Protein AF-W6XS16-F1 (afdb_monomer)

pLDDT: mean 70.94, std 17.18, range [32.31, 95.0]

Solvent-accessible surface area (backbone atoms only — not comparable to full-atom values): 24074 Å² total; per-residue (Å²): 135,86,81,54,70,65,63,54,48,57,48,44,64,73,61,57,65,77,83,74,58,74,61,81,76,49,59,70,69,62,37,47,58,56,56,25,70,40,55,57,66,56,44,48,52,43,52,73,74,30,71,64,55,43,52,51,40,68,75,39,45,67,62,46,54,54,31,48,37,64,75,41,60,72,64,46,32,40,47,52,51,44,45,34,53,63,68,70,52,51,78,91,72,56,64,71,64,61,64,46,54,39,37,78,74,39,49,62,89,50,45,40,77,61,56,65,71,67,74,54,97,81,62,57,51,65,57,53,50,46,46,40,31,50,52,50,53,32,42,52,56,41,34,54,53,52,48,42,41,15,48,40,41,39,49,36,62,78,36,78,84,61,81,72,75,87,75,82,73,51,74,52,30,46,51,39,40,39,41,22,51,44,54,51,50,40,50,52,57,50,51,71,69,52,55,86,85,49,100,59,52,74,65,56,53,42,51,36,54,54,70,21,44,56,75,62,55,47,53,38,24,24,25,50,50,50,49,59,50,52,46,76,43,83,63,92,42,74,66,48,46,55,42,28,72,74,71,42,38,40,71,63,49,44,71,74,22,65,45,56,45,50,52,54,51,55,56,69,65,45,85,63,92,63,53,77,58,70,47,70,79,59,73,83,67,68,56,73,67,59,56,52,50,52,54,54,58,66,69,72,62,73,97,72,88,81,89,83,70,86,72,54,64,72,54,56,58,60,34,57,33,40,57,34,53,70,71,49,57,88,85,45,55,69,60,55,51,50,43,32,56,35,34,38,54,39,44,51,60,66,63,33,43,77,72,60,46,79,54,53,65,39,55,53,49,52,51,50,53,38,52,51,49,52,57,47,47,57,71,76,39,53,77,74,60,48,54,50,53,56,53,50,51,54,48,47,51,50,53,52,52,76,64,45,94,62,98,62,56,73,69,58,49,55,47,47,78,70,74,105

Radius of gyration: 25.27 Å; Cα contacts (8 Å, |Δi|>4): 331; chains: 1; bounding box: 91×52×67 Å

Nearest PDB structures (foldseek):
  5uen-assembly1_B  TM=1.487E-01  e=8.489E+00  Homo sapiens

Foldseek 3Di:
DDDDPVVVVVVVVVVVDPPPPPLVPDPLVSSLLVLLLDALLVNLVCLVPDPVSLVSCQVPVVSNLCSVLVNADPPLSQLLLLLLLLVPQDLVRDDLVQVVVCLQPAASSCNSVSSVPRPPPPPRSSSSSNSSSVLVVLLLLLLQLLLQLLQLLLVCLLPVPDDRDRDDDDSLLSSLSSLLLSLLSSLLSSVVSPDCPPPDHPQRSLLSSVVSYDPLSLLSNLLSLVSLVLLVDDDPADSSCLSCVPRRVSVVSCVRHPSSVVSVVSCVPPPDNDDSRPNLPSVVDDDVVVVVVVVVVVVPDDPDDDDPDDDDSVVSNQAPLVVLLVPDDSVPVLLSNSSSSSVSSSDHQVVCVVSVNNHNVVSVVSSVSSVVVRVVCCVPDPPVRVVVVSVVVVVVLVVVVVPDPDPDDSVVSVVVVVPD

Organism: Cochliobolus carbonum (strain 26-R-13) (NCBI:txid930089)

Sequence (420 aa):
MARSAKQKAARNLRRGSRPVFQFTKLPAELQLLVLCRCDLVSIGRLLSVSSYVRSLYIQYPEIVIQGSLSENPQPLAGLLHVATVLHNISDDDFDSDKPFELLEHANSNQWPVIYSRFLRSGDDVLDYMRSLVDIYVEVDVAADIVAQGMNAAMQIYIDPQVAVTPVVLSVAEHTRLVCALLIVKIHYQLRSKFEPDGPMSARDFATAFMQTLAPWQMAQSSSVEGFLDSCQKYPGGLFNEIIDKRYTCCECLLQRSSYLRNYSRDVAVDRYKGHAFAGDTSFPRYSPAAEVERRRIGRRESWAGRVGDAQHPATQLRNHGWMMYDTISPGDMMRRHLVWRVGMLFWDQSRLADWGMVDSSDVVTLGTQTAWRLGYMRRRYPYSLQRGHIEDTTSQQIVEWTRSHEQIDFEEFLARQLGQ

Structure (mmCIF, N/CA/C/O backbone):
data_AF-W6XS16-F1
#
_entry.id   AF-W6XS16-F1
#
loop_
_atom_site.group_PDB
_atom_site.id
_atom_site.type_symbol
_atom_site.label_atom_id
_atom_site.label_alt_id
_atom_site.label_comp_id
_atom_site.label_asym_id
_atom_site.label_entity_id
_atom_site.label_seq_id
_atom_site.pdbx_PDB_ins_code
_atom_site.Cartn_x
_atom_site.Cartn_y
_atom_site.Cartn_z
_atom_site.occupancy
_atom_site.B_iso_or_equiv
_atom_site.auth_seq_id
_atom_site.auth_comp_id
_atom_site.auth_asym_id
_atom_site.auth_atom_id
_atom_site.pdbx_PDB_model_num
ATOM 1 N N . MET A 1 1 ? -62.945 -11.766 18.177 1.00 47.16 1 MET A N 1
ATOM 2 C CA . MET A 1 1 ? -62.449 -11.637 16.786 1.00 47.16 1 MET A CA 1
ATOM 3 C C . MET A 1 1 ? -61.195 -12.485 16.615 1.00 47.16 1 MET A C 1
ATOM 5 O O . MET A 1 1 ? -60.195 -12.222 17.276 1.00 47.16 1 MET A O 1
ATOM 9 N N . ALA A 1 2 ? -61.263 -13.540 15.800 1.00 47.94 2 ALA A N 1
ATOM 10 C CA . ALA A 1 2 ? -60.137 -14.437 15.547 1.00 47.94 2 ALA A CA 1
ATOM 11 C C . ALA A 1 2 ? -59.086 -13.737 14.665 1.00 47.94 2 ALA A C 1
ATOM 13 O O . ALA A 1 2 ? -59.408 -13.218 13.599 1.00 47.94 2 ALA A O 1
ATOM 14 N N . ARG A 1 3 ? -57.831 -13.677 15.127 1.00 49.19 3 ARG A N 1
ATOM 15 C CA . ARG A 1 3 ? -56.722 -13.050 14.386 1.00 49.19 3 ARG A CA 1
ATOM 16 C C . ARG A 1 3 ? -56.397 -13.849 13.123 1.00 49.19 3 ARG A C 1
ATOM 18 O O . ARG A 1 3 ? -56.321 -15.075 13.180 1.00 49.19 3 ARG A O 1
ATOM 25 N N . SER A 1 4 ? -56.163 -13.152 12.009 1.00 68.25 4 SER A N 1
ATOM 26 C CA . SER A 1 4 ? -55.922 -13.791 10.710 1.00 68.25 4 SER A CA 1
ATOM 27 C C . SER A 1 4 ? -54.590 -14.549 10.683 1.00 68.25 4 SER A C 1
ATOM 29 O O . SER A 1 4 ? -53.606 -14.157 11.321 1.00 68.25 4 SER A O 1
ATOM 31 N N . ALA A 1 5 ? -54.543 -15.636 9.909 1.00 67.50 5 ALA A N 1
ATOM 32 C CA . ALA A 1 5 ? -53.354 -16.468 9.737 1.00 67.50 5 ALA A CA 1
ATOM 33 C C . ALA A 1 5 ? -52.120 -15.660 9.285 1.00 67.50 5 ALA A C 1
ATOM 35 O O . ALA A 1 5 ? -51.008 -15.961 9.713 1.00 67.50 5 ALA A O 1
ATOM 36 N N . LYS A 1 6 ? -52.312 -14.563 8.533 1.00 60.03 6 LYS A N 1
ATOM 37 C CA . LYS A 1 6 ? -51.238 -13.634 8.136 1.00 60.03 6 LYS A CA 1
ATOM 38 C C . LYS A 1 6 ? -50.620 -12.888 9.323 1.00 60.03 6 LYS A C 1
ATOM 40 O O . LYS A 1 6 ? -49.404 -12.744 9.379 1.00 60.03 6 LYS A O 1
ATOM 45 N N . GLN A 1 7 ? -51.416 -12.469 10.311 1.00 62.16 7 GLN A N 1
ATOM 46 C CA . GLN A 1 7 ? -50.888 -11.831 11.528 1.00 62.16 7 GLN A CA 1
ATOM 47 C C . GLN A 1 7 ? -50.144 -12.831 12.423 1.00 62.16 7 GLN A C 1
ATOM 49 O O . GLN A 1 7 ? -49.162 -12.474 13.075 1.00 62.16 7 GLN A O 1
ATOM 54 N N . LYS A 1 8 ? -50.580 -14.098 12.435 1.00 61.09 8 LYS A N 1
ATOM 55 C CA . LYS A 1 8 ? -49.884 -15.189 13.134 1.00 61.09 8 LYS A CA 1
ATOM 56 C C . LYS A 1 8 ? -48.562 -15.546 12.437 1.00 61.09 8 LYS A C 1
ATOM 58 O O . LYS A 1 8 ? -47.552 -15.677 13.119 1.00 61.09 8 LYS A O 1
ATOM 63 N N . ALA A 1 9 ? -48.542 -15.596 11.104 1.00 57.44 9 ALA A N 1
ATOM 64 C CA . ALA A 1 9 ? -47.343 -15.847 10.300 1.00 57.44 9 ALA A CA 1
ATOM 65 C C . ALA A 1 9 ? -46.312 -14.710 10.407 1.00 57.44 9 ALA A C 1
ATOM 67 O O . ALA A 1 9 ? -45.148 -14.979 10.673 1.00 57.44 9 ALA A O 1
ATOM 68 N N . ALA A 1 10 ? -46.730 -13.441 10.324 1.00 57.53 10 ALA A N 1
ATOM 69 C CA . ALA A 1 10 ? -45.834 -12.291 10.501 1.00 57.53 10 ALA A CA 1
ATOM 70 C C . ALA A 1 10 ? -45.233 -12.224 11.918 1.00 57.53 10 ALA A C 1
ATOM 72 O O . ALA A 1 10 ? -44.080 -11.837 12.111 1.00 57.53 10 ALA A O 1
ATOM 73 N N . ARG A 1 11 ? -45.998 -12.647 12.933 1.00 53.12 11 ARG A N 1
ATOM 74 C CA . ARG A 1 11 ? -45.514 -12.732 14.314 1.00 53.12 11 ARG A CA 1
ATOM 75 C C . ARG A 1 11 ? -44.606 -13.942 14.544 1.00 53.12 11 ARG A C 1
ATOM 77 O O . ARG A 1 11 ? -43.682 -13.832 15.342 1.00 53.12 11 ARG A O 1
ATOM 84 N N . ASN A 1 12 ? -44.832 -15.051 13.843 1.00 50.84 12 ASN A N 1
ATOM 85 C CA . ASN A 1 12 ? -43.951 -16.218 13.861 1.00 50.84 12 ASN A CA 1
ATOM 86 C C . ASN A 1 12 ? -42.663 -15.980 13.059 1.00 50.84 12 ASN A C 1
ATOM 88 O O . ASN A 1 12 ? -41.626 -16.449 13.491 1.00 50.84 12 ASN A O 1
ATOM 92 N N . LEU A 1 13 ? -42.674 -15.161 12.004 1.00 49.41 13 LEU A N 1
ATOM 93 C CA . LEU A 1 13 ? -41.461 -14.656 11.342 1.00 49.41 13 LEU A CA 1
ATOM 94 C C . LEU A 1 13 ? -40.658 -13.707 12.247 1.00 49.41 13 LEU A C 1
ATOM 96 O O . LEU A 1 13 ? -39.437 -13.731 12.234 1.00 49.41 13 LEU A O 1
ATOM 100 N N . ARG A 1 14 ? -41.329 -12.921 13.104 1.00 49.94 14 ARG A N 1
ATOM 101 C CA . ARG A 1 14 ? -40.664 -12.112 14.149 1.00 49.94 14 ARG A CA 1
ATOM 102 C C . ARG A 1 14 ? -40.215 -12.916 15.381 1.00 49.94 14 ARG A C 1
ATOM 104 O O . ARG A 1 14 ? -39.428 -12.401 16.170 1.00 49.94 14 ARG A O 1
ATOM 111 N N . ARG A 1 15 ? -40.743 -14.129 15.591 1.00 43.66 15 ARG A N 1
ATOM 112 C CA . ARG A 1 15 ? -40.437 -15.014 16.741 1.00 43.66 15 ARG A CA 1
ATOM 113 C C . ARG A 1 15 ? -39.609 -16.246 16.378 1.00 43.66 15 ARG A C 1
ATOM 115 O O . ARG A 1 15 ? -39.111 -16.905 17.286 1.00 43.66 15 ARG A O 1
ATOM 122 N N . GLY A 1 16 ? -39.454 -16.548 15.095 1.00 39.00 16 GLY A N 1
ATOM 123 C CA . GLY A 1 16 ? -38.561 -17.569 14.577 1.00 39.00 16 GLY A CA 1
ATOM 124 C C . GLY A 1 16 ? -37.138 -17.081 14.757 1.00 39.00 16 GLY A C 1
ATOM 125 O O . GLY A 1 16 ? -36.648 -16.313 13.941 1.00 39.00 16 GLY A O 1
ATOM 126 N N . SER A 1 17 ? -36.554 -17.462 15.893 1.00 48.22 17 SER A N 1
ATOM 127 C CA . SER A 1 17 ? -35.121 -17.444 16.178 1.00 48.22 17 SER A CA 1
ATOM 128 C C . SER A 1 17 ? -34.385 -16.226 15.620 1.00 48.22 17 SER A C 1
ATOM 130 O O . SER A 1 17 ? -33.769 -16.294 14.557 1.00 48.22 17 SER A O 1
ATOM 132 N N . ARG A 1 18 ? -34.325 -15.139 16.406 1.00 47.62 18 ARG A N 1
ATOM 133 C CA . ARG A 1 18 ? -33.084 -14.352 16.383 1.00 47.62 18 ARG A CA 1
ATOM 134 C C . ARG A 1 18 ? -31.960 -15.378 16.557 1.00 47.62 18 ARG A C 1
ATOM 136 O O . ARG A 1 18 ? -32.056 -16.135 17.526 1.00 47.62 18 ARG A O 1
ATOM 143 N N . PRO A 1 19 ? -30.989 -15.488 15.640 1.00 49.25 19 PRO A N 1
ATOM 144 C CA . PRO A 1 19 ? -29.879 -16.403 15.828 1.00 49.25 19 PRO A CA 1
ATOM 145 C C . PRO A 1 19 ? -29.194 -16.005 17.136 1.00 49.25 19 PRO A C 1
ATOM 147 O O . PRO A 1 19 ? -28.523 -14.980 17.222 1.00 49.25 19 PRO A O 1
ATOM 150 N N . VAL A 1 20 ? -29.458 -16.765 18.199 1.00 54.38 20 VAL A N 1
ATOM 151 C CA . VAL A 1 20 ? -28.723 -16.643 19.451 1.00 54.38 20 VAL A CA 1
ATOM 152 C C . VAL A 1 20 ? -27.462 -17.435 19.197 1.00 54.38 20 VAL A C 1
ATOM 154 O O . VAL A 1 20 ? -27.454 -18.662 19.306 1.00 54.38 20 VAL A O 1
ATOM 157 N N . PHE A 1 21 ? -26.428 -16.735 18.743 1.00 61.41 21 PHE A N 1
ATOM 158 C CA . PHE A 1 21 ? -25.120 -17.334 18.577 1.00 61.41 21 PHE A CA 1
ATOM 159 C C . PHE A 1 21 ? -24.711 -17.966 19.907 1.00 61.41 21 PHE A C 1
ATOM 161 O O . PHE A 1 21 ? -24.771 -17.317 20.945 1.00 61.41 21 PHE A O 1
ATOM 168 N N . GLN A 1 22 ? -24.325 -19.244 19.903 1.00 69.69 22 GLN A N 1
ATOM 169 C CA . GLN A 1 22 ? -24.053 -19.960 21.154 1.00 69.69 22 GLN A CA 1
ATOM 170 C C . GLN A 1 22 ? -22.951 -19.294 21.990 1.00 69.69 22 GLN A C 1
ATOM 172 O O . GLN A 1 22 ? -22.992 -19.383 23.216 1.00 69.69 22 GLN A O 1
ATOM 177 N N . PHE A 1 23 ? -22.033 -18.562 21.346 1.00 78.94 23 PHE A N 1
ATOM 178 C CA . PHE A 1 23 ? -20.989 -17.813 22.039 1.00 78.94 23 PHE A CA 1
ATOM 179 C C . PHE A 1 23 ? -21.545 -16.688 22.928 1.00 78.94 23 PHE A C 1
ATOM 181 O O . PHE A 1 23 ? -20.917 -16.379 23.931 1.00 78.94 23 PHE A O 1
ATOM 188 N N . THR A 1 24 ? -22.747 -16.141 22.679 1.00 76.12 24 THR A N 1
ATOM 189 C CA . THR A 1 24 ? -23.337 -15.088 23.538 1.00 76.12 24 THR A CA 1
ATOM 190 C C . THR A 1 24 ? -23.733 -15.590 24.931 1.00 76.12 24 THR A C 1
ATOM 192 O O . THR A 1 24 ? -24.213 -14.813 25.752 1.00 76.12 24 THR A O 1
ATOM 195 N N . LYS A 1 25 ? -23.609 -16.899 25.190 1.00 81.69 25 LYS A N 1
ATOM 196 C CA . LYS A 1 25 ? -23.795 -17.516 26.512 1.00 81.69 25 LYS A CA 1
ATOM 197 C C . LYS A 1 25 ? -22.498 -17.591 27.325 1.00 81.69 25 LYS A C 1
ATOM 199 O O . LYS A 1 25 ? -22.549 -17.986 28.486 1.00 81.69 25 LYS A O 1
ATOM 204 N N . LEU A 1 26 ? -21.352 -17.274 26.721 1.00 85.31 26 LEU A N 1
ATOM 205 C CA . LEU A 1 26 ? -20.056 -17.276 27.396 1.00 85.31 26 LEU A CA 1
ATOM 206 C C . LEU A 1 26 ? -19.891 -16.010 28.264 1.00 85.31 26 LEU A C 1
ATOM 208 O O . LEU A 1 26 ? -20.575 -15.018 28.021 1.00 85.31 26 LEU A O 1
ATOM 212 N N . PRO A 1 27 ? -18.985 -15.997 29.254 1.00 88.81 27 PRO A N 1
ATOM 213 C CA . PRO A 1 27 ? -18.528 -14.764 29.899 1.00 88.81 27 PRO A CA 1
ATOM 214 C C . PRO A 1 27 ? -17.995 -13.752 28.876 1.00 88.81 27 PRO A C 1
ATOM 216 O O . PRO A 1 27 ? -17.462 -14.155 27.839 1.00 88.81 27 PRO A O 1
ATOM 219 N N . ALA A 1 28 ? -18.132 -12.454 29.161 1.00 85.38 28 ALA A N 1
ATOM 220 C CA . ALA A 1 28 ? -17.783 -11.374 28.234 1.00 85.38 28 ALA A CA 1
ATOM 221 C C . ALA A 1 28 ? -16.340 -11.492 27.714 1.00 85.38 28 ALA A C 1
ATOM 223 O O . ALA A 1 28 ? -16.092 -11.298 26.529 1.00 85.38 28 ALA A O 1
ATOM 224 N N . GLU A 1 29 ? -15.413 -11.921 28.563 1.00 84.31 29 GLU A N 1
ATOM 225 C CA . GLU A 1 29 ? -13.999 -12.113 28.248 1.00 84.31 29 GLU A CA 1
ATOM 226 C C . GLU A 1 29 ? -13.797 -13.194 27.176 1.00 84.31 29 GLU A C 1
ATOM 228 O O . GLU A 1 29 ? -13.053 -12.997 26.216 1.00 84.31 29 GLU A O 1
ATOM 233 N N . LEU A 1 30 ? -14.506 -14.324 27.287 1.00 86.69 30 LEU A N 1
ATOM 234 C CA . LEU A 1 30 ? -14.446 -15.398 26.290 1.00 86.69 30 LEU A CA 1
ATOM 235 C C . LEU A 1 30 ? -15.131 -14.998 24.981 1.00 86.69 30 LEU A C 1
ATOM 237 O O . LEU A 1 30 ? -14.715 -15.431 23.909 1.00 86.69 30 LEU A O 1
ATOM 241 N N . GLN A 1 31 ? -16.166 -14.162 25.050 1.00 89.50 31 GLN A N 1
ATOM 242 C CA . GLN A 1 31 ? -16.795 -13.620 23.850 1.00 89.50 31 GLN A CA 1
ATOM 243 C C . GLN A 1 31 ? -15.867 -12.662 23.111 1.00 89.50 31 GLN A C 1
ATOM 245 O O . GLN A 1 31 ? -15.749 -12.756 21.893 1.00 89.50 31 GLN A O 1
ATOM 250 N N . LEU A 1 32 ? -15.184 -11.779 23.841 1.00 86.38 32 LEU A N 1
ATOM 251 C CA . LEU A 1 32 ? -14.191 -10.869 23.279 1.00 86.38 32 LEU A CA 1
ATOM 252 C C . LEU A 1 32 ? -13.033 -11.638 22.648 1.00 86.38 32 LEU A C 1
ATOM 254 O O . LEU A 1 32 ? -12.638 -11.295 21.545 1.00 86.38 32 LEU A O 1
ATOM 258 N N . LEU A 1 33 ? -12.561 -12.727 23.263 1.00 85.94 33 LEU A N 1
ATOM 259 C CA . LEU A 1 33 ? -11.549 -13.586 22.642 1.00 85.94 33 LEU A CA 1
ATOM 260 C C . LEU A 1 33 ? -11.992 -14.131 21.283 1.00 85.94 33 LEU A C 1
ATOM 262 O O . LEU A 1 33 ? -11.179 -14.175 20.371 1.00 85.94 33 LEU A O 1
ATOM 266 N N . VAL A 1 34 ? -13.257 -14.528 21.128 1.00 87.19 34 VAL A N 1
ATOM 267 C CA . VAL A 1 34 ? -13.785 -14.980 19.830 1.00 87.19 34 VAL A CA 1
ATOM 268 C C . VAL A 1 34 ? -13.899 -13.810 18.852 1.00 87.19 34 VAL A C 1
ATOM 270 O O . VAL A 1 34 ? -13.480 -13.930 17.706 1.00 87.19 34 VAL A O 1
ATOM 273 N N . LEU A 1 35 ? -14.443 -12.677 19.301 1.00 87.38 35 LEU A N 1
ATOM 274 C CA . LEU A 1 35 ? -14.651 -11.494 18.462 1.00 87.38 35 LEU A CA 1
ATOM 275 C C . LEU A 1 35 ? -13.329 -10.885 17.974 1.00 87.38 35 LEU A C 1
ATOM 277 O O . LEU A 1 35 ? -13.262 -10.433 16.838 1.00 87.38 35 LEU A O 1
ATOM 281 N N . CYS A 1 36 ? -12.280 -10.911 18.794 1.00 85.88 36 CYS A N 1
ATOM 282 C CA . CYS A 1 36 ? -10.951 -10.420 18.435 1.00 85.88 36 CYS A CA 1
ATOM 283 C C . CYS A 1 36 ? -10.214 -11.327 17.436 1.00 85.88 36 CYS A C 1
ATOM 285 O O . CYS A 1 36 ? -9.193 -10.908 16.915 1.00 85.88 36 CYS A O 1
ATOM 287 N N . ARG A 1 37 ? -10.714 -12.542 17.151 1.00 87.94 37 ARG A N 1
ATOM 288 C CA . ARG A 1 37 ? -10.202 -13.414 16.072 1.00 87.94 37 ARG A CA 1
ATOM 289 C C . ARG A 1 37 ? -10.889 -13.185 14.729 1.00 87.94 37 ARG A C 1
ATOM 291 O O . ARG A 1 37 ? -10.552 -13.840 13.748 1.00 87.94 37 ARG A O 1
ATOM 298 N N . CYS A 1 38 ? -11.907 -12.331 14.683 1.00 87.94 38 CYS A N 1
ATOM 299 C CA . CYS A 1 38 ? -12.530 -11.961 13.425 1.00 87.94 38 CYS A CA 1
ATOM 300 C C . CYS A 1 38 ? -11.616 -11.000 12.659 1.00 87.94 38 CYS A C 1
ATOM 302 O O . CYS A 1 38 ? -10.998 -10.119 13.252 1.00 87.94 38 CYS A O 1
ATOM 304 N N . ASP A 1 39 ? -11.586 -11.128 11.333 1.00 89.06 39 ASP A N 1
ATOM 305 C CA . ASP A 1 39 ? -10.975 -10.113 10.481 1.00 89.06 39 ASP A CA 1
ATOM 306 C C . ASP A 1 39 ? -11.708 -8.765 10.631 1.00 89.06 39 ASP A C 1
ATOM 308 O O . ASP A 1 39 ? -12.885 -8.707 11.011 1.00 89.06 39 ASP A O 1
ATOM 312 N N . LEU A 1 40 ? -11.017 -7.665 10.318 1.00 89.31 40 LEU A N 1
ATOM 313 C CA . LEU A 1 40 ? -11.544 -6.308 10.498 1.00 89.31 40 LEU A CA 1
ATOM 314 C C . LEU A 1 40 ? -12.860 -6.082 9.732 1.00 89.31 40 LEU A C 1
ATOM 316 O O . LEU A 1 40 ? -13.772 -5.436 10.250 1.00 89.31 40 LEU A O 1
ATOM 320 N N . VAL A 1 41 ? -13.023 -6.675 8.546 1.00 90.38 41 VAL A N 1
ATOM 321 C CA . VAL A 1 41 ? -14.259 -6.548 7.756 1.00 90.38 41 VAL A CA 1
ATOM 322 C C . VAL A 1 41 ? -15.423 -7.249 8.460 1.00 90.38 41 VAL A C 1
ATOM 324 O O . VAL A 1 41 ? -16.522 -6.693 8.569 1.00 90.38 41 VAL A O 1
ATOM 327 N N . SER A 1 42 ? -15.193 -8.449 8.994 1.00 91.25 42 SER A N 1
ATOM 328 C CA . SER A 1 42 ? -16.166 -9.170 9.817 1.00 91.25 42 SER A CA 1
ATOM 329 C C . SER A 1 42 ? -16.523 -8.402 11.091 1.00 91.25 42 SER A C 1
ATOM 331 O O . SER A 1 42 ? -17.707 -8.320 11.432 1.00 91.25 42 SER A O 1
ATOM 333 N N . ILE A 1 43 ? -15.550 -7.771 11.755 1.00 89.31 43 ILE A N 1
ATOM 334 C CA . ILE A 1 43 ? -15.799 -6.898 12.913 1.00 89.31 43 ILE A CA 1
ATOM 335 C C . ILE A 1 43 ? -16.708 -5.727 12.521 1.00 89.31 43 ILE A C 1
ATOM 337 O O . ILE A 1 43 ? -17.729 -5.504 13.176 1.00 89.31 43 ILE A O 1
ATOM 341 N N . GLY A 1 44 ? -16.426 -5.032 11.415 1.00 88.06 44 GLY A N 1
ATOM 342 C CA . GLY A 1 44 ? -17.273 -3.941 10.917 1.00 88.06 44 GLY A CA 1
ATOM 343 C C . GLY A 1 44 ? -18.719 -4.382 10.651 1.00 88.06 44 GLY A C 1
ATOM 344 O O . GLY A 1 44 ? -19.682 -3.727 11.070 1.00 88.06 44 GLY A O 1
ATOM 345 N N . ARG A 1 45 ? -18.903 -5.561 10.042 1.00 89.81 45 ARG A N 1
ATOM 346 C CA . ARG A 1 45 ? -20.234 -6.165 9.839 1.00 89.81 45 ARG A CA 1
ATOM 347 C C . ARG A 1 45 ? -20.929 -6.463 11.168 1.00 89.81 45 ARG A C 1
ATOM 349 O O . ARG A 1 45 ? -22.106 -6.138 11.327 1.00 89.81 45 ARG A O 1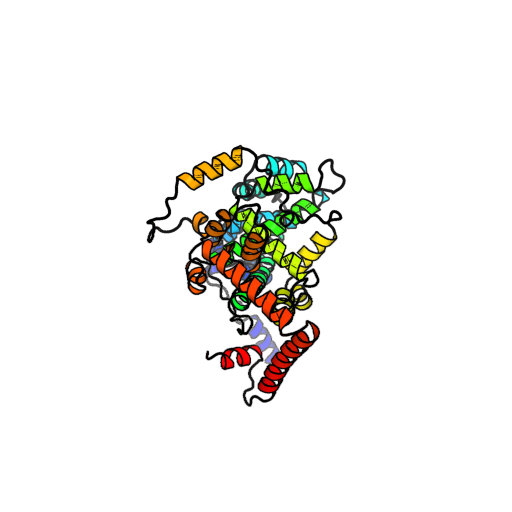
ATOM 356 N N . LEU A 1 46 ? -20.222 -7.024 12.144 1.00 89.00 46 LEU A N 1
ATOM 357 C CA . LEU A 1 46 ? -20.784 -7.312 13.466 1.00 89.00 46 LEU A CA 1
ATOM 358 C C . LEU A 1 46 ? -21.200 -6.034 14.203 1.00 89.00 46 LEU A C 1
ATOM 360 O O . LEU A 1 46 ? -22.282 -6.004 14.797 1.00 89.00 46 LEU A O 1
ATOM 364 N N . LEU A 1 47 ? -20.403 -4.968 14.112 1.00 88.38 47 LEU A N 1
ATOM 365 C CA . LEU A 1 47 ? -20.717 -3.671 14.711 1.00 88.38 47 LEU A CA 1
ATOM 366 C C . LEU A 1 47 ? -21.935 -3.009 14.067 1.00 88.38 47 LEU A C 1
ATOM 368 O O . LEU A 1 47 ? -22.746 -2.414 14.777 1.00 88.38 47 LEU A O 1
ATOM 372 N N . SER A 1 48 ? -22.135 -3.149 12.756 1.00 85.69 48 SER A N 1
ATOM 373 C CA . SER A 1 48 ? -23.341 -2.617 12.104 1.00 85.69 48 SER A CA 1
ATOM 374 C C . SER A 1 48 ? -24.611 -3.369 12.532 1.00 85.69 48 SER A C 1
ATOM 376 O O . SER A 1 48 ? -25.625 -2.746 12.862 1.00 85.69 48 SER A O 1
ATOM 378 N N . VAL A 1 49 ? -24.554 -4.700 12.644 1.00 85.56 49 VAL A N 1
ATOM 379 C CA . VAL A 1 49 ? -25.747 -5.543 12.834 1.00 85.56 49 VAL A CA 1
ATOM 380 C C . VAL A 1 49 ? -26.109 -5.782 14.307 1.00 85.56 49 VAL A C 1
ATOM 382 O O . VAL A 1 49 ? -27.293 -5.886 14.637 1.00 85.56 49 VAL A O 1
ATOM 385 N N . SER A 1 50 ? -25.134 -5.855 15.219 1.00 86.56 50 SER A N 1
ATOM 386 C CA . SER A 1 50 ? -25.362 -6.300 16.601 1.00 86.56 50 SER A CA 1
ATOM 387 C C . SER A 1 50 ? -25.175 -5.188 17.633 1.00 86.56 50 SER A C 1
ATOM 389 O O . SER A 1 50 ? -24.059 -4.785 17.955 1.00 86.56 50 SER A O 1
ATOM 391 N N . SER A 1 51 ? -26.277 -4.744 18.250 1.00 85.00 51 SER A N 1
ATOM 392 C CA . SER A 1 51 ? -26.228 -3.807 19.386 1.00 85.00 51 SER A CA 1
ATOM 393 C C . SER A 1 51 ? -25.524 -4.393 20.611 1.00 85.00 51 SER A C 1
ATOM 395 O O . SER A 1 51 ? -24.966 -3.653 21.413 1.00 85.00 51 SER A O 1
ATOM 397 N N . TYR A 1 52 ? -25.549 -5.718 20.753 1.00 87.25 52 TYR A N 1
ATOM 398 C CA . TYR A 1 52 ? -24.880 -6.412 21.844 1.00 87.25 52 TYR A CA 1
ATOM 399 C C . TYR A 1 52 ? -23.354 -6.373 21.688 1.00 87.25 52 TYR A C 1
ATOM 401 O O . TYR A 1 52 ? -22.655 -6.009 22.630 1.00 87.25 52 TYR A O 1
ATOM 409 N N . VAL A 1 53 ? -22.839 -6.640 20.483 1.00 87.50 53 VAL A N 1
ATOM 410 C CA . VAL A 1 53 ? -21.397 -6.519 20.198 1.00 87.50 53 VAL A CA 1
ATOM 411 C C . VAL A 1 53 ? -20.929 -5.080 20.417 1.00 87.50 53 VAL A C 1
ATOM 413 O O . VAL A 1 53 ? -19.917 -4.870 21.075 1.00 87.50 53 VAL A O 1
ATOM 416 N N . ARG A 1 54 ? -21.717 -4.083 19.982 1.00 88.38 54 ARG A N 1
ATOM 417 C CA . ARG A 1 54 ? -21.433 -2.668 20.281 1.00 88.38 54 ARG A CA 1
ATOM 418 C C . ARG A 1 54 ? -21.316 -2.401 21.782 1.00 88.38 54 ARG A C 1
ATOM 420 O O . ARG A 1 54 ? -20.369 -1.753 22.205 1.00 88.38 54 ARG A O 1
ATOM 427 N N . SER A 1 55 ? -22.245 -2.922 22.588 1.00 87.31 55 SER A N 1
ATOM 428 C CA . SER A 1 55 ? -22.188 -2.737 24.044 1.00 87.31 55 SER A CA 1
ATOM 429 C C . SER A 1 55 ? -20.950 -3.373 24.677 1.00 87.31 55 SER A C 1
ATOM 431 O O . SER A 1 55 ? -20.359 -2.768 25.564 1.00 87.31 55 SER A O 1
ATOM 433 N N . LEU A 1 56 ? -20.519 -4.542 24.189 1.00 86.88 56 LEU A N 1
ATOM 434 C CA . LEU A 1 56 ? -19.281 -5.177 24.645 1.00 86.88 56 LEU A CA 1
ATOM 435 C C . LEU A 1 56 ? -18.055 -4.335 24.284 1.00 86.88 56 LEU A C 1
ATOM 437 O O . LEU A 1 56 ? -17.168 -4.168 25.112 1.00 86.88 56 LEU A O 1
ATOM 441 N N . TYR A 1 57 ? -18.017 -3.768 23.078 1.00 86.94 57 TYR A N 1
ATOM 442 C CA . TYR A 1 57 ? -16.890 -2.948 22.634 1.00 86.94 57 TYR A CA 1
ATOM 443 C C . TYR A 1 57 ? -16.765 -1.656 23.444 1.00 86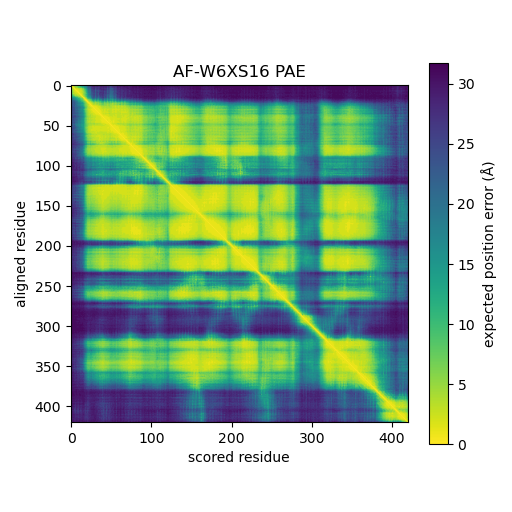.94 57 TYR A C 1
ATOM 445 O O . TYR A 1 57 ? -15.663 -1.296 23.840 1.00 86.94 57 TYR A O 1
ATOM 453 N N . ILE A 1 58 ? -17.896 -1.022 23.773 1.00 85.31 58 ILE A N 1
ATOM 454 C CA . ILE A 1 58 ? -17.946 0.144 24.670 1.00 85.31 58 ILE A CA 1
ATOM 455 C C . ILE A 1 58 ? -17.450 -0.205 26.079 1.00 85.31 58 ILE A C 1
ATOM 457 O O . ILE A 1 58 ? -16.782 0.605 26.713 1.00 85.31 58 ILE A O 1
ATOM 461 N N . GLN A 1 59 ? -17.769 -1.400 26.582 1.00 85.69 59 GLN A N 1
ATOM 462 C CA . GLN A 1 59 ? -17.369 -1.825 27.926 1.00 85.69 59 GLN A CA 1
ATOM 463 C C . GLN A 1 59 ? -15.883 -2.198 28.030 1.00 85.69 59 GLN A C 1
ATOM 465 O O . GLN A 1 59 ? -15.310 -2.061 29.108 1.00 85.69 59 GLN A O 1
ATOM 470 N N . TYR A 1 60 ? -15.262 -2.655 26.937 1.00 85.56 60 TYR A N 1
ATOM 471 C CA . TYR A 1 60 ? -13.890 -3.178 26.933 1.00 85.56 60 TYR A CA 1
ATOM 472 C C . TYR A 1 60 ? -13.048 -2.636 25.761 1.00 85.56 60 TYR A C 1
ATOM 474 O O . TYR A 1 60 ? -12.548 -3.419 24.945 1.00 85.56 60 TYR A O 1
ATOM 482 N N . PRO A 1 61 ? -12.862 -1.309 25.656 1.00 80.69 61 PRO A N 1
ATOM 483 C CA . PRO A 1 61 ? -12.270 -0.683 24.476 1.00 80.69 61 PRO A CA 1
ATOM 484 C C . PRO A 1 61 ? -10.818 -1.110 24.224 1.00 80.69 61 PRO A C 1
ATOM 486 O O . PRO A 1 61 ? -10.470 -1.469 23.103 1.00 80.69 61 PRO A O 1
ATOM 489 N N . GLU A 1 62 ? -9.978 -1.151 25.260 1.00 79.94 62 GLU A N 1
ATOM 490 C CA . GLU A 1 62 ? -8.558 -1.510 25.125 1.00 79.94 62 GLU A CA 1
ATOM 491 C C . GLU A 1 62 ? -8.367 -2.945 24.612 1.00 79.94 62 GLU A C 1
ATOM 493 O O . GLU A 1 62 ? -7.603 -3.180 23.675 1.00 79.94 62 GLU A O 1
ATOM 498 N N . ILE A 1 63 ? -9.115 -3.899 25.182 1.00 82.25 63 ILE A N 1
ATOM 499 C CA . ILE A 1 63 ? -9.056 -5.323 24.815 1.00 82.25 63 ILE A CA 1
ATOM 500 C C . ILE A 1 63 ? -9.466 -5.513 23.357 1.00 82.25 63 ILE A C 1
ATOM 502 O O . ILE A 1 63 ? -8.847 -6.285 22.625 1.00 82.25 63 ILE A O 1
ATOM 506 N N . VAL A 1 64 ? -10.510 -4.804 22.932 1.00 84.12 64 VAL A N 1
ATOM 507 C CA . VAL A 1 64 ? -11.019 -4.871 21.566 1.00 84.12 64 VAL A CA 1
ATOM 508 C C . VAL A 1 64 ? -10.022 -4.298 20.576 1.00 84.12 64 VAL A C 1
ATOM 510 O O . VAL A 1 64 ? -9.748 -4.943 19.567 1.00 84.12 64 VAL A O 1
ATOM 513 N N . ILE A 1 65 ? -9.475 -3.113 20.843 1.00 83.62 65 ILE A N 1
ATOM 514 C CA . ILE A 1 65 ? -8.542 -2.457 19.922 1.00 83.62 65 ILE A CA 1
ATOM 515 C C . ILE A 1 65 ? -7.275 -3.300 19.792 1.00 83.62 65 ILE A C 1
ATOM 517 O O . ILE A 1 65 ? -6.874 -3.642 18.680 1.00 83.62 65 ILE A O 1
ATOM 521 N N . GLN A 1 66 ? -6.683 -3.705 20.918 1.00 83.00 66 GLN A N 1
ATOM 522 C CA . GLN A 1 66 ? -5.484 -4.536 20.912 1.00 83.00 66 GLN A CA 1
ATOM 523 C C . GLN A 1 66 ? -5.747 -5.899 20.263 1.00 83.00 66 GLN A C 1
ATOM 525 O O . GLN A 1 66 ? -4.946 -6.357 19.450 1.00 83.00 66 GLN A O 1
ATOM 530 N N . GLY A 1 67 ? -6.873 -6.534 20.590 1.00 83.56 67 GLY A N 1
ATOM 531 C CA . GLY A 1 67 ? -7.253 -7.829 20.039 1.00 83.56 67 GLY A CA 1
ATOM 532 C C . GLY A 1 67 ? -7.476 -7.780 18.529 1.00 83.56 67 GLY A C 1
ATOM 533 O O . GLY A 1 67 ? -6.884 -8.577 17.810 1.00 83.56 67 GLY A O 1
ATOM 534 N N . SER A 1 68 ? -8.228 -6.795 18.038 1.00 84.38 68 SER A N 1
ATOM 535 C CA . SER A 1 68 ? -8.506 -6.622 16.603 1.00 84.38 68 SER A CA 1
ATOM 536 C C . SER A 1 68 ? -7.236 -6.336 15.797 1.00 84.38 68 SER A C 1
ATOM 538 O O . SER A 1 68 ? -7.084 -6.790 14.665 1.00 84.38 68 SER A O 1
ATOM 540 N N . LEU A 1 69 ? -6.294 -5.590 16.380 1.00 84.44 69 LEU A N 1
ATOM 541 C CA . LEU A 1 69 ? -5.005 -5.309 15.749 1.00 84.44 69 LEU A CA 1
ATOM 542 C C . LEU A 1 69 ? -4.049 -6.508 15.803 1.00 84.44 69 LEU A C 1
ATOM 544 O O . LEU A 1 69 ? -3.200 -6.630 14.925 1.00 84.44 69 LEU A O 1
ATOM 548 N N . SER A 1 70 ? -4.182 -7.398 16.791 1.00 82.31 70 SER A N 1
ATOM 549 C CA . SER A 1 70 ? -3.269 -8.535 16.982 1.00 82.31 70 SER A CA 1
ATOM 550 C C . SER A 1 70 ? -3.333 -9.598 15.882 1.00 82.31 70 SER A C 1
ATOM 552 O O . SER A 1 70 ? -2.359 -10.323 15.691 1.00 82.31 70 SER A O 1
ATOM 554 N N . GLU A 1 71 ? -4.434 -9.657 15.129 1.00 81.06 71 GLU A N 1
ATOM 555 C CA . GLU A 1 71 ? -4.566 -10.542 13.964 1.00 81.06 71 GLU A CA 1
ATOM 556 C C . GLU A 1 71 ? -3.754 -10.054 12.754 1.00 81.06 71 GLU A C 1
ATOM 558 O O . GLU A 1 71 ? -3.494 -10.821 11.829 1.00 81.06 71 GLU A O 1
ATOM 563 N N . ASN A 1 72 ? -3.315 -8.791 12.753 1.00 81.00 72 ASN A N 1
ATOM 564 C CA . ASN A 1 72 ? -2.504 -8.232 11.678 1.00 81.00 72 ASN A CA 1
ATOM 565 C C . ASN A 1 72 ? -1.002 -8.403 11.981 1.00 81.00 72 ASN A C 1
ATOM 567 O O . ASN A 1 72 ? -0.564 -8.135 13.107 1.00 81.00 72 ASN A O 1
ATOM 571 N N . PRO A 1 73 ? -0.170 -8.794 10.994 1.00 81.06 73 PRO A N 1
ATOM 572 C CA . PRO A 1 73 ? 1.271 -8.907 11.197 1.00 81.06 73 PRO A CA 1
ATOM 573 C C . PRO A 1 73 ? 1.890 -7.551 11.569 1.00 81.06 73 PRO A C 1
ATOM 575 O O . PRO A 1 73 ? 1.446 -6.495 11.130 1.00 81.06 73 PRO A O 1
ATOM 578 N N . GLN A 1 74 ? 2.960 -7.548 12.362 1.00 77.69 74 GLN A N 1
ATOM 579 C CA . GLN A 1 74 ? 3.744 -6.324 12.565 1.00 77.69 74 GLN A CA 1
ATOM 580 C C . GLN A 1 74 ? 4.628 -6.059 11.337 1.00 77.69 74 GLN A C 1
ATOM 582 O O . GLN A 1 74 ? 5.209 -7.015 10.815 1.00 77.69 74 GLN A O 1
ATOM 587 N N . PRO A 1 75 ? 4.772 -4.797 10.876 1.00 81.56 75 PRO A N 1
ATOM 588 C CA . PRO A 1 75 ? 4.356 -3.525 11.474 1.00 81.56 75 PRO A CA 1
ATOM 589 C C . PRO A 1 75 ? 2.980 -3.018 11.005 1.00 81.56 75 PRO A C 1
ATOM 591 O O . PRO A 1 75 ? 2.592 -1.913 11.382 1.00 81.56 75 PRO A O 1
ATOM 594 N N . LEU A 1 76 ? 2.240 -3.788 10.196 1.00 87.38 76 LEU A N 1
ATOM 595 C CA . LEU A 1 76 ? 0.954 -3.377 9.619 1.00 87.38 76 LEU A CA 1
ATOM 596 C C . LEU A 1 76 ? -0.026 -2.896 10.695 1.00 87.38 76 LEU A C 1
ATOM 598 O O . LEU A 1 76 ? -0.575 -1.803 10.585 1.00 87.38 76 LEU A O 1
ATOM 602 N N . ALA A 1 77 ? -0.203 -3.686 11.756 1.00 84.88 77 ALA A N 1
ATOM 603 C CA . ALA A 1 77 ? -1.092 -3.347 12.865 1.00 84.88 77 ALA A CA 1
ATOM 604 C C . ALA A 1 77 ? -0.753 -1.984 13.498 1.00 84.88 77 ALA A C 1
ATOM 606 O O . ALA A 1 77 ? -1.640 -1.185 13.800 1.00 84.88 77 ALA A O 1
ATOM 607 N N . GLY A 1 78 ? 0.541 -1.703 13.671 1.00 82.81 78 GLY A N 1
ATOM 608 C CA . GLY A 1 78 ? 1.017 -0.438 14.216 1.00 82.81 78 GLY A CA 1
ATOM 609 C C . GLY A 1 78 ? 0.729 0.746 13.294 1.00 82.81 78 GLY A C 1
ATOM 610 O O . GLY A 1 78 ? 0.219 1.767 13.747 1.00 82.81 78 GLY A O 1
ATOM 611 N N . LEU A 1 79 ? 1.003 0.599 11.998 1.00 88.38 79 LEU A N 1
ATOM 612 C CA . LEU A 1 79 ? 0.736 1.644 11.007 1.00 88.38 79 LEU A CA 1
ATOM 613 C C . LEU A 1 79 ? -0.768 1.916 10.851 1.00 88.38 79 LEU A C 1
ATOM 615 O O . LEU A 1 79 ? -1.171 3.075 10.794 1.00 88.38 79 LEU A O 1
ATOM 619 N N . LEU A 1 80 ? -1.606 0.873 10.857 1.00 89.62 80 LEU A N 1
ATOM 620 C CA . LEU A 1 80 ? -3.067 1.009 10.849 1.00 89.62 80 LEU A CA 1
ATOM 621 C C . LEU A 1 80 ? -3.565 1.789 12.065 1.00 89.62 80 LEU A C 1
ATOM 623 O O . LEU A 1 80 ? -4.395 2.687 11.921 1.00 89.62 80 LEU A O 1
ATOM 627 N N . HIS A 1 81 ? -3.037 1.480 13.253 1.00 86.38 81 HIS A N 1
ATOM 628 C CA . HIS A 1 81 ? -3.379 2.207 14.471 1.00 86.38 81 HIS A CA 1
ATOM 629 C C . HIS A 1 81 ? -3.049 3.698 14.340 1.00 86.38 81 HIS A C 1
ATOM 631 O O . HIS A 1 81 ? -3.921 4.535 14.557 1.00 86.38 81 HIS A O 1
ATOM 637 N N . VAL A 1 82 ? -1.827 4.033 13.913 1.00 85.00 82 VAL A N 1
ATOM 638 C CA . VAL A 1 82 ? -1.383 5.427 13.739 1.00 85.00 82 VAL A CA 1
ATOM 639 C C . VAL A 1 82 ? -2.248 6.165 12.715 1.00 85.00 82 VAL A C 1
ATOM 641 O O . VAL A 1 82 ? -2.747 7.247 13.014 1.00 85.00 82 VAL A O 1
ATOM 644 N N . ALA A 1 83 ? -2.488 5.571 11.543 1.00 89.38 83 ALA A N 1
ATOM 645 C CA . ALA A 1 83 ? -3.322 6.175 10.501 1.00 89.38 83 ALA A CA 1
ATOM 646 C C . ALA A 1 83 ? -4.765 6.427 10.976 1.00 89.38 83 ALA A C 1
ATOM 648 O O . ALA A 1 83 ? -5.366 7.444 10.625 1.00 89.38 83 ALA A O 1
ATOM 649 N N . THR A 1 8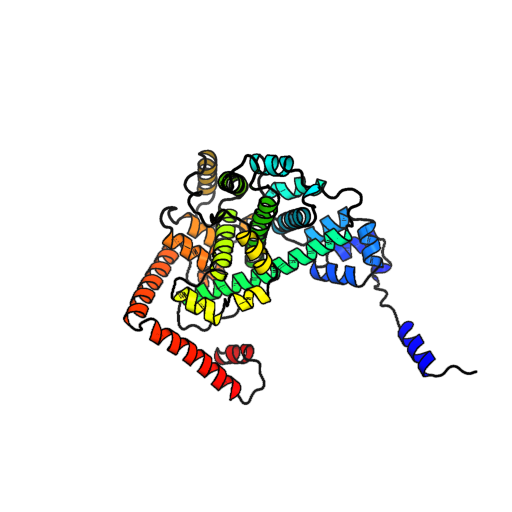4 ? -5.309 5.520 11.795 1.00 89.00 84 THR A N 1
ATOM 650 C CA . THR A 1 84 ? -6.657 5.643 12.373 1.00 89.00 84 THR A CA 1
ATOM 651 C C . THR A 1 84 ? -6.722 6.746 13.419 1.00 89.00 84 THR A C 1
ATOM 653 O O . THR A 1 84 ? -7.636 7.566 13.393 1.00 89.00 84 THR A O 1
ATOM 656 N N . VAL A 1 85 ? -5.737 6.804 14.317 1.00 83.12 85 VAL A N 1
ATOM 657 C CA . VAL A 1 85 ? -5.650 7.863 15.330 1.00 83.12 85 VAL A CA 1
ATOM 658 C C . VAL A 1 85 ? -5.542 9.230 14.654 1.00 83.12 85 VAL A C 1
ATOM 660 O O . VAL A 1 85 ? -6.317 10.126 14.970 1.00 83.12 85 VAL A O 1
ATOM 663 N N . LEU A 1 86 ? -4.660 9.378 13.661 1.00 82.44 86 LEU A N 1
ATOM 664 C CA . LEU A 1 86 ? -4.511 10.630 12.914 1.00 82.44 86 LEU A CA 1
ATOM 665 C C . LEU A 1 86 ? -5.769 11.023 12.135 1.00 82.44 86 LEU A C 1
ATOM 667 O O . LEU A 1 86 ? -6.047 12.211 12.005 1.00 82.44 86 LEU A O 1
ATOM 671 N N . HIS A 1 87 ? -6.527 10.047 11.628 1.00 85.94 87 HIS A N 1
ATOM 672 C CA . HIS A 1 87 ? -7.789 10.304 10.937 1.00 85.94 87 HIS A CA 1
ATOM 673 C C . HIS A 1 87 ? -8.873 10.854 11.871 1.00 85.94 87 HIS A C 1
ATOM 675 O O . HIS A 1 87 ? -9.648 11.711 11.460 1.00 85.94 87 HIS A O 1
ATOM 681 N N . ASN A 1 88 ? -8.919 10.369 13.113 1.00 82.12 88 ASN A N 1
ATOM 682 C CA . ASN A 1 88 ? -9.974 10.719 14.063 1.00 82.12 88 ASN A CA 1
ATOM 683 C C . ASN A 1 88 ? -9.679 11.985 14.877 1.00 82.12 88 ASN A C 1
ATOM 685 O O . ASN A 1 88 ? -10.596 12.553 15.464 1.00 82.12 88 ASN A O 1
ATOM 689 N N . ILE A 1 89 ? -8.421 12.428 14.938 1.00 77.62 89 ILE A N 1
ATOM 690 C CA . ILE A 1 89 ? -8.055 13.670 15.625 1.00 77.62 89 ILE A CA 1
ATOM 691 C C . ILE A 1 89 ? -8.562 14.868 14.809 1.00 77.62 89 ILE A C 1
ATOM 693 O O . ILE A 1 89 ? -8.213 15.014 13.635 1.00 77.62 89 ILE A O 1
ATOM 697 N N . SER A 1 90 ? -9.352 15.739 15.443 1.00 74.06 90 SER A N 1
ATOM 698 C CA . SER A 1 90 ? -9.749 17.029 14.868 1.00 74.06 90 SER A CA 1
ATOM 699 C C . SER A 1 90 ? -8.524 17.938 14.691 1.00 74.06 90 SER A C 1
ATOM 701 O O . SER A 1 90 ? -7.514 17.763 15.373 1.00 74.06 90 SER A O 1
ATOM 703 N N . ASP A 1 91 ? -8.574 18.895 13.765 1.00 70.12 91 ASP A N 1
ATOM 704 C CA . ASP A 1 91 ? -7.446 19.817 13.568 1.00 70.12 91 ASP A CA 1
ATOM 705 C C . ASP A 1 91 ? -7.248 20.736 14.788 1.00 70.12 91 ASP A C 1
ATOM 707 O O . ASP A 1 91 ? -6.111 20.994 15.172 1.00 70.12 91 ASP A O 1
ATOM 711 N N . ASP A 1 92 ? -8.334 21.111 15.474 1.00 67.50 92 ASP A N 1
ATOM 712 C CA . ASP A 1 92 ? -8.304 21.927 16.698 1.00 67.50 92 ASP A CA 1
ATOM 713 C C . ASP A 1 92 ? -7.713 21.183 17.916 1.00 67.50 92 ASP A C 1
ATOM 715 O O . ASP A 1 92 ? -7.175 21.805 18.832 1.00 67.50 92 ASP A O 1
ATOM 719 N N . ASP A 1 93 ? -7.816 19.849 17.950 1.00 67.94 93 ASP A N 1
ATOM 720 C CA . ASP A 1 93 ? -7.272 19.002 19.022 1.00 67.94 93 ASP A CA 1
ATOM 721 C C . ASP A 1 93 ? -5.847 18.499 18.733 1.00 67.94 93 ASP A C 1
ATOM 723 O O . ASP A 1 93 ? -5.259 17.796 19.568 1.00 67.94 93 ASP A O 1
ATOM 727 N N . PHE A 1 94 ? -5.289 18.809 17.558 1.00 69.94 94 PHE A N 1
ATOM 728 C CA . PHE A 1 94 ? -3.966 18.341 17.169 1.00 69.94 94 PHE A CA 1
ATOM 729 C C . PHE A 1 94 ? -2.864 19.177 17.829 1.00 69.94 94 PHE A C 1
ATOM 731 O O . PHE A 1 94 ? -2.623 20.331 17.493 1.00 69.94 94 PHE A O 1
ATOM 738 N N . ASP A 1 95 ? -2.154 18.554 18.764 1.00 68.88 95 ASP A N 1
ATOM 739 C CA . ASP A 1 95 ? -0.950 19.110 19.375 1.00 68.88 95 ASP A CA 1
ATOM 740 C C . ASP A 1 95 ? 0.234 18.921 18.417 1.00 68.88 95 ASP A C 1
ATOM 742 O O . ASP A 1 95 ? 0.720 17.800 18.270 1.00 68.88 95 ASP A O 1
ATOM 746 N N . SER A 1 96 ? 0.678 19.990 17.748 1.00 64.56 96 SER A N 1
ATOM 747 C CA . SER A 1 96 ? 1.764 19.940 16.758 1.00 64.56 96 SER A CA 1
ATOM 748 C C . SER A 1 96 ? 3.131 19.591 17.352 1.00 64.56 96 SER A C 1
ATOM 750 O O . SER A 1 96 ? 3.988 19.075 16.631 1.00 64.56 96 SER A O 1
ATOM 752 N N . ASP A 1 97 ? 3.344 19.828 18.648 1.00 64.69 97 ASP A N 1
ATOM 753 C CA . ASP A 1 97 ? 4.656 19.664 19.280 1.00 64.69 97 ASP A CA 1
ATOM 754 C C . ASP A 1 97 ? 4.987 18.177 19.486 1.00 64.69 97 ASP A C 1
ATOM 756 O O . ASP A 1 97 ? 6.109 17.737 19.231 1.00 64.69 97 ASP A O 1
ATOM 760 N N . LYS A 1 98 ? 3.994 17.348 19.842 1.00 64.88 98 LYS A N 1
ATOM 761 C CA . LYS A 1 98 ? 4.206 15.908 20.104 1.00 64.88 98 LYS A CA 1
ATOM 762 C C . LYS A 1 98 ? 4.603 15.093 18.861 1.00 64.88 98 LYS A C 1
ATOM 764 O O . LYS A 1 98 ? 5.549 14.308 18.949 1.00 64.88 98 LYS A O 1
ATOM 769 N N . PRO A 1 99 ? 3.927 15.211 17.701 1.00 63.56 99 PRO A N 1
ATOM 770 C CA . PRO A 1 99 ? 4.343 14.552 16.468 1.00 63.56 99 PRO A CA 1
ATOM 771 C C . PRO A 1 99 ? 5.671 15.091 15.948 1.00 63.56 99 PRO A C 1
ATOM 773 O O . PRO A 1 99 ? 6.392 14.354 15.285 1.00 63.56 99 PRO A O 1
ATOM 776 N N . PHE A 1 100 ? 6.034 16.331 16.277 1.00 62.97 100 PHE A N 1
ATOM 777 C CA . PHE A 1 100 ? 7.333 16.880 15.915 1.00 62.97 100 PHE A CA 1
ATOM 778 C C . PHE A 1 100 ? 8.472 16.276 16.749 1.00 62.97 100 PHE A C 1
ATOM 780 O O . PHE A 1 100 ? 9.417 15.727 16.182 1.00 62.97 100 PHE A O 1
ATOM 787 N N . GLU A 1 101 ? 8.332 16.246 18.078 1.00 62.34 101 GLU A N 1
ATOM 788 C CA . GLU A 1 101 ? 9.264 15.537 18.967 1.00 62.34 101 GLU A CA 1
ATOM 789 C C . GLU A 1 101 ? 9.428 14.063 18.551 1.00 62.34 101 GLU A C 1
ATOM 791 O O . GLU A 1 101 ? 10.533 13.515 18.570 1.00 62.34 101 GLU A O 1
ATOM 796 N N . LEU A 1 102 ? 8.336 13.428 18.109 1.00 63.94 102 LEU A N 1
ATOM 797 C CA . LEU A 1 102 ? 8.328 12.071 17.562 1.00 63.94 102 LEU A CA 1
ATOM 798 C C . LEU A 1 102 ? 9.180 11.916 16.301 1.00 63.94 102 LEU A C 1
ATOM 800 O O . LEU A 1 102 ? 9.921 10.940 16.193 1.00 63.94 102 LEU A O 1
ATOM 804 N N . LEU A 1 103 ? 9.072 12.844 15.350 1.00 65.81 103 LEU A N 1
ATOM 805 C CA . LEU A 1 103 ? 9.859 12.807 14.115 1.00 65.81 103 LEU A CA 1
ATOM 806 C C . LEU A 1 103 ? 11.355 13.000 14.394 1.00 65.81 103 LEU A C 1
ATOM 808 O O . LEU A 1 103 ? 12.186 12.436 13.687 1.00 65.81 103 LEU A O 1
ATOM 812 N N . GLU A 1 104 ? 11.699 13.745 15.445 1.00 64.38 104 GLU A N 1
ATOM 813 C CA . GLU A 1 104 ? 13.087 13.962 15.856 1.00 64.38 104 GLU A CA 1
ATOM 814 C C . GLU A 1 104 ? 13.693 12.777 16.639 1.00 64.38 104 GLU A C 1
ATOM 816 O O . GLU A 1 104 ? 14.904 12.556 16.566 1.00 64.38 104 GLU A O 1
ATOM 821 N N . HIS A 1 105 ? 12.884 12.001 17.378 1.00 57.50 105 HIS A N 1
ATOM 822 C CA . HIS A 1 105 ? 13.397 11.059 18.391 1.00 57.50 105 HIS A CA 1
ATOM 823 C C . HIS A 1 105 ? 12.963 9.594 18.219 1.00 57.50 105 HIS A C 1
ATOM 825 O O . HIS A 1 105 ? 13.541 8.720 18.872 1.00 57.50 105 HIS A O 1
ATOM 831 N N . ALA A 1 106 ? 11.966 9.293 17.379 1.00 59.31 106 ALA A N 1
ATOM 832 C CA . ALA A 1 106 ? 11.353 7.968 17.308 1.00 59.31 106 ALA A CA 1
ATOM 833 C C . ALA A 1 106 ? 11.426 7.337 15.911 1.00 59.31 106 ALA A C 1
ATOM 835 O O . ALA A 1 106 ? 11.120 7.947 14.889 1.00 59.31 106 ALA A O 1
ATOM 836 N N . ASN A 1 107 ? 11.772 6.049 15.875 1.00 59.81 107 ASN A N 1
ATOM 837 C CA . ASN A 1 107 ? 11.668 5.238 14.661 1.00 59.81 107 ASN A CA 1
ATOM 838 C C . ASN A 1 107 ? 10.190 4.866 14.418 1.00 59.81 107 ASN A C 1
ATOM 840 O O . ASN A 1 107 ? 9.435 4.722 15.380 1.00 59.81 107 ASN A O 1
ATOM 844 N N . SER A 1 108 ? 9.774 4.633 13.172 1.00 57.38 108 SER A N 1
ATOM 845 C CA . SER A 1 108 ? 8.369 4.329 12.820 1.00 57.38 108 SER A CA 1
ATOM 846 C C . SER A 1 108 ? 7.744 3.174 13.616 1.00 57.38 108 SER A C 1
ATOM 848 O O . SER A 1 108 ? 6.561 3.200 13.952 1.00 57.38 108 SER A O 1
ATOM 850 N N . ASN A 1 109 ? 8.552 2.194 14.026 1.00 61.34 109 ASN A N 1
ATOM 851 C CA . ASN A 1 109 ? 8.122 1.076 14.876 1.00 61.34 109 ASN A CA 1
ATOM 852 C C . ASN A 1 109 ? 7.696 1.489 16.301 1.00 61.34 109 ASN A C 1
ATOM 854 O O . ASN A 1 109 ? 7.069 0.699 17.003 1.00 61.34 109 ASN A O 1
ATOM 858 N N . GLN A 1 110 ? 8.057 2.691 16.755 1.00 61.53 110 GLN A N 1
ATOM 859 C CA . GLN A 1 110 ? 7.739 3.219 18.086 1.00 61.53 110 GLN A CA 1
ATOM 860 C C . GLN A 1 110 ? 6.499 4.117 18.083 1.00 61.53 110 GLN A C 1
ATOM 862 O O . GLN A 1 110 ? 5.946 4.391 19.148 1.00 61.53 110 GLN A O 1
ATOM 867 N N . TRP A 1 111 ? 6.020 4.530 16.906 1.00 65.75 111 TRP A N 1
ATOM 868 C CA . TRP A 1 111 ? 4.822 5.357 16.776 1.00 65.75 111 TRP A CA 1
ATOM 869 C C . TRP A 1 111 ? 3.587 4.750 17.456 1.00 65.75 111 TRP A C 1
ATOM 871 O O . TRP A 1 111 ? 2.920 5.480 18.190 1.00 65.75 111 TRP A O 1
ATOM 881 N N . PRO A 1 112 ? 3.292 3.438 17.340 1.00 60.91 112 PRO A N 1
ATOM 882 C CA . PRO A 1 112 ? 2.081 2.871 17.938 1.00 60.91 112 PRO A CA 1
ATOM 883 C C . PRO A 1 112 ? 2.020 3.024 19.464 1.00 60.91 112 PRO A C 1
ATOM 885 O O . PRO A 1 112 ? 0.947 3.233 20.014 1.00 60.91 112 PRO A O 1
ATOM 888 N N . VAL A 1 113 ? 3.169 2.972 20.150 1.00 59.66 113 VAL A N 1
ATOM 889 C CA . VAL A 1 113 ? 3.269 3.105 21.619 1.00 59.66 113 VAL A CA 1
ATOM 890 C C . VAL A 1 113 ? 2.987 4.533 22.086 1.00 59.66 113 VAL A C 1
ATOM 892 O O . VAL A 1 113 ? 2.608 4.765 23.231 1.00 59.66 113 VAL A O 1
ATOM 895 N N . ILE A 1 114 ? 3.200 5.509 21.210 1.00 54.00 114 ILE A N 1
ATOM 896 C CA . ILE A 1 114 ? 3.092 6.923 21.556 1.00 54.00 114 ILE A CA 1
ATOM 897 C C . ILE A 1 114 ? 1.707 7.434 21.154 1.00 54.00 114 ILE A C 1
ATOM 899 O O . ILE A 1 114 ? 1.072 8.143 21.934 1.00 54.00 114 ILE A O 1
ATOM 903 N N . TYR A 1 115 ? 1.177 6.957 20.021 1.00 58.28 115 TYR A N 1
ATOM 904 C CA . TYR A 1 115 ? -0.197 7.219 19.593 1.00 58.28 115 TYR A CA 1
ATOM 905 C C . TYR A 1 115 ? -1.269 6.464 20.409 1.00 58.28 115 TYR A C 1
ATOM 907 O O . TYR A 1 115 ? -2.425 6.884 20.426 1.00 58.28 115 TYR A O 1
ATOM 915 N N . SER A 1 116 ? -0.899 5.437 21.187 1.00 54.16 116 SER A N 1
ATOM 916 C CA . SER A 1 116 ? -1.833 4.730 22.081 1.00 54.16 116 SER A CA 1
ATOM 917 C C . SER A 1 116 ? -2.386 5.600 23.219 1.00 54.16 116 SER A C 1
ATOM 919 O O . SER A 1 116 ? -3.378 5.235 23.843 1.00 54.16 116 SER A O 1
ATOM 921 N N . ARG A 1 117 ? -1.758 6.748 23.514 1.00 50.91 117 ARG A N 1
ATOM 922 C CA . ARG A 1 117 ? -2.191 7.678 24.573 1.00 50.91 117 ARG A CA 1
ATOM 923 C C . ARG A 1 117 ? -3.324 8.626 24.161 1.00 50.91 117 ARG A C 1
ATOM 925 O O . ARG A 1 117 ? -3.785 9.385 25.008 1.00 50.91 117 ARG A O 1
ATOM 932 N N . PHE A 1 118 ? -3.748 8.622 22.895 1.00 50.72 118 PHE A N 1
ATOM 933 C CA . PHE A 1 118 ? -4.645 9.653 22.351 1.00 50.72 118 PHE A CA 1
ATOM 934 C C . PHE A 1 118 ? -6.124 9.271 22.298 1.00 50.72 118 PHE A C 1
ATOM 936 O O . PHE A 1 118 ? -6.933 10.121 21.951 1.00 50.72 118 PHE A O 1
ATOM 943 N N . LEU A 1 119 ? -6.501 8.050 22.687 1.00 48.03 119 LEU A N 1
ATOM 944 C CA . LEU A 1 119 ? -7.904 7.743 22.967 1.00 48.03 119 LEU A CA 1
ATOM 945 C C . LEU A 1 119 ? -8.258 8.420 24.295 1.00 48.03 119 LEU A C 1
ATOM 947 O O . LEU A 1 119 ? -7.933 7.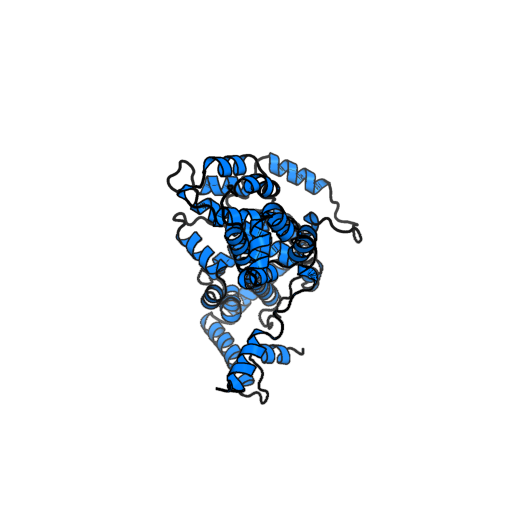902 25.368 1.00 48.03 119 LEU A O 1
ATOM 951 N N . ARG A 1 120 ? -8.850 9.618 24.239 1.00 46.75 120 ARG A N 1
ATOM 952 C CA . ARG A 1 120 ? -9.318 10.297 25.451 1.00 46.75 120 ARG A CA 1
ATOM 953 C C . ARG A 1 120 ? -10.441 9.450 26.048 1.00 46.75 120 ARG A C 1
ATOM 955 O O . ARG A 1 120 ? -11.229 8.828 25.335 1.00 46.75 120 ARG A O 1
ATOM 962 N N . SER A 1 121 ? -10.535 9.417 27.379 1.00 38.72 121 SER A N 1
ATOM 963 C CA . SER A 1 121 ? -11.661 8.770 28.054 1.00 38.72 121 SER A CA 1
ATOM 964 C C . SER A 1 121 ? -12.957 9.485 27.649 1.00 38.72 121 SER A C 1
ATOM 966 O O . SER A 1 121 ? -13.247 10.568 28.156 1.00 38.72 121 SER A O 1
ATOM 968 N N . GLY A 1 122 ? -13.703 8.909 26.709 1.00 45.38 122 GLY A N 1
ATOM 969 C CA . GLY A 1 122 ? -14.916 9.510 26.153 1.00 45.38 122 GLY A CA 1
ATOM 970 C C . GLY A 1 122 ? -15.025 9.459 24.628 1.00 45.38 122 GLY A C 1
ATOM 971 O O . GLY A 1 122 ? -16.134 9.642 24.133 1.00 45.38 122 GLY A O 1
ATOM 972 N N . ASP A 1 123 ? -13.942 9.167 23.900 1.00 55.56 123 ASP A N 1
ATOM 973 C CA . ASP A 1 123 ? -14.008 8.971 22.446 1.00 55.56 123 ASP A CA 1
ATOM 974 C C . ASP A 1 123 ? -14.761 7.667 22.132 1.00 55.56 123 ASP A C 1
ATOM 976 O O . ASP A 1 123 ? -14.490 6.619 22.732 1.00 55.56 123 ASP A O 1
ATOM 980 N N . ASP A 1 124 ? -15.746 7.725 21.228 1.00 76.12 124 ASP A N 1
ATOM 981 C CA . ASP A 1 124 ? -16.583 6.574 20.884 1.00 76.12 124 ASP A CA 1
ATOM 982 C C . ASP A 1 124 ? -15.702 5.495 20.234 1.00 76.12 124 ASP A C 1
ATOM 984 O O . ASP A 1 124 ? -15.336 5.572 19.062 1.00 76.12 124 ASP A O 1
ATOM 988 N N . VAL A 1 125 ? -15.338 4.462 21.000 1.00 82.56 125 VAL A N 1
ATOM 989 C CA . VAL A 1 125 ? -14.609 3.280 20.507 1.00 82.56 125 VAL A CA 1
ATOM 990 C C . VAL A 1 125 ? -15.259 2.693 19.254 1.00 82.56 125 VAL A C 1
ATOM 992 O O . VAL A 1 125 ? -14.575 2.096 18.424 1.00 82.56 125 VAL A O 1
ATOM 995 N N . LEU A 1 126 ? -16.571 2.869 19.077 1.00 86.88 126 LEU A N 1
ATOM 996 C CA . LEU A 1 126 ? -17.253 2.442 17.866 1.00 86.88 126 LEU A CA 1
ATOM 997 C C . LEU A 1 126 ? -16.849 3.286 16.660 1.00 86.88 126 LEU A C 1
ATOM 999 O O . LEU A 1 126 ? -16.694 2.716 15.584 1.00 86.88 126 LEU A O 1
ATOM 1003 N N . ASP A 1 127 ? -16.656 4.592 16.822 1.00 86.19 127 ASP A N 1
ATOM 1004 C CA . ASP A 1 127 ? -16.142 5.466 15.765 1.00 86.19 127 ASP A CA 1
ATOM 1005 C C . ASP A 1 127 ? -14.683 5.139 15.461 1.00 86.19 127 ASP A C 1
ATOM 1007 O O . ASP A 1 127 ? -14.337 4.966 14.295 1.00 86.19 127 ASP A O 1
ATOM 1011 N N . TYR A 1 128 ? -13.857 4.899 16.486 1.00 87.00 128 TYR A N 1
ATOM 1012 C CA . TYR A 1 128 ? -12.498 4.397 16.270 1.00 87.00 128 TYR A CA 1
ATOM 1013 C C . TYR A 1 128 ? -12.490 3.096 15.456 1.00 87.00 128 TYR A C 1
ATOM 1015 O O . TYR A 1 128 ? -11.773 2.990 14.463 1.00 87.00 128 TYR A O 1
ATOM 1023 N N . MET A 1 129 ? -13.308 2.113 15.841 1.00 88.88 129 MET A N 1
ATOM 1024 C CA . MET A 1 129 ? -13.367 0.828 15.143 1.00 88.88 129 MET A CA 1
ATOM 1025 C C . MET A 1 129 ? -13.949 0.952 13.732 1.00 88.88 129 MET A C 1
ATOM 1027 O O . MET A 1 129 ? -13.500 0.237 12.843 1.00 88.88 129 MET A O 1
ATOM 1031 N N . ARG A 1 130 ? -14.911 1.852 13.496 1.00 89.75 130 ARG A N 1
ATOM 1032 C CA . ARG A 1 130 ? -15.412 2.145 12.143 1.00 89.75 130 ARG A CA 1
ATOM 1033 C C . ARG A 1 130 ? -14.305 2.725 11.274 1.00 89.75 130 ARG A C 1
ATOM 1035 O O . ARG A 1 130 ? -14.021 2.146 10.233 1.00 89.75 130 ARG A O 1
ATOM 1042 N N . SER A 1 131 ? -13.621 3.766 11.745 1.00 90.25 131 SER A N 1
ATOM 1043 C CA . SER A 1 131 ? -12.497 4.373 11.027 1.00 90.25 131 SER A CA 1
ATOM 1044 C C . SER A 1 131 ? -11.374 3.371 10.761 1.00 90.25 131 SER A C 1
ATOM 1046 O O . SER A 1 131 ? -10.817 3.356 9.668 1.00 90.25 131 SER A O 1
ATOM 1048 N N . LEU A 1 132 ? -11.067 2.494 11.724 1.00 91.56 132 LEU A N 1
ATOM 1049 C CA . LEU A 1 132 ? -10.069 1.436 11.550 1.00 91.56 132 LEU A CA 1
ATOM 1050 C C . LEU A 1 132 ? -10.444 0.493 10.400 1.00 91.56 132 LEU A C 1
ATOM 1052 O O . LEU A 1 132 ? -9.601 0.174 9.562 1.00 91.56 132 LEU A O 1
ATOM 1056 N N . VAL A 1 133 ? -11.702 0.043 10.361 1.00 92.50 133 VAL A N 1
ATOM 1057 C CA . VAL A 1 133 ? -12.207 -0.835 9.297 1.00 92.50 133 VAL A CA 1
ATOM 1058 C C . VAL A 1 133 ? -12.226 -0.108 7.956 1.00 92.50 133 VAL A C 1
ATOM 1060 O O . VAL A 1 133 ? -11.779 -0.675 6.962 1.00 92.50 133 VAL A O 1
ATOM 1063 N N . ASP A 1 134 ? -12.689 1.139 7.927 1.00 92.38 134 ASP A N 1
ATOM 1064 C CA . ASP A 1 134 ? -12.775 1.938 6.706 1.00 92.38 134 ASP A CA 1
ATOM 1065 C C . ASP A 1 134 ? -11.386 2.193 6.106 1.00 92.38 134 ASP A C 1
ATOM 1067 O O . ASP A 1 134 ? -11.197 1.995 4.907 1.00 92.38 134 ASP A O 1
ATOM 1071 N N . ILE A 1 135 ? -10.392 2.545 6.932 1.00 93.25 135 ILE A N 1
ATOM 1072 C CA . ILE A 1 135 ? -8.998 2.721 6.496 1.00 93.25 135 ILE A CA 1
ATOM 1073 C C . ILE A 1 135 ? -8.405 1.394 6.021 1.00 93.25 135 ILE A C 1
ATOM 1075 O O . ILE A 1 135 ? -7.734 1.368 4.991 1.00 93.25 135 ILE A O 1
ATOM 1079 N N . TYR A 1 136 ? -8.645 0.292 6.737 1.00 93.38 136 TYR A N 1
ATOM 1080 C CA . TYR A 1 136 ? -8.154 -1.021 6.319 1.00 93.38 136 TYR A CA 1
ATOM 1081 C C . TYR A 1 136 ? -8.691 -1.402 4.936 1.00 93.38 136 TYR A C 1
ATOM 1083 O O . TYR A 1 136 ? -7.904 -1.705 4.046 1.00 93.38 136 TYR A O 1
ATOM 1091 N N . VAL A 1 137 ? -10.009 -1.310 4.726 1.00 92.88 137 VAL A N 1
ATOM 1092 C CA . VAL A 1 137 ? -10.652 -1.614 3.437 1.00 92.88 137 VAL A CA 1
ATOM 1093 C C . VAL A 1 137 ? -10.181 -0.661 2.337 1.00 92.88 137 VAL A C 1
ATOM 1095 O O . VAL A 1 137 ? -9.923 -1.087 1.213 1.00 92.88 137 VAL A O 1
ATOM 1098 N N . GLU A 1 138 ? -10.049 0.630 2.649 1.00 94.00 138 GLU A N 1
ATOM 1099 C CA . GLU A 1 138 ? -9.540 1.641 1.721 1.00 94.00 138 GLU A CA 1
ATOM 1100 C C . GLU A 1 138 ? -8.136 1.279 1.207 1.00 94.00 138 GLU A C 1
ATOM 1102 O O . GLU A 1 138 ? -7.884 1.350 0.000 1.00 94.00 138 GLU A O 1
ATOM 1107 N N . VAL A 1 139 ? -7.228 0.895 2.109 1.00 94.25 139 VAL A N 1
ATOM 1108 C CA . VAL A 1 139 ? -5.846 0.550 1.757 1.00 94.25 139 VAL A CA 1
ATOM 1109 C C . VAL A 1 139 ? -5.759 -0.822 1.088 1.00 94.25 139 VAL A C 1
ATOM 1111 O O . VAL A 1 139 ? -4.974 -0.976 0.157 1.00 94.25 139 VAL A O 1
ATOM 1114 N N . ASP A 1 140 ? -6.571 -1.790 1.504 1.00 92.94 140 ASP A N 1
ATOM 1115 C CA . ASP A 1 140 ? -6.632 -3.130 0.908 1.00 92.94 140 ASP A CA 1
ATOM 1116 C C . ASP A 1 140 ? -6.995 -3.063 -0.585 1.00 92.94 140 ASP A C 1
ATOM 1118 O O . ASP A 1 140 ? -6.250 -3.538 -1.442 1.00 92.94 140 ASP A O 1
ATOM 1122 N N . VAL A 1 141 ? -8.052 -2.315 -0.923 1.00 90.81 141 VAL A N 1
ATOM 1123 C CA . VAL A 1 141 ? -8.444 -2.072 -2.323 1.00 90.81 141 VAL A CA 1
ATOM 1124 C C . VAL A 1 141 ? -7.344 -1.342 -3.102 1.00 90.81 141 VAL A C 1
ATOM 1126 O O . VAL A 1 141 ? -7.128 -1.607 -4.287 1.00 90.81 141 VAL A O 1
ATOM 1129 N N . ALA A 1 142 ? -6.642 -0.399 -2.468 1.00 90.44 142 ALA A N 1
ATOM 1130 C CA . ALA A 1 142 ? -5.525 0.291 -3.107 1.00 90.44 142 ALA A CA 1
ATOM 1131 C C . ALA A 1 142 ? -4.337 -0.650 -3.367 1.00 90.44 142 ALA A C 1
ATOM 1133 O O . ALA A 1 142 ? -3.703 -0.534 -4.416 1.00 90.44 142 ALA A O 1
ATOM 1134 N N . ALA A 1 143 ? -4.057 -1.588 -2.460 1.00 93.44 143 ALA A N 1
ATOM 1135 C CA . ALA A 1 143 ? -2.981 -2.560 -2.610 1.00 93.44 143 ALA A CA 1
ATOM 1136 C C . ALA A 1 143 ? -3.205 -3.456 -3.833 1.00 93.44 143 ALA A C 1
ATOM 1138 O O . ALA A 1 143 ? -2.277 -3.619 -4.623 1.00 93.44 143 ALA A O 1
ATOM 1139 N N . ASP A 1 144 ? -4.432 -3.934 -4.053 1.00 89.94 144 ASP A N 1
ATOM 1140 C CA . ASP A 1 144 ? -4.788 -4.729 -5.235 1.00 89.94 144 ASP A CA 1
ATOM 1141 C C . ASP A 1 144 ? -4.602 -3.946 -6.541 1.00 89.94 144 ASP A C 1
ATOM 1143 O O . ASP A 1 144 ? -4.025 -4.449 -7.509 1.00 89.94 144 ASP A O 1
ATOM 1147 N N . ILE A 1 145 ? -5.040 -2.684 -6.570 1.00 86.19 145 ILE A N 1
ATOM 1148 C CA . ILE A 1 145 ? -4.883 -1.807 -7.739 1.00 86.19 145 ILE A CA 1
ATOM 1149 C C . ILE A 1 145 ? -3.402 -1.586 -8.062 1.00 86.19 145 ILE A C 1
ATOM 1151 O O . ILE A 1 145 ? -2.986 -1.729 -9.216 1.00 86.19 145 ILE A O 1
ATOM 1155 N N . VAL A 1 146 ? -2.605 -1.231 -7.050 1.00 87.94 146 VAL A N 1
ATOM 1156 C CA . VAL A 1 146 ? -1.167 -0.984 -7.207 1.00 87.94 146 VAL A CA 1
ATOM 1157 C C . VAL A 1 146 ? -0.460 -2.260 -7.650 1.00 87.94 146 VAL A C 1
ATOM 1159 O O . VAL A 1 146 ? 0.332 -2.228 -8.593 1.00 87.94 146 VAL A O 1
ATOM 1162 N N . ALA A 1 147 ? -0.781 -3.392 -7.021 1.00 91.44 147 ALA A N 1
ATOM 1163 C CA . ALA A 1 147 ? -0.222 -4.686 -7.372 1.00 91.44 147 ALA A CA 1
ATOM 1164 C C . ALA A 1 147 ? -0.504 -5.046 -8.829 1.00 91.44 147 ALA A C 1
ATOM 1166 O O . ALA A 1 147 ? 0.418 -5.400 -9.564 1.00 91.44 147 ALA A O 1
ATOM 1167 N N . GLN A 1 148 ? -1.761 -4.924 -9.262 1.00 87.44 148 GLN A N 1
ATOM 1168 C CA . GLN A 1 148 ? -2.151 -5.252 -10.626 1.00 87.44 148 GLN A CA 1
ATOM 1169 C C . GLN A 1 148 ? -1.450 -4.343 -11.638 1.00 87.44 148 GLN A C 1
ATOM 1171 O O . GLN A 1 148 ? -0.968 -4.830 -12.662 1.00 87.44 148 GLN A O 1
ATOM 1176 N N . GLY A 1 149 ? -1.336 -3.045 -11.344 1.00 83.62 149 GLY A N 1
ATOM 1177 C CA . GLY A 1 149 ? -0.627 -2.094 -12.199 1.00 83.62 149 GLY A CA 1
ATOM 1178 C C . GLY A 1 149 ? 0.871 -2.394 -12.317 1.00 83.62 149 GLY A C 1
ATOM 1179 O O . GLY A 1 149 ? 1.415 -2.416 -13.421 1.00 83.62 149 GLY A O 1
ATOM 1180 N N . MET A 1 150 ? 1.540 -2.690 -11.200 1.00 87.88 150 MET A N 1
ATOM 1181 C CA . MET A 1 150 ? 2.964 -3.046 -11.191 1.00 87.88 150 MET A CA 1
ATOM 1182 C C . MET A 1 150 ? 3.232 -4.408 -11.852 1.00 87.88 150 MET A C 1
ATOM 1184 O O . MET A 1 150 ? 4.216 -4.556 -12.575 1.00 87.88 150 MET A O 1
ATOM 1188 N N . ASN A 1 151 ? 2.343 -5.387 -11.666 1.00 89.94 151 ASN A N 1
ATOM 1189 C CA . ASN A 1 151 ? 2.403 -6.678 -12.352 1.00 89.94 151 ASN A CA 1
ATOM 1190 C C . ASN A 1 151 ? 2.214 -6.516 -13.869 1.00 89.94 151 ASN A C 1
ATOM 1192 O O . ASN A 1 151 ? 2.993 -7.068 -14.646 1.00 89.94 151 ASN A O 1
ATOM 1196 N N . ALA A 1 152 ? 1.241 -5.704 -14.296 1.00 83.00 152 ALA A N 1
ATOM 1197 C CA . ALA A 1 152 ? 1.051 -5.364 -15.703 1.00 83.00 152 ALA A CA 1
ATOM 1198 C C . ALA A 1 152 ? 2.314 -4.734 -16.293 1.00 83.00 152 ALA A C 1
ATOM 1200 O O . ALA A 1 152 ? 2.773 -5.151 -17.356 1.00 83.00 152 ALA A O 1
ATOM 1201 N N . ALA A 1 153 ? 2.916 -3.779 -15.576 1.00 81.94 153 ALA A N 1
ATOM 1202 C CA . ALA A 1 153 ? 4.176 -3.174 -15.979 1.00 81.94 153 ALA A CA 1
ATOM 1203 C C . ALA A 1 153 ? 5.277 -4.229 -16.134 1.00 81.94 153 ALA A C 1
ATOM 1205 O O . ALA A 1 153 ? 5.917 -4.286 -17.178 1.00 81.94 153 ALA A O 1
ATOM 1206 N N . MET A 1 154 ? 5.464 -5.108 -15.151 1.00 87.00 154 MET A N 1
ATOM 1207 C CA . MET A 1 154 ? 6.486 -6.151 -15.219 1.00 87.00 154 MET A CA 1
ATOM 1208 C C . MET A 1 154 ? 6.312 -7.062 -16.443 1.00 87.00 154 MET A C 1
ATOM 1210 O O . MET A 1 154 ? 7.247 -7.229 -17.228 1.00 87.00 154 MET A O 1
ATOM 1214 N N . GLN A 1 155 ? 5.106 -7.593 -16.657 1.00 86.31 155 GLN A N 1
ATOM 1215 C CA . GLN A 1 155 ? 4.825 -8.500 -17.772 1.00 86.31 155 GLN A CA 1
ATOM 1216 C C . GLN A 1 155 ? 5.007 -7.809 -19.129 1.00 86.31 155 GLN A C 1
ATOM 1218 O O . GLN A 1 155 ? 5.666 -8.354 -20.009 1.00 86.31 155 GLN A O 1
ATOM 1223 N N . ILE A 1 156 ? 4.518 -6.576 -19.280 1.00 77.44 156 ILE A N 1
ATOM 1224 C CA . ILE A 1 156 ? 4.627 -5.804 -20.528 1.00 77.44 156 ILE A CA 1
ATOM 1225 C C . ILE A 1 156 ? 6.081 -5.406 -20.833 1.00 77.44 156 ILE A C 1
ATOM 1227 O O . ILE A 1 156 ? 6.479 -5.317 -21.997 1.00 77.44 156 ILE A O 1
ATOM 1231 N N . TYR A 1 157 ? 6.900 -5.163 -19.808 1.00 77.44 157 TYR A N 1
ATOM 1232 C CA . TYR A 1 157 ? 8.328 -4.901 -19.998 1.00 77.44 157 TYR A CA 1
ATOM 1233 C C . TYR A 1 157 ? 9.070 -6.160 -20.487 1.00 77.44 157 TYR A C 1
ATOM 1235 O O . TYR A 1 157 ? 9.946 -6.059 -21.355 1.00 77.44 157 TYR A O 1
ATOM 1243 N N . ILE A 1 158 ? 8.688 -7.343 -19.989 1.00 80.62 158 ILE A N 1
ATOM 1244 C CA . ILE A 1 158 ? 9.224 -8.643 -20.431 1.00 80.62 158 ILE A CA 1
ATOM 1245 C C . ILE A 1 158 ? 8.736 -9.004 -21.837 1.00 80.62 158 ILE A C 1
ATOM 1247 O O . ILE A 1 158 ? 9.539 -9.445 -22.663 1.00 80.62 158 ILE A O 1
ATOM 1251 N N . ASP A 1 159 ? 7.462 -8.778 -22.139 1.00 76.25 159 ASP A N 1
ATOM 1252 C CA . ASP A 1 159 ? 6.862 -8.968 -23.457 1.00 76.25 159 ASP A CA 1
ATOM 1253 C C . ASP A 1 159 ? 5.727 -7.949 -23.693 1.00 76.25 159 ASP A C 1
ATOM 1255 O O . ASP A 1 159 ? 4.642 -8.080 -23.130 1.00 76.25 159 ASP A O 1
ATOM 1259 N N . PRO A 1 160 ? 5.926 -6.943 -24.567 1.00 70.12 160 PRO A N 1
ATOM 1260 C CA . PRO A 1 160 ? 4.922 -5.913 -24.833 1.00 70.12 160 PRO A CA 1
ATOM 1261 C C . PRO A 1 160 ? 3.608 -6.419 -25.437 1.00 70.12 160 PRO A C 1
ATOM 1263 O O . PRO A 1 160 ? 2.634 -5.666 -25.459 1.00 70.12 160 PRO A O 1
ATOM 1266 N N . GLN A 1 161 ? 3.592 -7.634 -25.993 1.00 70.62 161 GLN A N 1
ATOM 1267 C CA . GLN A 1 161 ? 2.410 -8.223 -26.626 1.00 70.62 161 GLN A CA 1
ATOM 1268 C C . GLN A 1 161 ? 1.647 -9.169 -25.695 1.00 70.62 161 GLN A C 1
ATOM 1270 O O . GLN A 1 161 ? 0.596 -9.679 -26.083 1.00 70.62 161 GLN A O 1
ATOM 1275 N N . VAL A 1 162 ? 2.141 -9.380 -24.473 1.00 72.81 162 VAL A N 1
ATOM 1276 C CA . VAL A 1 162 ? 1.528 -10.298 -23.517 1.00 72.81 162 VAL A CA 1
ATOM 1277 C C . VAL A 1 162 ? 0.159 -9.795 -23.055 1.00 72.81 162 VAL A C 1
ATOM 1279 O O . VAL A 1 162 ? -0.059 -8.600 -22.823 1.00 72.81 162 VAL A O 1
ATOM 1282 N N . ALA A 1 163 ? -0.775 -10.727 -22.892 1.00 73.88 163 ALA A N 1
ATOM 1283 C CA . ALA A 1 163 ? -1.982 -10.478 -22.123 1.00 73.88 163 ALA A CA 1
ATOM 1284 C C . ALA A 1 163 ? -1.640 -10.597 -20.635 1.00 73.88 163 ALA A C 1
ATOM 1286 O O . ALA A 1 163 ? -1.127 -11.625 -20.195 1.00 73.88 163 ALA A O 1
ATOM 1287 N N . VAL A 1 164 ? -1.896 -9.538 -19.867 1.00 78.19 164 VAL A N 1
ATOM 1288 C CA . VAL A 1 164 ? -1.499 -9.492 -18.458 1.00 78.19 164 VAL A CA 1
ATOM 1289 C C . VAL A 1 164 ? -2.377 -10.435 -17.648 1.00 78.19 164 VAL A C 1
ATOM 1291 O O . VAL A 1 164 ? -3.597 -10.281 -17.615 1.00 78.19 164 VAL A O 1
ATOM 1294 N N . THR A 1 165 ? -1.754 -11.372 -16.939 1.00 81.62 165 THR A N 1
ATOM 1295 C CA . THR A 1 165 ? -2.473 -12.244 -16.004 1.00 81.62 165 THR A CA 1
ATOM 1296 C C . THR A 1 165 ? -2.833 -11.495 -14.713 1.00 81.62 165 THR A C 1
ATOM 1298 O O . THR A 1 165 ? -2.008 -10.718 -14.214 1.00 81.62 165 THR A O 1
ATOM 1301 N N . PRO A 1 166 ? -4.038 -11.700 -14.144 1.00 83.69 166 PRO A N 1
ATOM 1302 C CA . PRO A 1 166 ? -4.392 -11.149 -12.838 1.00 83.69 166 PRO A CA 1
ATOM 1303 C C . PRO A 1 166 ? -3.412 -11.597 -11.751 1.00 83.69 166 PRO A C 1
ATOM 1305 O O . PRO A 1 166 ? -3.032 -12.769 -11.686 1.00 83.69 166 PRO A O 1
ATOM 1308 N N . VAL A 1 167 ? -2.993 -10.665 -10.896 1.00 88.38 167 VAL A N 1
ATOM 1309 C CA . VAL A 1 167 ? -2.069 -10.967 -9.802 1.00 88.38 167 VAL A CA 1
ATOM 1310 C C . VAL A 1 167 ? -2.828 -11.494 -8.588 1.00 88.38 167 VAL A C 1
ATOM 1312 O O . VAL A 1 167 ? -3.820 -10.917 -8.156 1.00 88.38 167 VAL A O 1
ATOM 1315 N N . VAL A 1 168 ? -2.328 -12.583 -8.007 1.00 90.62 168 VAL A N 1
ATOM 1316 C CA . VAL A 1 168 ? -2.728 -13.050 -6.675 1.00 90.62 168 VAL A CA 1
ATOM 1317 C C . VAL A 1 168 ? -1.541 -12.843 -5.752 1.00 90.62 168 VAL A C 1
ATOM 1319 O O . VAL A 1 168 ? -0.474 -13.415 -5.989 1.00 90.62 168 VAL A O 1
ATOM 1322 N N . LEU A 1 169 ? -1.716 -11.996 -4.741 1.00 91.56 169 LEU A N 1
ATOM 1323 C CA . LEU A 1 169 ? -0.667 -11.634 -3.795 1.00 91.56 169 LEU A CA 1
ATOM 1324 C C . LEU A 1 169 ? -0.459 -12.730 -2.751 1.00 91.56 169 LEU A C 1
ATOM 1326 O O . LEU A 1 169 ? -1.417 -13.284 -2.210 1.00 91.56 169 LEU A O 1
ATOM 1330 N N . SER A 1 170 ? 0.801 -13.000 -2.412 1.00 91.12 170 SER A N 1
ATOM 1331 C CA . SER A 1 170 ? 1.101 -13.696 -1.162 1.00 91.12 170 SER A CA 1
ATOM 1332 C C . SER A 1 170 ? 0.817 -12.784 0.039 1.00 91.12 170 SER A C 1
ATOM 1334 O O . SER A 1 170 ? 0.779 -11.557 -0.083 1.00 91.12 170 SER A O 1
ATOM 1336 N N . VAL A 1 171 ? 0.689 -13.369 1.235 1.00 88.12 171 VAL A N 1
ATOM 1337 C CA . VAL A 1 171 ? 0.527 -12.600 2.484 1.00 88.12 171 VAL A CA 1
ATOM 1338 C C . VAL A 1 171 ? 1.675 -11.601 2.679 1.00 88.12 171 VAL A C 1
ATOM 1340 O O . VAL A 1 171 ? 1.451 -10.481 3.135 1.00 88.12 171 VAL A O 1
ATOM 1343 N N . ALA A 1 172 ? 2.905 -11.973 2.311 1.00 89.44 172 ALA A N 1
ATOM 1344 C CA . ALA A 1 172 ? 4.065 -11.101 2.458 1.00 89.44 172 ALA A CA 1
ATOM 1345 C C . ALA A 1 172 ? 4.059 -9.960 1.428 1.00 89.44 172 ALA A C 1
ATOM 1347 O O . ALA A 1 172 ? 4.322 -8.816 1.796 1.00 89.44 172 ALA A O 1
ATOM 1348 N N . GLU A 1 173 ? 3.726 -10.248 0.165 1.00 93.00 173 GLU A N 1
ATOM 1349 C CA . GLU A 1 173 ? 3.605 -9.233 -0.895 1.00 93.00 173 GLU A CA 1
ATOM 1350 C C . GLU A 1 173 ? 2.522 -8.204 -0.548 1.00 93.00 173 GLU A C 1
ATOM 1352 O O . GLU A 1 173 ? 2.771 -6.996 -0.588 1.00 93.00 173 GLU A O 1
ATOM 1357 N N . HIS A 1 174 ? 1.357 -8.692 -0.114 1.00 93.00 174 HIS A N 1
ATOM 1358 C CA . HIS A 1 174 ? 0.247 -7.869 0.361 1.00 93.00 174 HIS A CA 1
ATOM 1359 C C . HIS A 1 174 ? 0.657 -6.998 1.550 1.00 93.00 174 HIS A C 1
ATOM 1361 O O . HIS A 1 174 ? 0.522 -5.776 1.496 1.00 93.00 174 HIS A O 1
ATOM 1367 N N . THR A 1 175 ? 1.275 -7.589 2.577 1.00 91.38 175 THR A N 1
ATOM 1368 C CA . THR A 1 175 ? 1.704 -6.839 3.766 1.00 91.38 175 THR A CA 1
ATOM 1369 C C . THR A 1 175 ? 2.693 -5.725 3.407 1.00 91.38 175 THR A C 1
ATOM 1371 O O . THR A 1 175 ? 2.565 -4.614 3.926 1.00 91.38 175 THR A O 1
ATOM 1374 N N . ARG A 1 176 ? 3.658 -5.968 2.502 1.00 92.19 176 ARG A N 1
ATOM 1375 C CA . ARG A 1 176 ? 4.614 -4.934 2.053 1.00 92.19 176 ARG A CA 1
ATOM 1376 C C . ARG A 1 176 ? 3.904 -3.765 1.367 1.00 92.19 176 ARG A C 1
ATOM 1378 O O . ARG A 1 176 ? 4.214 -2.614 1.669 1.00 92.19 176 ARG A O 1
ATOM 1385 N N . LEU A 1 177 ? 2.955 -4.053 0.473 1.00 94.12 177 LEU A N 1
ATOM 1386 C CA . LEU A 1 177 ? 2.188 -3.033 -0.250 1.00 94.12 177 LEU A CA 1
ATOM 1387 C C . LEU A 1 177 ? 1.321 -2.196 0.691 1.00 94.12 177 LEU A C 1
ATOM 1389 O O . LEU A 1 177 ? 1.392 -0.968 0.662 1.00 94.12 177 LEU A O 1
ATOM 1393 N N . VAL A 1 178 ? 0.552 -2.849 1.563 1.00 94.56 178 VAL A N 1
ATOM 1394 C CA . VAL A 1 178 ? -0.323 -2.168 2.526 1.00 94.56 178 VAL A CA 1
ATOM 1395 C C . VAL A 1 178 ? 0.498 -1.317 3.499 1.00 94.56 178 VAL A C 1
ATOM 1397 O O . VAL A 1 178 ? 0.131 -0.175 3.768 1.00 94.56 178 VAL A O 1
ATOM 1400 N N . CYS A 1 179 ? 1.653 -1.804 3.974 1.00 93.50 179 CYS A N 1
ATOM 1401 C CA . CYS A 1 179 ? 2.555 -0.997 4.802 1.00 93.50 179 CYS A CA 1
ATOM 1402 C C . CYS A 1 179 ? 3.050 0.253 4.062 1.00 93.50 179 CYS A C 1
ATOM 1404 O O . CYS A 1 179 ? 3.021 1.343 4.629 1.00 93.50 179 CYS A O 1
ATOM 1406 N N . ALA A 1 180 ? 3.486 0.115 2.808 1.00 93.75 180 ALA A N 1
ATOM 1407 C CA . ALA A 1 180 ? 3.968 1.242 2.012 1.00 93.75 180 ALA A CA 1
ATOM 1408 C C . ALA A 1 180 ? 2.864 2.284 1.759 1.00 93.75 180 ALA A C 1
ATOM 1410 O O . ALA A 1 180 ? 3.098 3.480 1.922 1.00 93.75 180 ALA A O 1
ATOM 1411 N N . LEU A 1 181 ? 1.646 1.837 1.441 1.00 95.00 181 LEU A N 1
ATOM 1412 C CA . LEU A 1 181 ? 0.477 2.710 1.311 1.00 95.00 181 LEU A CA 1
ATOM 1413 C C . LEU A 1 181 ? 0.157 3.428 2.628 1.00 95.00 181 LEU A C 1
ATOM 1415 O O . LEU A 1 181 ? -0.042 4.637 2.637 1.00 95.00 181 LEU A O 1
ATOM 1419 N N . LEU A 1 182 ? 0.171 2.731 3.765 1.00 94.25 182 LEU A N 1
ATOM 1420 C CA . LEU A 1 182 ? -0.068 3.372 5.061 1.00 94.25 182 LEU A CA 1
ATOM 1421 C C . LEU A 1 182 ? 0.995 4.415 5.406 1.00 94.25 182 LEU A C 1
ATOM 1423 O O . LEU A 1 182 ? 0.642 5.467 5.926 1.00 94.25 182 LEU A O 1
ATOM 1427 N N . ILE A 1 183 ? 2.270 4.168 5.096 1.00 92.50 183 ILE A N 1
ATOM 1428 C CA . ILE A 1 183 ? 3.337 5.157 5.310 1.00 92.50 183 ILE A CA 1
ATOM 1429 C C . ILE A 1 183 ? 3.073 6.419 4.483 1.00 92.50 183 ILE A C 1
ATOM 1431 O O . ILE A 1 183 ? 3.162 7.524 5.021 1.00 92.50 183 ILE A O 1
ATOM 1435 N N . VAL A 1 184 ? 2.696 6.265 3.208 1.00 91.38 184 VAL A N 1
ATOM 1436 C CA . VAL A 1 184 ? 2.308 7.395 2.350 1.00 91.38 184 VAL A CA 1
ATOM 1437 C C . VAL A 1 184 ? 1.094 8.118 2.943 1.00 91.38 184 VAL A C 1
ATOM 1439 O O . VAL A 1 184 ? 1.133 9.333 3.107 1.00 91.38 184 VAL A O 1
ATOM 1442 N N . LYS A 1 185 ? 0.043 7.401 3.353 1.00 92.12 185 LYS A N 1
ATOM 1443 C CA . LYS A 1 185 ? -1.148 8.006 3.972 1.00 92.12 185 LYS A CA 1
ATOM 1444 C C . LYS A 1 185 ? -0.808 8.800 5.238 1.00 92.12 185 LYS A C 1
ATOM 1446 O O . LYS A 1 185 ? -1.225 9.947 5.361 1.00 92.12 185 LYS A O 1
ATOM 1451 N N . ILE A 1 186 ? -0.027 8.217 6.148 1.00 89.25 186 ILE A N 1
ATOM 1452 C CA . ILE A 1 186 ? 0.397 8.859 7.401 1.00 89.25 186 ILE A CA 1
ATOM 1453 C C . ILE A 1 186 ? 1.202 10.126 7.108 1.00 89.25 186 ILE A C 1
ATOM 1455 O O . ILE A 1 186 ? 0.992 11.141 7.771 1.00 89.25 186 ILE A O 1
ATOM 1459 N N . HIS A 1 187 ? 2.088 10.093 6.106 1.00 87.62 187 HIS A N 1
ATOM 1460 C CA . HIS A 1 187 ? 2.846 11.271 5.691 1.00 87.62 187 HIS A CA 1
ATOM 1461 C C . HIS A 1 187 ? 1.916 12.442 5.357 1.00 87.62 187 HIS A C 1
ATOM 1463 O O . HIS A 1 187 ? 2.073 13.524 5.920 1.00 87.62 187 HIS A O 1
ATOM 1469 N N . TYR A 1 188 ? 0.927 12.221 4.487 1.00 85.50 188 TYR A N 1
ATOM 1470 C CA . TYR A 1 188 ? 0.005 13.276 4.062 1.00 85.50 188 TYR A CA 1
ATOM 1471 C C . TYR A 1 188 ? -0.957 13.713 5.173 1.00 85.50 188 TYR A C 1
ATOM 1473 O O . TYR A 1 188 ? -1.194 14.909 5.311 1.00 85.50 188 TYR A O 1
ATOM 1481 N N . GLN A 1 189 ? -1.431 12.790 6.019 1.00 85.31 189 GLN A N 1
ATOM 1482 C CA . GLN A 1 189 ? -2.252 13.123 7.193 1.00 85.31 189 GLN A CA 1
ATOM 1483 C C . GLN A 1 189 ? -1.505 14.001 8.203 1.00 85.31 189 GLN A C 1
ATOM 1485 O O . GLN A 1 189 ? -2.075 14.936 8.757 1.00 85.31 189 GLN A O 1
ATOM 1490 N N . LEU A 1 190 ? -0.229 13.707 8.466 1.00 81.75 190 LEU A N 1
ATOM 1491 C CA . LEU A 1 190 ? 0.595 14.563 9.316 1.00 81.75 190 LEU A CA 1
ATOM 1492 C C . LEU A 1 190 ? 0.849 15.895 8.622 1.00 81.75 190 LEU A C 1
ATOM 1494 O O . LEU A 1 190 ? 0.651 16.946 9.223 1.00 81.75 190 LEU A O 1
ATOM 1498 N N . ARG A 1 191 ? 1.238 15.865 7.344 1.00 79.44 191 ARG A N 1
ATOM 1499 C CA . ARG A 1 191 ? 1.554 17.072 6.581 1.00 79.44 191 ARG A CA 1
ATOM 1500 C C . ARG A 1 191 ? 0.387 18.051 6.539 1.00 79.44 191 ARG A C 1
ATOM 1502 O O . ARG A 1 191 ? 0.628 19.241 6.682 1.00 79.44 191 ARG A O 1
ATOM 1509 N N . SER A 1 192 ? -0.844 17.572 6.363 1.00 78.06 192 SER A N 1
ATOM 1510 C CA . SER A 1 192 ? -2.031 18.432 6.347 1.00 78.06 192 SER A CA 1
ATOM 1511 C C . SER A 1 192 ? -2.298 19.094 7.699 1.00 78.06 192 SER A C 1
ATOM 1513 O O . SER A 1 192 ? -2.845 20.190 7.731 1.00 78.06 192 SER A O 1
ATOM 1515 N N . LYS A 1 193 ? -1.911 18.437 8.799 1.00 76.56 193 LYS A N 1
ATOM 1516 C CA . LYS A 1 193 ? -2.078 18.938 10.171 1.00 76.56 193 LYS A CA 1
ATOM 1517 C C . LYS A 1 193 ? -0.960 19.888 10.608 1.00 76.56 193 LYS A C 1
ATOM 1519 O O . LYS A 1 193 ? -1.174 20.731 11.471 1.00 76.56 193 LYS A O 1
ATOM 1524 N N . PHE A 1 194 ? 0.222 19.787 10.004 1.00 71.75 194 PHE A N 1
ATOM 1525 C CA . PHE A 1 194 ? 1.284 20.781 10.147 1.00 71.75 194 PHE A CA 1
ATOM 1526 C C . PHE A 1 194 ? 1.017 21.950 9.190 1.00 71.75 194 PHE A C 1
ATOM 1528 O O . PHE A 1 194 ? 1.336 21.864 8.003 1.00 71.75 194 PHE A O 1
ATOM 1535 N N . GLU A 1 195 ? 0.425 23.040 9.694 1.00 62.53 195 GLU A N 1
ATOM 1536 C CA . GLU A 1 195 ? 0.122 24.232 8.890 1.00 62.53 195 GLU A CA 1
ATOM 1537 C C . GLU A 1 195 ? 1.326 24.670 8.024 1.00 62.53 195 GLU A C 1
ATOM 1539 O O . GLU A 1 195 ? 2.458 24.747 8.515 1.00 62.53 195 GLU A O 1
ATOM 1544 N N . PRO A 1 196 ? 1.117 25.014 6.738 1.00 54.38 196 PRO A N 1
ATOM 1545 C CA . PRO A 1 196 ? 2.189 25.483 5.859 1.00 54.38 196 PRO A CA 1
ATOM 1546 C C . PRO A 1 196 ? 2.784 26.844 6.266 1.00 54.38 196 PRO A C 1
ATOM 1548 O O . PRO A 1 196 ? 3.835 27.200 5.734 1.00 54.38 196 PRO A O 1
ATOM 1551 N N . ASP A 1 197 ? 2.138 27.571 7.186 1.00 51.47 197 ASP A N 1
ATOM 1552 C CA . ASP A 1 197 ? 2.580 28.869 7.719 1.00 51.47 197 ASP A CA 1
ATOM 1553 C C . ASP A 1 197 ? 3.362 28.748 9.047 1.00 51.47 197 ASP A C 1
ATOM 1555 O O . ASP A 1 197 ? 3.820 29.751 9.600 1.00 51.47 197 ASP A O 1
ATOM 1559 N N . GLY A 1 198 ? 3.564 27.523 9.550 1.00 55.44 198 GLY A N 1
ATOM 1560 C CA . GLY A 1 198 ? 4.481 27.255 10.657 1.00 55.44 198 GLY A CA 1
ATOM 1561 C C . GLY A 1 198 ? 5.950 27.534 10.287 1.00 55.44 198 GLY A C 1
ATOM 1562 O O . GLY A 1 198 ? 6.300 27.654 9.113 1.00 55.44 198 GLY A O 1
ATOM 1563 N N . PRO A 1 199 ? 6.870 27.597 11.269 1.00 51.56 199 PRO A N 1
ATOM 1564 C CA . PRO A 1 199 ? 8.276 27.959 11.040 1.00 51.56 199 PRO A CA 1
ATOM 1565 C C . PRO A 1 199 ? 9.070 26.952 10.185 1.00 51.56 199 PRO A C 1
ATOM 1567 O O . PRO A 1 199 ? 10.229 27.209 9.858 1.00 51.56 199 PRO A O 1
ATOM 1570 N N . MET A 1 200 ? 8.483 25.804 9.834 1.00 61.91 200 MET A N 1
ATOM 1571 C CA . MET A 1 200 ? 9.161 24.701 9.164 1.00 61.91 200 MET A CA 1
ATOM 1572 C C . MET A 1 200 ? 8.786 24.603 7.683 1.00 61.91 200 MET A C 1
ATOM 1574 O O . MET A 1 200 ? 7.614 24.505 7.316 1.00 61.91 200 MET A O 1
ATOM 1578 N N . SER A 1 201 ? 9.798 24.548 6.813 1.00 66.69 201 SER A N 1
ATOM 1579 C CA . SER A 1 201 ? 9.563 24.353 5.385 1.00 66.69 201 SER A CA 1
ATOM 1580 C C . SER A 1 201 ? 9.048 22.936 5.090 1.00 66.69 201 SER A C 1
ATOM 1582 O O . SER A 1 201 ? 9.394 21.973 5.777 1.00 66.69 201 SER A O 1
ATOM 1584 N N . ALA A 1 202 ? 8.272 22.775 4.012 1.00 67.25 202 ALA A N 1
ATOM 1585 C CA . ALA A 1 202 ? 7.789 21.465 3.549 1.00 67.25 202 ALA A CA 1
ATOM 1586 C C . ALA A 1 202 ? 8.915 20.426 3.398 1.00 67.25 202 ALA A C 1
ATOM 1588 O O . ALA A 1 202 ? 8.741 19.238 3.668 1.00 67.25 202 ALA A O 1
ATOM 1589 N N . ARG A 1 203 ? 10.098 20.900 2.998 1.00 67.62 203 ARG A N 1
ATOM 1590 C CA . ARG A 1 203 ? 11.288 20.078 2.804 1.00 67.62 203 ARG A CA 1
ATOM 1591 C C . ARG A 1 203 ? 11.861 19.558 4.120 1.00 67.62 203 ARG A C 1
ATOM 1593 O O . ARG A 1 203 ? 12.327 18.419 4.160 1.00 67.62 203 ARG A O 1
ATOM 1600 N N . ASP A 1 204 ? 11.845 20.372 5.167 1.00 72.06 204 ASP A N 1
ATOM 1601 C CA . ASP A 1 204 ? 12.380 19.995 6.476 1.00 72.06 204 ASP A CA 1
ATOM 1602 C C . ASP A 1 204 ? 11.478 18.947 7.134 1.00 72.06 204 ASP A C 1
ATOM 1604 O O . ASP A 1 204 ? 11.981 17.931 7.609 1.00 72.06 204 ASP A O 1
ATOM 1608 N N . PHE A 1 205 ? 10.153 19.111 7.023 1.00 77.50 205 PHE A N 1
ATOM 1609 C CA . PHE A 1 205 ? 9.187 18.102 7.463 1.00 77.50 205 PHE A CA 1
ATOM 1610 C C . PHE A 1 205 ? 9.389 16.763 6.745 1.00 77.50 205 PHE A C 1
ATOM 1612 O O . PHE A 1 205 ? 9.534 15.725 7.391 1.00 77.50 205 PHE A O 1
ATOM 1619 N N . ALA A 1 206 ? 9.445 16.775 5.407 1.00 77.38 206 ALA A N 1
ATOM 1620 C CA . ALA A 1 206 ? 9.662 15.555 4.634 1.00 77.38 206 ALA A CA 1
ATOM 1621 C C . ALA A 1 206 ? 10.990 14.882 5.012 1.00 77.38 206 ALA A C 1
ATOM 1623 O O . ALA A 1 206 ? 11.055 13.664 5.149 1.00 77.38 206 ALA A O 1
ATOM 1624 N N . THR A 1 207 ? 12.041 15.669 5.252 1.00 76.06 207 THR A N 1
ATOM 1625 C CA . THR A 1 207 ? 13.341 15.145 5.687 1.00 76.06 207 THR A CA 1
ATOM 1626 C C . THR A 1 207 ? 13.255 14.491 7.068 1.00 76.06 207 THR A C 1
ATOM 1628 O O . THR A 1 207 ? 13.743 13.373 7.224 1.00 76.06 207 THR A O 1
ATOM 1631 N N . ALA A 1 208 ? 12.616 15.141 8.044 1.00 76.19 208 ALA A N 1
ATOM 1632 C CA . ALA A 1 208 ? 12.428 14.595 9.389 1.00 76.19 208 ALA A CA 1
ATOM 1633 C C . ALA A 1 208 ? 11.597 13.303 9.358 1.00 76.19 208 ALA A C 1
ATOM 1635 O O . ALA A 1 208 ? 11.999 12.287 9.916 1.00 76.19 208 ALA A O 1
ATOM 1636 N N . PHE A 1 209 ? 10.501 13.289 8.595 1.00 81.88 209 PHE A N 1
ATOM 1637 C CA . PHE A 1 209 ? 9.690 12.089 8.389 1.00 81.88 209 PHE A CA 1
ATOM 1638 C C . PHE A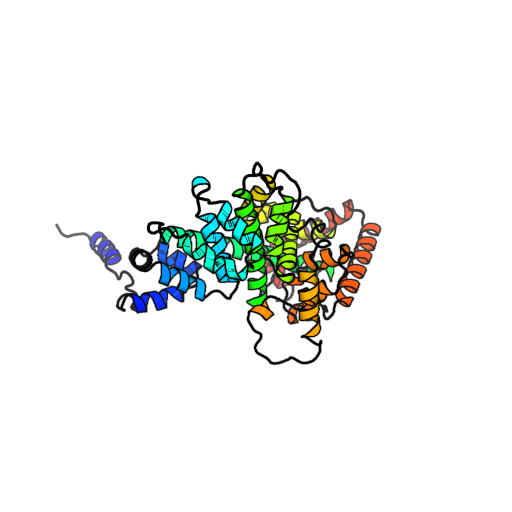 1 209 ? 10.501 10.933 7.809 1.00 81.88 209 PHE A C 1
ATOM 1640 O O . PHE A 1 209 ? 10.481 9.828 8.347 1.00 81.88 209 PHE A O 1
ATOM 1647 N N . MET A 1 210 ? 11.284 11.184 6.763 1.00 81.12 210 MET A N 1
ATOM 1648 C CA . MET A 1 210 ? 12.109 10.153 6.132 1.00 81.12 210 MET A CA 1
ATOM 1649 C C . MET A 1 210 ? 13.191 9.598 7.068 1.00 81.12 210 MET A C 1
ATOM 1651 O O . MET A 1 210 ? 13.541 8.425 6.967 1.00 81.12 210 MET A O 1
ATOM 1655 N N . GLN A 1 211 ? 13.698 10.391 8.016 1.00 79.25 211 GLN A N 1
ATOM 1656 C CA . GLN A 1 211 ? 14.676 9.920 9.006 1.00 79.25 211 GLN A CA 1
ATOM 1657 C C . GLN A 1 211 ? 14.102 8.880 9.980 1.00 79.25 211 GLN A C 1
ATOM 1659 O O . GLN A 1 211 ? 14.862 8.071 10.513 1.00 79.25 211 GLN A O 1
ATOM 1664 N N . THR A 1 212 ? 12.780 8.841 10.161 1.00 78.81 212 THR A N 1
ATOM 1665 C CA . THR A 1 212 ? 12.097 7.835 10.995 1.00 78.81 212 THR A CA 1
ATOM 1666 C C . THR A 1 212 ? 11.885 6.487 10.301 1.00 78.81 212 THR A C 1
ATOM 1668 O O . THR A 1 212 ? 11.368 5.551 10.914 1.00 78.81 212 THR A O 1
ATOM 1671 N N . LEU A 1 213 ? 12.228 6.373 9.015 1.00 81.50 213 LEU A N 1
ATOM 1672 C CA . LEU A 1 213 ? 11.974 5.186 8.208 1.00 81.50 213 LEU A CA 1
ATOM 1673 C C . LEU A 1 213 ? 13.262 4.408 7.939 1.00 81.50 213 LEU A C 1
ATOM 1675 O O . LEU A 1 213 ? 14.333 4.964 7.690 1.00 81.50 213 LEU A O 1
ATOM 1679 N N . ALA A 1 214 ? 13.150 3.082 7.903 1.00 82.31 214 ALA A N 1
ATOM 1680 C CA . ALA A 1 214 ? 14.222 2.242 7.398 1.00 82.31 214 ALA A CA 1
ATOM 1681 C C . ALA A 1 214 ? 14.415 2.458 5.879 1.00 82.31 214 ALA A C 1
ATOM 1683 O O . ALA A 1 214 ? 13.447 2.726 5.162 1.00 82.31 214 ALA A O 1
ATOM 1684 N N . PRO A 1 215 ? 15.634 2.266 5.337 1.00 82.44 215 PRO A N 1
ATOM 1685 C CA . PRO A 1 215 ? 15.911 2.462 3.909 1.00 82.44 215 PRO A CA 1
ATOM 1686 C C . PRO A 1 215 ? 14.966 1.720 2.954 1.00 82.44 215 PRO A C 1
ATOM 1688 O O . PRO A 1 215 ? 14.547 2.278 1.941 1.00 82.44 215 PRO A O 1
ATOM 1691 N N . TRP A 1 216 ? 14.587 0.490 3.303 1.00 83.06 216 TRP A N 1
ATOM 1692 C CA . TRP A 1 216 ? 13.669 -0.321 2.505 1.00 83.06 216 TRP A CA 1
ATOM 1693 C C . TRP A 1 216 ? 12.221 0.187 2.559 1.00 83.06 216 TRP A C 1
ATOM 1695 O O . TRP A 1 216 ? 11.546 0.163 1.533 1.00 83.06 216 TRP A O 1
ATOM 1705 N N . GLN A 1 217 ? 11.770 0.718 3.705 1.00 86.94 217 GLN A N 1
ATOM 1706 C CA . GLN A 1 217 ? 10.446 1.339 3.847 1.00 86.94 217 GLN A CA 1
ATOM 1707 C C . GLN A 1 217 ? 10.345 2.592 2.983 1.00 86.94 217 GLN A C 1
ATOM 1709 O O . GLN A 1 217 ? 9.334 2.797 2.315 1.00 86.94 217 GLN A O 1
ATOM 1714 N N . MET A 1 218 ? 11.407 3.404 2.957 1.00 84.94 218 MET A N 1
ATOM 1715 C CA . MET A 1 218 ? 11.472 4.589 2.103 1.00 84.94 218 MET A CA 1
ATOM 1716 C C . MET A 1 218 ? 11.356 4.214 0.632 1.00 84.94 218 MET A C 1
ATOM 1718 O O . MET A 1 218 ? 10.501 4.756 -0.050 1.00 84.94 218 MET A O 1
ATOM 1722 N N . ALA A 1 219 ? 12.143 3.250 0.149 1.00 84.94 219 ALA A N 1
ATOM 1723 C CA . ALA A 1 219 ? 12.083 2.860 -1.258 1.00 84.94 219 ALA A CA 1
ATOM 1724 C 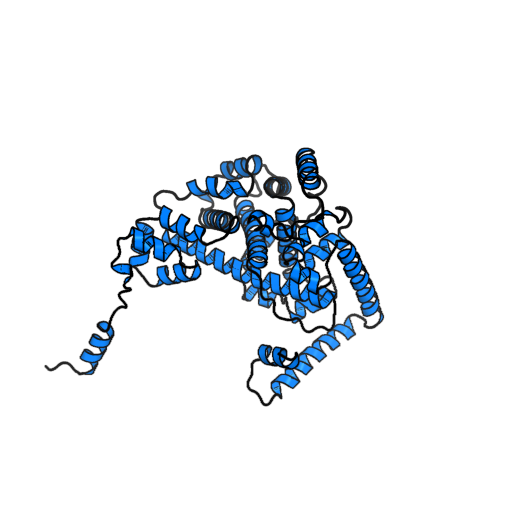C . ALA A 1 219 ? 10.739 2.229 -1.653 1.00 84.94 219 ALA A C 1
ATOM 1726 O O . ALA A 1 219 ? 10.228 2.523 -2.731 1.00 84.94 219 ALA A O 1
ATOM 1727 N N . GLN A 1 220 ? 10.146 1.395 -0.792 1.00 91.06 220 GLN A N 1
ATOM 1728 C CA . GLN A 1 220 ? 8.801 0.859 -1.020 1.00 91.06 220 GLN A CA 1
ATOM 1729 C C . GLN A 1 220 ? 7.763 1.992 -1.075 1.00 91.06 220 GLN A C 1
ATOM 1731 O O . GLN A 1 220 ? 6.979 2.067 -2.019 1.00 91.06 220 GLN A O 1
ATOM 1736 N N . SER A 1 221 ? 7.808 2.932 -0.130 1.00 90.56 221 SER A N 1
ATOM 1737 C CA . SER A 1 221 ? 6.890 4.081 -0.102 1.00 90.56 221 SER A CA 1
ATOM 1738 C C . SER A 1 221 ? 7.079 4.992 -1.322 1.00 90.56 221 SER A C 1
ATOM 1740 O O . SER A 1 221 ? 6.093 5.358 -1.954 1.00 90.56 221 SER A O 1
ATOM 1742 N N . SER A 1 222 ? 8.325 5.261 -1.741 1.00 84.81 222 SER A N 1
ATOM 1743 C CA . SER A 1 222 ? 8.649 5.967 -2.994 1.00 84.81 222 SER A CA 1
ATOM 1744 C C . SER A 1 222 ? 8.074 5.264 -4.220 1.00 84.81 222 SER A C 1
ATOM 1746 O O . SER A 1 222 ? 7.581 5.913 -5.139 1.00 84.81 222 SER A O 1
ATOM 1748 N N . SER A 1 223 ? 8.138 3.932 -4.252 1.00 86.31 223 SER A N 1
ATOM 1749 C CA . SER A 1 223 ? 7.624 3.131 -5.361 1.00 86.31 223 SER A CA 1
ATOM 1750 C C . SER A 1 223 ? 6.105 3.224 -5.480 1.00 86.31 223 SER A C 1
ATOM 1752 O O . SER A 1 223 ? 5.593 3.355 -6.591 1.00 86.31 223 SER A O 1
ATOM 1754 N N . VAL A 1 224 ? 5.390 3.177 -4.353 1.00 89.25 224 VAL A N 1
ATOM 1755 C CA . VAL A 1 224 ? 3.932 3.353 -4.309 1.00 89.25 224 VAL A CA 1
ATOM 1756 C C . VAL A 1 224 ? 3.547 4.790 -4.643 1.00 89.25 224 VAL A C 1
ATOM 1758 O O . VAL A 1 224 ? 2.698 4.992 -5.504 1.00 89.25 224 VAL A O 1
ATOM 1761 N N . GLU A 1 225 ? 4.186 5.791 -4.032 1.00 85.44 225 GLU A N 1
ATOM 1762 C CA . GLU A 1 225 ? 3.914 7.205 -4.325 1.00 85.44 225 GLU A CA 1
ATOM 1763 C C . GLU A 1 225 ? 4.141 7.512 -5.812 1.00 85.44 225 GLU A C 1
ATOM 1765 O O . GLU A 1 225 ? 3.287 8.109 -6.462 1.00 85.44 225 GLU A O 1
ATOM 1770 N N . GLY A 1 226 ? 5.241 7.017 -6.388 1.00 78.12 226 GLY A N 1
ATOM 1771 C CA . GLY A 1 226 ? 5.530 7.167 -7.812 1.00 78.12 226 GLY A CA 1
ATOM 1772 C C . GLY A 1 226 ? 4.480 6.515 -8.717 1.00 78.12 226 GLY A C 1
ATOM 1773 O O . GLY A 1 226 ? 4.159 7.061 -9.774 1.00 78.12 226 GLY A O 1
ATOM 1774 N N . PHE A 1 227 ? 3.910 5.378 -8.306 1.00 81.06 227 PHE A N 1
ATOM 1775 C CA . PHE A 1 227 ? 2.789 4.758 -9.013 1.00 81.06 227 PHE A CA 1
ATOM 1776 C C . PHE A 1 227 ? 1.521 5.618 -8.920 1.00 81.06 227 PHE A C 1
ATOM 1778 O O . PHE A 1 227 ? 0.906 5.918 -9.946 1.00 81.06 227 PHE A O 1
ATOM 1785 N N . LEU A 1 228 ? 1.152 6.067 -7.719 1.00 80.25 228 LEU A N 1
ATOM 1786 C CA . LEU A 1 228 ? -0.031 6.903 -7.499 1.00 80.25 228 LEU A CA 1
ATOM 1787 C C . LEU A 1 228 ? 0.051 8.231 -8.269 1.00 80.25 228 LEU A C 1
ATOM 1789 O O . LEU A 1 228 ? -0.937 8.664 -8.861 1.00 80.25 228 LEU A O 1
ATOM 1793 N N . ASP A 1 229 ? 1.232 8.846 -8.312 1.00 75.88 229 ASP A N 1
ATOM 1794 C CA . ASP A 1 229 ? 1.506 10.058 -9.088 1.00 75.88 229 ASP A CA 1
ATOM 1795 C C . ASP A 1 229 ? 1.405 9.806 -10.600 1.00 75.88 229 ASP A C 1
ATOM 1797 O O . ASP A 1 229 ? 0.821 10.608 -11.332 1.00 75.88 229 ASP A O 1
ATOM 1801 N N . SER A 1 230 ? 1.914 8.662 -11.077 1.00 71.31 230 SER A N 1
ATOM 1802 C CA . SER A 1 230 ? 1.792 8.284 -12.489 1.00 71.31 230 SER A CA 1
ATOM 1803 C C . SER A 1 230 ? 0.344 8.091 -12.926 1.00 71.31 230 SER A C 1
ATOM 1805 O O . SER A 1 230 ? 0.017 8.466 -14.045 1.00 71.31 230 SER A O 1
ATOM 1807 N N . CYS A 1 231 ? -0.531 7.621 -12.032 1.00 69.56 231 CYS A N 1
ATOM 1808 C CA . CYS A 1 231 ? -1.959 7.543 -12.319 1.00 69.56 231 CYS A CA 1
ATOM 1809 C C . CYS A 1 231 ? -2.551 8.944 -12.544 1.00 69.56 231 CYS A C 1
ATOM 1811 O O . CYS A 1 231 ? -3.402 9.116 -13.403 1.00 69.56 231 CYS A O 1
ATOM 1813 N N . GLN A 1 232 ? -2.110 9.968 -11.809 1.00 66.38 232 GLN A N 1
ATOM 1814 C CA . GLN A 1 232 ? -2.691 11.318 -11.882 1.00 66.38 232 GLN A CA 1
ATOM 1815 C C . GLN A 1 232 ? -2.163 12.172 -13.042 1.00 66.38 232 GLN A C 1
ATOM 1817 O O . GLN A 1 232 ? -2.812 13.138 -13.448 1.00 66.38 232 GLN A O 1
ATOM 1822 N N . LYS A 1 233 ? -0.977 11.858 -13.570 1.00 64.19 233 LYS A N 1
ATOM 1823 C CA . LYS A 1 233 ? -0.347 12.614 -14.659 1.00 64.19 233 LYS A CA 1
ATOM 1824 C C . LYS A 1 233 ? -0.606 11.946 -16.003 1.00 64.19 233 LYS A C 1
ATOM 1826 O O . LYS A 1 233 ? -0.576 10.731 -16.117 1.00 64.19 233 LYS A O 1
ATOM 1831 N N . TYR A 1 234 ? -0.774 12.750 -17.057 1.00 49.38 234 TYR A N 1
ATOM 1832 C CA . TYR A 1 234 ? -0.806 12.219 -18.421 1.00 49.38 234 TYR A CA 1
ATOM 1833 C C . TYR A 1 234 ? 0.481 11.418 -18.702 1.00 49.38 234 TYR A C 1
ATOM 1835 O O . TYR A 1 234 ? 1.576 11.948 -18.468 1.00 49.38 234 TYR A O 1
ATOM 1843 N N . PRO A 1 235 ? 0.388 10.174 -19.206 1.00 50.81 235 PRO A N 1
ATOM 1844 C CA . PRO A 1 235 ? 1.554 9.330 -19.417 1.00 50.81 235 PRO A CA 1
ATOM 1845 C C . PRO A 1 235 ? 2.562 9.984 -20.361 1.00 50.81 235 PRO A C 1
ATOM 1847 O O . PRO A 1 235 ? 2.302 10.203 -21.538 1.00 50.81 235 PRO A O 1
ATOM 1850 N N . GLY A 1 236 ? 3.762 10.262 -19.848 1.00 40.66 236 GLY A N 1
ATOM 1851 C CA . GLY A 1 236 ? 4.878 10.796 -20.637 1.00 40.66 236 GLY A CA 1
ATOM 1852 C C . GLY A 1 236 ? 5.681 9.734 -21.405 1.00 40.66 236 GLY A C 1
ATOM 1853 O O . GLY A 1 236 ? 6.781 10.026 -21.875 1.00 40.66 236 GLY A O 1
ATOM 1854 N N . GLY A 1 237 ? 5.202 8.487 -21.502 1.00 50.34 237 GLY A N 1
ATOM 1855 C CA . GLY A 1 237 ? 5.956 7.376 -22.093 1.00 50.34 237 GLY A CA 1
ATOM 1856 C C . GLY A 1 237 ? 5.084 6.269 -22.688 1.00 50.34 237 GLY A C 1
ATOM 1857 O O . GLY A 1 237 ? 4.006 5.988 -22.187 1.00 50.34 237 GLY A O 1
ATOM 1858 N N . LEU A 1 238 ? 5.594 5.613 -23.738 1.00 45.97 238 LEU A N 1
ATOM 1859 C CA . LEU A 1 238 ? 4.878 4.614 -24.548 1.00 45.97 238 LEU A CA 1
ATOM 1860 C C . LEU A 1 238 ? 4.325 3.431 -23.733 1.00 45.97 238 LEU A C 1
ATOM 1862 O O . LEU A 1 238 ? 3.186 3.030 -23.932 1.00 45.97 238 LEU A O 1
ATOM 1866 N N . PHE A 1 239 ? 5.115 2.882 -22.805 1.00 52.56 239 PHE A N 1
ATOM 1867 C CA . PHE A 1 239 ? 4.646 1.799 -21.936 1.00 52.56 239 PHE A CA 1
ATOM 1868 C C . PHE A 1 239 ? 3.610 2.280 -20.929 1.00 52.56 239 PHE A C 1
ATOM 1870 O O . PHE A 1 239 ? 2.640 1.573 -20.701 1.00 52.56 239 PHE A O 1
ATOM 1877 N N . ASN A 1 240 ? 3.763 3.496 -20.402 1.00 54.94 240 ASN A N 1
ATOM 1878 C CA . ASN A 1 240 ? 2.759 4.076 -19.520 1.00 54.94 240 ASN A CA 1
ATOM 1879 C C . ASN A 1 240 ? 1.447 4.287 -20.284 1.00 54.94 240 ASN A C 1
ATOM 1881 O O . ASN A 1 240 ? 0.414 3.929 -19.765 1.00 54.94 240 ASN A O 1
ATOM 1885 N N . GLU A 1 241 ? 1.463 4.714 -21.552 1.00 56.09 241 GLU A N 1
ATOM 1886 C CA . GLU A 1 241 ? 0.232 4.780 -22.360 1.00 56.09 241 GLU A CA 1
ATOM 1887 C C . GLU A 1 241 ? -0.427 3.406 -22.583 1.00 56.09 241 GLU A C 1
ATOM 1889 O O . GLU A 1 241 ? -1.652 3.314 -22.564 1.00 56.09 241 GLU A O 1
ATOM 1894 N N . ILE A 1 242 ? 0.354 2.338 -22.797 1.00 56.34 242 ILE A N 1
ATOM 1895 C CA . ILE A 1 242 ? -0.177 0.972 -22.973 1.00 56.34 242 ILE A CA 1
ATOM 1896 C C . ILE A 1 242 ? -0.765 0.443 -21.659 1.00 56.34 242 ILE A C 1
ATOM 1898 O O . ILE A 1 242 ? -1.864 -0.113 -21.659 1.00 56.34 242 ILE A O 1
ATOM 1902 N N . ILE A 1 243 ? -0.043 0.629 -20.553 1.00 61.09 243 ILE A N 1
ATOM 1903 C CA . ILE A 1 243 ? -0.451 0.191 -19.216 1.00 61.09 243 ILE A CA 1
ATOM 1904 C C . ILE A 1 243 ? -1.664 1.018 -18.754 1.00 61.09 243 ILE A C 1
ATOM 1906 O O . ILE A 1 243 ? -2.677 0.434 -18.379 1.00 61.09 243 ILE A O 1
ATOM 1910 N N . ASP A 1 244 ? -1.643 2.343 -18.921 1.00 59.22 244 ASP A N 1
ATOM 1911 C CA . ASP A 1 244 ? -2.719 3.266 -18.527 1.00 59.22 244 ASP A CA 1
ATOM 1912 C C . ASP A 1 244 ? -3.994 3.078 -19.342 1.00 59.22 244 ASP A C 1
ATOM 1914 O O . ASP A 1 244 ? -5.089 3.139 -18.787 1.00 59.22 244 ASP A O 1
ATOM 1918 N N . LYS A 1 245 ? -3.897 2.802 -20.648 1.00 58.47 245 LYS A N 1
ATOM 1919 C CA . LYS A 1 245 ? -5.096 2.569 -21.467 1.00 58.47 245 LYS A CA 1
ATOM 1920 C C . LYS A 1 245 ? -5.759 1.217 -21.209 1.00 58.47 245 LYS A C 1
ATOM 1922 O O . LYS A 1 245 ? -6.969 1.118 -21.392 1.00 58.47 245 LYS A O 1
ATOM 1927 N N . ARG A 1 246 ? -4.995 0.176 -20.854 1.00 56.69 246 ARG A N 1
ATOM 1928 C CA . ARG A 1 246 ? -5.523 -1.196 -20.716 1.00 56.69 246 ARG A CA 1
ATOM 1929 C C . ARG A 1 246 ? -5.753 -1.642 -19.274 1.00 56.69 246 ARG A C 1
ATOM 1931 O O . ARG A 1 246 ? -6.661 -2.432 -19.049 1.00 56.69 246 ARG A O 1
ATOM 1938 N N . TYR A 1 247 ? -4.965 -1.154 -18.318 1.00 59.19 247 TYR A N 1
ATOM 1939 C CA . TYR A 1 247 ? -4.896 -1.731 -16.969 1.00 59.19 247 TYR A CA 1
ATOM 1940 C C . TYR A 1 247 ? -4.926 -0.688 -15.839 1.00 59.19 247 TYR A C 1
ATOM 1942 O O . TYR A 1 247 ? -5.474 -0.974 -14.778 1.00 59.19 247 TYR A O 1
ATOM 1950 N N . THR A 1 248 ? -4.403 0.525 -16.050 1.00 58.03 248 THR A N 1
ATOM 1951 C CA . THR A 1 248 ? -4.330 1.592 -15.030 1.00 58.03 248 THR A CA 1
ATOM 1952 C C . THR A 1 248 ? -5.059 2.870 -15.448 1.00 58.03 248 THR A C 1
ATOM 1954 O O . THR A 1 248 ? -4.564 3.978 -15.256 1.00 58.03 248 THR A O 1
ATOM 1957 N N . CYS A 1 249 ? -6.265 2.743 -16.016 1.00 62.22 249 CYS A N 1
ATOM 1958 C CA . CYS A 1 249 ? -7.067 3.908 -16.402 1.00 62.22 249 CYS A CA 1
ATOM 1959 C C . CYS A 1 249 ? -7.381 4.774 -15.173 1.00 62.22 249 CYS A C 1
ATOM 1961 O O . CYS A 1 249 ? -8.169 4.378 -14.311 1.00 62.22 249 CYS A O 1
ATOM 1963 N N . CYS A 1 250 ? -6.778 5.962 -15.111 1.00 63.41 250 CYS A N 1
ATOM 1964 C CA . CYS A 1 250 ? -6.856 6.870 -13.968 1.00 63.41 250 CYS A CA 1
ATOM 1965 C C . CYS A 1 250 ? -8.292 7.151 -13.510 1.00 63.41 250 CYS A C 1
ATOM 1967 O O . CYS A 1 250 ? -8.595 7.030 -12.325 1.00 63.41 250 CYS A O 1
ATOM 1969 N N . GLU A 1 251 ? -9.197 7.461 -14.441 1.00 62.03 251 GLU A N 1
ATOM 1970 C CA . GLU A 1 251 ? -10.595 7.758 -14.113 1.00 62.03 251 GLU A CA 1
ATOM 1971 C C . GLU A 1 251 ? -11.297 6.551 -13.477 1.00 62.03 251 GLU A C 1
ATOM 1973 O O . GLU A 1 251 ? -11.983 6.693 -12.463 1.00 62.03 251 GLU A O 1
ATOM 1978 N N . CYS A 1 252 ? -11.068 5.347 -14.009 1.00 64.69 252 CYS A N 1
ATOM 1979 C CA . CYS A 1 252 ? -11.616 4.113 -13.450 1.00 64.69 252 CYS A CA 1
ATOM 1980 C C . CYS A 1 252 ? -11.024 3.811 -12.066 1.00 64.69 252 CYS A C 1
ATOM 1982 O O . CYS A 1 252 ? -11.751 3.432 -11.148 1.00 64.69 252 CYS A O 1
ATOM 1984 N N . LEU A 1 253 ? -9.715 4.002 -11.886 1.00 71.38 253 LEU A N 1
ATOM 1985 C CA . LEU A 1 253 ? -9.042 3.755 -10.610 1.00 71.38 253 LEU A CA 1
ATOM 1986 C C . LEU A 1 253 ? -9.487 4.747 -9.523 1.00 71.38 253 LEU A C 1
ATOM 1988 O O . LEU A 1 253 ? -9.762 4.336 -8.394 1.00 71.38 253 LEU A O 1
ATOM 1992 N N . LEU A 1 254 ? -9.655 6.027 -9.870 1.00 71.06 254 LEU A N 1
ATOM 1993 C CA . LEU A 1 254 ? -10.213 7.047 -8.979 1.00 71.06 254 LEU A CA 1
ATOM 1994 C C . LEU A 1 254 ? -11.678 6.769 -8.627 1.00 71.06 254 LEU A C 1
ATOM 1996 O O . LEU A 1 254 ? -12.110 7.098 -7.528 1.00 71.06 254 LEU A O 1
ATOM 2000 N N . GLN A 1 255 ? -12.467 6.150 -9.507 1.00 75.75 255 GLN A N 1
ATOM 2001 C CA . GLN A 1 255 ? -13.828 5.720 -9.162 1.00 75.75 255 GLN A CA 1
ATOM 2002 C C . GLN A 1 255 ? -13.832 4.519 -8.206 1.00 75.75 255 GLN A C 1
ATOM 2004 O O . GLN A 1 255 ? -14.647 4.478 -7.280 1.00 75.75 255 GLN A O 1
ATOM 2009 N N . ARG A 1 256 ? -12.902 3.575 -8.382 1.00 76.81 256 ARG A N 1
ATOM 2010 C CA . ARG A 1 256 ? -12.847 2.329 -7.600 1.00 76.81 256 ARG A CA 1
ATOM 2011 C C . ARG A 1 256 ? -12.223 2.485 -6.213 1.00 76.81 256 ARG A C 1
ATOM 2013 O O . ARG A 1 256 ? -12.596 1.731 -5.323 1.00 76.81 256 ARG A O 1
ATOM 2020 N N . SER A 1 257 ? -11.328 3.453 -6.004 1.00 83.19 257 SER A N 1
ATOM 2021 C CA . SER A 1 257 ? -10.596 3.595 -4.738 1.00 83.19 257 SER A CA 1
ATOM 2022 C C . SER A 1 257 ? -10.789 4.961 -4.078 1.00 83.19 257 SER A C 1
ATOM 2024 O O . SER A 1 257 ? -10.438 6.001 -4.638 1.00 83.19 257 SER A O 1
ATOM 2026 N N . SER A 1 258 ? -11.309 4.962 -2.846 1.00 86.56 258 SER A N 1
ATOM 2027 C CA . SER A 1 258 ? -11.314 6.150 -1.981 1.00 86.56 258 SER A CA 1
ATOM 2028 C C . SER A 1 258 ? -9.901 6.611 -1.637 1.00 86.56 258 SER A C 1
ATOM 2030 O O . SER A 1 258 ? -9.677 7.820 -1.620 1.00 86.56 258 SER A O 1
ATOM 2032 N N . TYR A 1 259 ? -8.955 5.677 -1.483 1.00 89.38 259 TYR A N 1
ATOM 2033 C CA . TYR A 1 259 ? -7.550 5.975 -1.208 1.00 89.38 259 TYR A CA 1
ATOM 2034 C C . TYR A 1 259 ? -6.973 6.899 -2.271 1.00 89.38 259 TYR A C 1
ATOM 2036 O O . TYR A 1 259 ? -6.455 7.965 -1.955 1.00 89.38 259 TYR A O 1
ATOM 2044 N N . LEU A 1 260 ? -7.101 6.516 -3.547 1.00 82.56 260 LEU A N 1
ATOM 2045 C CA . LEU A 1 260 ? -6.540 7.291 -4.651 1.00 82.56 260 LEU A CA 1
ATOM 2046 C C . LEU A 1 260 ? -7.193 8.677 -4.753 1.00 82.56 260 LEU A C 1
ATOM 2048 O O . LEU A 1 260 ? -6.501 9.656 -5.030 1.00 82.56 260 LEU A O 1
ATOM 2052 N N . ARG A 1 261 ? -8.504 8.782 -4.490 1.00 85.62 261 ARG A N 1
ATOM 2053 C CA . ARG A 1 261 ? -9.205 10.078 -4.456 1.00 85.62 261 ARG A CA 1
ATOM 2054 C C . ARG A 1 261 ? -8.704 10.977 -3.334 1.00 85.62 261 ARG A C 1
ATOM 2056 O O . ARG A 1 261 ? -8.498 12.165 -3.565 1.00 85.62 261 ARG A O 1
ATOM 2063 N N . ASN A 1 262 ? -8.542 10.421 -2.137 1.00 85.88 262 ASN A N 1
ATOM 2064 C CA . ASN A 1 262 ? -8.063 11.158 -0.974 1.00 85.88 262 ASN A CA 1
ATOM 2065 C C . ASN A 1 262 ? -6.615 11.602 -1.192 1.00 85.88 262 ASN A C 1
ATOM 2067 O O . ASN A 1 262 ? -6.346 12.793 -1.137 1.00 85.88 262 ASN A O 1
ATOM 2071 N N . TYR A 1 263 ? -5.741 10.690 -1.621 1.00 84.88 263 TYR A N 1
ATOM 2072 C CA . TYR A 1 263 ? -4.363 11.008 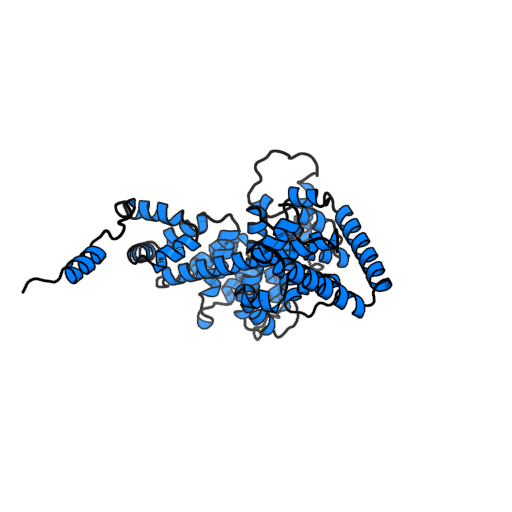-1.991 1.00 84.88 263 TYR A CA 1
ATOM 2073 C C . TYR A 1 263 ? -4.284 12.116 -3.056 1.00 84.88 263 TYR A C 1
ATOM 2075 O O . TYR A 1 263 ? -3.525 13.066 -2.905 1.00 84.88 263 TYR A O 1
ATOM 2083 N N . SER A 1 264 ? -5.101 12.055 -4.115 1.00 80.44 264 SER A N 1
ATOM 2084 C CA . SER A 1 264 ? -5.135 13.109 -5.140 1.00 80.44 264 SER A CA 1
ATOM 2085 C C . SER A 1 264 ? -5.564 14.468 -4.580 1.00 80.44 264 SER A C 1
ATOM 2087 O O . SER A 1 264 ? -5.001 15.494 -4.962 1.00 80.44 264 SER A O 1
ATOM 2089 N N . ARG A 1 265 ? -6.523 14.490 -3.646 1.00 81.00 265 ARG A N 1
ATOM 2090 C CA . ARG A 1 265 ? -6.929 15.715 -2.947 1.00 81.00 265 ARG A CA 1
ATOM 2091 C C . ARG A 1 265 ? -5.792 16.256 -2.082 1.00 81.00 265 ARG A C 1
ATOM 2093 O O . ARG A 1 265 ? -5.504 17.446 -2.164 1.00 81.00 265 ARG A O 1
ATOM 2100 N N . ASP A 1 266 ? -5.142 15.393 -1.312 1.00 77.81 266 ASP A N 1
ATOM 2101 C CA . ASP A 1 266 ? -4.079 15.770 -0.379 1.00 77.81 266 ASP A CA 1
ATOM 2102 C C . ASP A 1 266 ? -2.868 16.347 -1.131 1.00 77.81 266 ASP A C 1
ATOM 2104 O O . ASP A 1 266 ? -2.359 17.411 -0.779 1.00 77.81 266 ASP A O 1
ATOM 2108 N N . VAL A 1 267 ? -2.478 15.721 -2.248 1.00 74.75 267 VAL A N 1
ATOM 2109 C CA . VAL A 1 267 ? -1.407 16.214 -3.130 1.00 74.75 267 VAL A CA 1
ATOM 2110 C C . VAL A 1 267 ? -1.786 17.526 -3.824 1.00 74.75 267 VAL A C 1
ATOM 2112 O O . VAL A 1 267 ? -0.934 18.393 -3.997 1.00 74.75 267 VAL A O 1
ATOM 2115 N N . ALA A 1 268 ? -3.047 17.706 -4.229 1.00 68.50 268 ALA A N 1
ATOM 2116 C CA . ALA A 1 268 ? -3.493 18.942 -4.878 1.00 68.50 268 ALA A CA 1
ATOM 2117 C C . ALA A 1 268 ? -3.493 20.154 -3.929 1.00 68.50 268 ALA A C 1
ATOM 2119 O O . ALA A 1 268 ? -3.333 21.290 -4.385 1.00 68.50 268 ALA A O 1
ATOM 2120 N N . VAL A 1 269 ? -3.686 19.921 -2.627 1.00 62.44 269 VAL A N 1
ATOM 2121 C CA . VAL A 1 269 ? -3.649 20.958 -1.585 1.00 62.44 269 VAL A CA 1
ATOM 2122 C C . VAL A 1 269 ? -2.211 21.349 -1.228 1.00 62.44 269 VAL A C 1
ATOM 2124 O O . VAL A 1 269 ? -1.979 22.496 -0.830 1.00 62.44 269 VAL A O 1
ATOM 2127 N N . ASP A 1 270 ? -1.233 20.462 -1.434 1.00 62.53 270 ASP A N 1
ATOM 2128 C CA . ASP A 1 270 ? 0.180 20.781 -1.230 1.00 62.53 270 ASP A CA 1
ATOM 2129 C C . ASP A 1 270 ? 0.674 21.796 -2.282 1.00 62.53 270 ASP A C 1
ATOM 2131 O O . ASP A 1 270 ? 1.008 21.480 -3.428 1.00 62.53 270 ASP A O 1
ATOM 2135 N N . ARG A 1 271 ? 0.683 23.080 -1.892 1.00 47.53 271 ARG A N 1
ATOM 2136 C CA . ARG A 1 271 ? 1.039 24.218 -2.763 1.00 47.53 271 ARG A CA 1
ATOM 2137 C C . ARG A 1 271 ? 2.479 24.150 -3.277 1.00 47.53 271 ARG A C 1
ATOM 2139 O O . ARG A 1 271 ? 2.797 24.800 -4.277 1.00 47.53 271 ARG A O 1
ATOM 2146 N N . TYR A 1 272 ? 3.344 23.375 -2.627 1.00 50.91 272 TYR A N 1
ATOM 2147 C CA . TYR A 1 272 ? 4.706 23.132 -3.073 1.00 50.91 272 TYR A CA 1
ATOM 2148 C C . TYR A 1 272 ? 4.740 21.791 -3.801 1.00 50.91 272 TYR A C 1
ATOM 2150 O O . TYR A 1 272 ? 4.695 20.738 -3.188 1.00 50.91 272 TYR A O 1
ATOM 2158 N N . LYS A 1 273 ? 4.848 21.837 -5.135 1.00 47.25 273 LYS A N 1
ATOM 2159 C CA . LYS A 1 273 ? 4.945 20.680 -6.049 1.00 47.25 273 LYS A CA 1
ATOM 2160 C C . LYS A 1 273 ? 6.241 19.859 -5.870 1.00 47.25 273 LYS A C 1
ATOM 2162 O O . LYS A 1 273 ? 6.936 19.577 -6.847 1.00 47.25 273 LYS A O 1
ATOM 2167 N N . GLY A 1 274 ? 6.624 19.541 -4.641 1.00 50.31 274 GLY A N 1
ATOM 2168 C CA . GLY A 1 274 ? 7.752 18.692 -4.300 1.00 50.31 274 GLY A CA 1
ATOM 2169 C C . GLY A 1 274 ? 7.225 17.399 -3.708 1.00 50.31 274 GLY A C 1
ATOM 2170 O O . GLY A 1 274 ? 6.832 17.376 -2.552 1.00 50.31 274 GLY A O 1
ATOM 2171 N N . HIS A 1 275 ? 7.219 16.334 -4.505 1.00 57.62 275 HIS A N 1
ATOM 2172 C CA . HIS A 1 275 ? 6.895 14.985 -4.037 1.00 57.62 275 HIS A CA 1
ATOM 2173 C C . HIS A 1 275 ? 7.765 14.622 -2.838 1.00 57.62 275 HIS A C 1
ATOM 2175 O O . HIS A 1 275 ? 8.993 14.758 -2.919 1.00 57.62 275 HIS A O 1
ATOM 2181 N N . ALA A 1 276 ? 7.144 14.152 -1.758 1.00 56.88 276 ALA A N 1
ATOM 2182 C CA . ALA A 1 276 ? 7.845 13.853 -0.518 1.00 56.88 276 ALA A CA 1
ATOM 2183 C C . ALA A 1 276 ? 8.864 12.722 -0.701 1.00 56.88 276 ALA A C 1
ATOM 2185 O O . ALA A 1 276 ? 9.969 12.793 -0.154 1.00 56.88 276 ALA A O 1
ATOM 2186 N N . PHE A 1 277 ? 8.529 11.726 -1.530 1.00 55.62 277 PHE A N 1
ATOM 2187 C CA . PHE A 1 277 ? 9.369 10.562 -1.793 1.00 55.62 277 PHE A CA 1
ATOM 2188 C C . PHE A 1 277 ? 9.887 10.488 -3.240 1.00 55.62 277 PHE A C 1
ATOM 2190 O O . PHE A 1 277 ? 10.888 9.807 -3.471 1.00 55.62 277 PHE A O 1
ATOM 2197 N N . ALA A 1 278 ? 9.263 11.174 -4.213 1.00 44.97 278 ALA A N 1
ATOM 2198 C CA . ALA A 1 278 ? 9.720 11.178 -5.616 1.00 44.97 278 ALA A CA 1
ATOM 2199 C C . ALA A 1 278 ? 10.785 12.250 -5.945 1.00 44.97 278 ALA A C 1
ATOM 2201 O O . ALA A 1 278 ? 11.431 12.192 -6.995 1.00 44.97 278 ALA A O 1
ATOM 2202 N N . GLY A 1 279 ? 11.009 13.223 -5.056 1.00 46.75 279 GLY A N 1
ATOM 2203 C CA . GLY A 1 279 ? 12.141 14.140 -5.141 1.00 46.75 279 GLY A CA 1
ATOM 2204 C C . GLY A 1 279 ? 13.402 13.512 -4.552 1.00 46.75 279 GLY A C 1
ATOM 2205 O O . GLY A 1 279 ? 13.741 13.803 -3.410 1.00 46.75 279 GLY A O 1
ATOM 2206 N N . ASP A 1 280 ? 14.146 12.722 -5.332 1.00 42.00 280 ASP A N 1
ATOM 2207 C CA . ASP A 1 280 ? 15.372 12.016 -4.894 1.00 42.00 280 ASP A CA 1
ATOM 2208 C C . ASP A 1 280 ? 16.571 12.944 -4.559 1.00 42.00 280 ASP A C 1
ATOM 2210 O O . ASP A 1 280 ? 17.739 12.566 -4.592 1.00 42.00 280 ASP A O 1
ATOM 2214 N N . THR A 1 281 ? 16.303 14.207 -4.221 1.00 37.28 281 THR A N 1
ATOM 2215 C CA . THR A 1 281 ? 17.293 15.148 -3.680 1.00 37.28 281 THR A CA 1
ATOM 2216 C C . THR A 1 281 ? 17.558 14.941 -2.184 1.00 37.28 281 THR A C 1
ATOM 2218 O O . THR A 1 281 ? 18.470 15.571 -1.642 1.00 37.28 281 THR A O 1
ATOM 2221 N N . SER A 1 282 ? 16.793 14.073 -1.512 1.00 36.44 282 SER A N 1
ATOM 2222 C CA . SER A 1 282 ? 16.970 13.685 -0.104 1.00 36.44 282 SER A CA 1
ATOM 2223 C C . SER A 1 282 ? 17.874 12.455 0.077 1.00 36.44 282 SER A C 1
ATOM 2225 O O . SER A 1 282 ? 18.581 12.375 1.080 1.00 36.44 282 SER A O 1
ATOM 2227 N N . PHE A 1 283 ? 17.975 11.555 -0.910 1.00 36.66 283 PHE A N 1
ATOM 2228 C CA . PHE A 1 283 ? 18.894 10.408 -0.854 1.00 36.66 283 PHE A CA 1
ATOM 2229 C C . PHE A 1 283 ? 20.402 10.737 -0.773 1.00 36.66 283 PHE A C 1
ATOM 2231 O O . PHE A 1 283 ? 21.129 9.926 -0.194 1.00 36.66 283 PHE A O 1
ATOM 2238 N N . PRO A 1 284 ? 20.934 11.872 -1.281 1.00 32.31 284 PRO A N 1
ATOM 2239 C CA . PRO A 1 284 ? 22.363 12.171 -1.164 1.00 32.31 284 PRO A CA 1
ATOM 2240 C C . PRO A 1 284 ? 22.761 12.777 0.188 1.00 32.31 284 PRO A C 1
ATOM 2242 O O . PRO A 1 284 ? 23.952 12.929 0.447 1.00 32.31 284 PRO A O 1
ATOM 2245 N N . ARG A 1 285 ? 21.807 13.161 1.049 1.00 34.00 285 ARG A N 1
ATOM 2246 C CA . ARG A 1 285 ? 22.093 13.820 2.337 1.00 34.00 285 ARG A CA 1
ATOM 2247 C C . ARG A 1 285 ? 21.748 12.922 3.524 1.00 34.00 285 ARG A C 1
ATOM 2249 O O . ARG A 1 285 ? 21.089 13.352 4.463 1.00 34.00 285 ARG A O 1
ATOM 2256 N N . TYR A 1 286 ? 22.208 11.674 3.503 1.00 40.28 286 TYR A N 1
ATOM 2257 C CA . TYR A 1 286 ? 22.207 10.868 4.721 1.00 40.28 286 TYR A CA 1
ATOM 2258 C C . TYR A 1 286 ? 23.372 11.277 5.622 1.00 40.28 286 TYR A C 1
ATOM 2260 O O . TYR A 1 286 ? 24.525 11.327 5.199 1.00 40.28 286 TYR A O 1
ATOM 2268 N N . SER A 1 287 ? 23.038 11.565 6.880 1.00 36.88 287 SER A N 1
ATOM 2269 C CA . SER A 1 287 ? 23.980 11.747 7.983 1.00 36.88 287 SER A CA 1
ATOM 2270 C C . SER A 1 287 ? 24.982 10.576 8.061 1.00 36.88 287 SER A C 1
ATOM 2272 O O . SER A 1 287 ? 24.588 9.428 7.815 1.00 36.88 287 SER A O 1
ATOM 2274 N N . PRO A 1 288 ? 26.240 10.819 8.486 1.00 35.34 288 PRO A N 1
ATOM 2275 C CA . PRO A 1 288 ? 27.247 9.780 8.735 1.00 35.34 288 PRO A CA 1
ATOM 2276 C C . PRO A 1 288 ? 26.743 8.599 9.588 1.00 35.34 288 PRO A C 1
ATOM 2278 O O . PRO A 1 288 ? 27.254 7.487 9.467 1.00 35.34 288 PRO A O 1
ATOM 2281 N N . ALA A 1 289 ? 25.714 8.801 10.421 1.00 32.72 289 ALA A N 1
ATOM 2282 C CA . ALA A 1 289 ? 25.115 7.762 11.260 1.00 32.72 289 ALA A CA 1
ATOM 2283 C C . ALA A 1 289 ? 24.368 6.671 10.461 1.00 32.72 289 ALA A C 1
ATOM 2285 O O . ALA A 1 289 ? 24.488 5.487 10.775 1.00 32.72 289 ALA A O 1
ATOM 2286 N N . ALA A 1 290 ? 23.657 7.036 9.389 1.00 35.91 290 ALA A N 1
ATOM 2287 C CA . ALA A 1 290 ? 22.965 6.070 8.530 1.00 35.91 290 ALA A CA 1
ATOM 2288 C C . ALA A 1 290 ? 23.951 5.276 7.656 1.00 35.91 290 ALA A C 1
ATOM 2290 O O . ALA A 1 290 ? 23.715 4.112 7.333 1.00 35.91 290 ALA A O 1
ATOM 2291 N N . GLU A 1 291 ? 25.092 5.875 7.314 1.00 37.66 291 GLU A N 1
ATOM 2292 C CA . GLU A 1 291 ? 26.186 5.205 6.608 1.00 37.66 291 GLU A CA 1
ATOM 2293 C C . GLU A 1 291 ? 26.883 4.156 7.494 1.00 37.66 291 GLU A C 1
ATOM 2295 O O . GLU A 1 291 ? 27.253 3.076 7.028 1.00 37.66 291 GLU A O 1
ATOM 2300 N N . VAL A 1 292 ? 27.008 4.437 8.795 1.00 37.75 292 VAL A N 1
ATOM 2301 C CA . VAL A 1 292 ? 27.513 3.491 9.802 1.00 37.75 292 VAL A CA 1
ATOM 2302 C C . VAL A 1 292 ? 26.548 2.318 10.000 1.00 37.75 292 VAL A C 1
ATOM 2304 O O . VAL A 1 292 ? 27.002 1.173 10.073 1.00 37.75 292 VAL A O 1
ATOM 2307 N N . GLU A 1 293 ? 25.236 2.565 10.005 1.00 37.88 293 GLU A N 1
ATOM 2308 C CA . GLU A 1 293 ? 24.231 1.499 10.104 1.00 37.88 293 GLU A CA 1
ATOM 2309 C C . GLU A 1 293 ? 24.165 0.651 8.818 1.00 37.88 293 GLU A C 1
ATOM 2311 O O . GLU A 1 293 ? 24.170 -0.579 8.895 1.00 37.88 293 GLU A O 1
ATOM 2316 N N . ARG A 1 294 ? 24.268 1.266 7.625 1.00 41.25 294 ARG A N 1
ATOM 2317 C CA . ARG A 1 294 ? 24.448 0.540 6.346 1.00 41.25 294 ARG A CA 1
ATOM 2318 C C . ARG A 1 294 ? 25.693 -0.353 6.362 1.00 41.25 294 ARG A C 1
ATOM 2320 O O . ARG A 1 294 ? 25.626 -1.504 5.934 1.00 41.25 294 ARG A O 1
ATOM 2327 N N . ARG A 1 295 ? 26.823 0.130 6.899 1.00 39.84 295 ARG A N 1
ATOM 2328 C CA . ARG A 1 295 ? 28.059 -0.669 7.044 1.00 39.84 295 ARG A CA 1
ATOM 2329 C C . ARG A 1 295 ? 27.926 -1.793 8.076 1.00 39.84 295 ARG A C 1
ATOM 2331 O O . ARG A 1 295 ? 28.560 -2.834 7.901 1.00 39.84 295 ARG A O 1
ATOM 2338 N N . ARG A 1 296 ? 27.131 -1.616 9.137 1.00 38.12 296 ARG A N 1
ATOM 2339 C CA . ARG A 1 296 ? 26.845 -2.671 10.127 1.00 38.12 296 ARG A CA 1
ATOM 2340 C C . ARG A 1 296 ? 25.958 -3.771 9.554 1.00 38.12 296 ARG A C 1
ATOM 2342 O O . ARG A 1 296 ? 26.280 -4.943 9.735 1.00 38.12 296 ARG A O 1
ATOM 2349 N N . ILE A 1 297 ? 24.896 -3.404 8.839 1.00 42.53 297 ILE A N 1
ATOM 2350 C CA . ILE A 1 297 ? 23.951 -4.351 8.233 1.00 42.53 297 ILE A CA 1
ATOM 2351 C C . ILE A 1 297 ? 24.623 -5.112 7.080 1.00 42.53 297 ILE A C 1
ATOM 2353 O O . ILE A 1 297 ? 24.576 -6.339 7.048 1.00 42.53 297 ILE A O 1
ATOM 2357 N N . GLY A 1 298 ? 25.358 -4.418 6.202 1.00 37.69 298 GLY A N 1
ATOM 2358 C CA . GLY A 1 298 ? 26.066 -5.037 5.074 1.00 37.69 298 GLY A CA 1
ATOM 2359 C C . GLY A 1 298 ? 27.205 -5.991 5.466 1.00 37.69 298 GLY A C 1
ATOM 2360 O O . GLY A 1 298 ? 27.568 -6.861 4.682 1.00 37.69 298 GLY A O 1
ATOM 2361 N N . ARG A 1 299 ? 27.760 -5.882 6.684 1.00 39.62 299 ARG A N 1
ATOM 2362 C CA . ARG A 1 299 ? 28.788 -6.813 7.192 1.00 39.62 299 ARG A CA 1
ATOM 2363 C C . ARG A 1 299 ? 28.226 -8.088 7.822 1.00 39.62 299 ARG A C 1
ATOM 2365 O O . ARG A 1 299 ? 29.006 -9.002 8.076 1.00 39.62 299 ARG A O 1
ATOM 2372 N N . ARG A 1 300 ? 26.924 -8.159 8.119 1.00 39.00 300 ARG A N 1
ATOM 2373 C CA . ARG A 1 300 ? 26.351 -9.261 8.913 1.00 39.00 300 ARG A CA 1
ATOM 2374 C C . ARG A 1 300 ? 25.745 -10.394 8.080 1.00 39.00 300 ARG A C 1
ATOM 2376 O O . ARG A 1 300 ? 25.502 -11.463 8.629 1.00 39.00 300 ARG A O 1
ATOM 2383 N N . GLU A 1 301 ? 25.532 -10.196 6.782 1.00 41.16 301 GLU A N 1
ATOM 2384 C CA . GLU A 1 301 ? 24.795 -11.139 5.931 1.00 41.16 301 GLU A CA 1
ATOM 2385 C C . GLU A 1 301 ? 25.603 -11.452 4.664 1.00 41.16 301 GLU A C 1
ATOM 2387 O O . GLU A 1 301 ? 25.469 -10.810 3.625 1.00 41.16 301 GLU A O 1
ATOM 2392 N N . SER A 1 302 ? 26.502 -12.437 4.768 1.00 37.06 302 SER A N 1
ATOM 2393 C CA . SER A 1 302 ? 27.161 -13.023 3.602 1.00 37.06 302 SER A CA 1
ATOM 2394 C C . SER A 1 302 ? 26.141 -13.792 2.759 1.00 37.06 302 SER A C 1
ATOM 2396 O O . SER A 1 302 ? 25.389 -14.610 3.287 1.00 37.06 302 SER A O 1
ATOM 2398 N N . TRP A 1 303 ? 26.188 -13.556 1.452 1.00 44.94 303 TRP A N 1
ATOM 2399 C CA . TRP A 1 303 ? 25.287 -13.981 0.373 1.00 44.94 303 TRP A CA 1
ATOM 2400 C C . TRP A 1 303 ? 25.163 -15.497 0.112 1.00 44.94 303 TRP A C 1
ATOM 2402 O O . TRP A 1 303 ? 24.738 -15.913 -0.960 1.00 44.94 303 TRP A O 1
ATOM 2412 N N . ALA A 1 304 ? 25.512 -16.351 1.069 1.00 34.69 304 ALA A N 1
ATOM 2413 C CA . ALA A 1 304 ? 25.459 -17.794 0.897 1.00 34.69 304 ALA A CA 1
ATOM 2414 C C . ALA A 1 304 ? 24.992 -18.475 2.188 1.00 34.69 304 ALA A C 1
ATOM 2416 O O . ALA A 1 304 ? 25.703 -18.464 3.190 1.00 34.69 304 ALA A O 1
ATOM 2417 N N . GLY A 1 305 ? 23.816 -19.110 2.149 1.00 33.38 305 GLY A N 1
ATOM 2418 C CA . GLY A 1 305 ? 23.550 -20.254 3.027 1.00 33.38 305 GLY A CA 1
ATOM 2419 C C . GLY A 1 305 ? 22.485 -20.122 4.116 1.00 33.38 305 GLY A C 1
ATOM 2420 O O . GLY A 1 305 ? 22.695 -20.657 5.198 1.00 33.38 305 GLY A O 1
ATOM 2421 N N . ARG A 1 306 ? 21.319 -19.514 3.862 1.00 36.59 306 ARG A N 1
ATOM 2422 C CA . ARG A 1 306 ? 20.132 -19.773 4.708 1.00 36.59 306 ARG A CA 1
ATOM 2423 C C . ARG A 1 306 ? 18.896 -20.102 3.886 1.00 36.59 306 ARG A C 1
ATOM 2425 O O . ARG A 1 306 ? 17.959 -19.320 3.784 1.00 36.59 306 ARG A O 1
ATOM 2432 N N . VAL A 1 307 ? 18.908 -21.300 3.316 1.00 34.91 307 VAL A N 1
ATOM 2433 C CA . VAL A 1 307 ? 17.683 -22.006 2.938 1.00 34.91 307 VAL A CA 1
ATOM 2434 C C . VAL A 1 307 ? 17.279 -22.821 4.166 1.00 34.91 307 VAL A C 1
ATOM 2436 O O . VAL A 1 307 ? 17.981 -23.768 4.508 1.00 34.91 307 VAL A O 1
ATOM 2439 N N . GLY A 1 308 ? 16.204 -22.431 4.860 1.00 33.59 308 GLY A N 1
ATOM 2440 C CA . GLY A 1 308 ? 15.560 -23.295 5.863 1.00 33.59 308 GLY A CA 1
ATOM 2441 C C . GLY A 1 308 ? 15.204 -22.696 7.228 1.00 33.59 308 GLY A C 1
ATOM 2442 O O . GLY A 1 308 ? 14.468 -23.346 7.962 1.00 33.59 308 GLY A O 1
ATOM 2443 N N . ASP A 1 309 ? 15.641 -21.484 7.579 1.00 32.59 309 ASP A N 1
ATOM 2444 C CA . ASP A 1 309 ? 15.241 -20.871 8.857 1.00 32.59 309 ASP A CA 1
ATOM 2445 C C . ASP A 1 309 ? 13.907 -20.124 8.705 1.00 32.59 309 ASP A C 1
ATOM 2447 O O . ASP A 1 309 ? 13.722 -19.354 7.758 1.00 32.59 309 ASP A O 1
ATOM 2451 N N . ALA A 1 310 ? 12.984 -20.325 9.653 1.00 33.59 310 ALA A N 1
ATOM 2452 C CA . ALA A 1 310 ? 11.754 -19.544 9.761 1.00 33.59 310 ALA A CA 1
ATOM 2453 C C . ALA A 1 310 ? 12.108 -18.048 9.800 1.00 33.59 310 ALA A C 1
ATOM 2455 O O . ALA A 1 310 ? 12.676 -17.551 10.775 1.00 33.59 310 ALA A O 1
ATOM 2456 N N . GLN A 1 311 ? 11.832 -17.342 8.702 1.00 42.94 311 GLN A N 1
ATOM 2457 C CA . GLN A 1 311 ? 12.163 -15.930 8.577 1.00 42.94 311 GLN A CA 1
ATOM 2458 C C . GLN A 1 311 ? 11.389 -15.135 9.629 1.00 42.94 311 GLN A C 1
ATOM 2460 O O . GLN A 1 311 ? 10.167 -15.239 9.732 1.00 42.94 311 GLN A O 1
ATOM 2465 N N . HIS A 1 312 ? 12.110 -14.331 10.408 1.00 41.72 312 HIS A N 1
ATOM 2466 C CA . HIS A 1 312 ? 11.513 -13.351 11.306 1.00 41.72 312 HIS A CA 1
ATOM 2467 C C . HIS A 1 312 ? 10.538 -12.447 10.508 1.00 41.72 312 HIS A C 1
ATOM 2469 O O . HIS A 1 312 ? 10.851 -12.085 9.373 1.00 41.72 312 HIS A O 1
ATOM 2475 N N . PRO A 1 313 ? 9.383 -12.021 11.052 1.00 45.69 313 PRO A N 1
ATOM 2476 C CA . PRO A 1 313 ? 8.415 -11.190 10.315 1.00 45.69 313 PRO A CA 1
ATOM 2477 C C . PRO A 1 313 ? 9.031 -9.915 9.708 1.00 45.69 313 PRO A C 1
ATOM 2479 O O . PRO A 1 313 ? 8.695 -9.500 8.604 1.00 45.69 313 PRO A O 1
ATOM 2482 N N . ALA A 1 314 ? 10.031 -9.340 10.383 1.00 45.53 314 ALA A N 1
ATOM 2483 C CA . ALA A 1 314 ? 10.799 -8.198 9.877 1.00 45.53 314 ALA A CA 1
ATOM 2484 C C . ALA A 1 314 ? 11.654 -8.511 8.627 1.00 45.53 314 ALA A C 1
ATOM 2486 O O . ALA A 1 314 ? 11.859 -7.628 7.796 1.00 45.53 314 ALA A O 1
ATOM 2487 N N . THR A 1 315 ? 12.139 -9.748 8.458 1.00 51.97 315 THR A N 1
ATOM 2488 C CA . THR A 1 315 ? 12.835 -10.186 7.235 1.00 51.97 315 THR A CA 1
ATOM 2489 C C . THR A 1 315 ? 11.871 -10.464 6.089 1.00 51.97 315 THR A C 1
ATOM 2491 O O . THR A 1 315 ? 12.287 -10.394 4.942 1.00 51.97 315 THR A O 1
ATOM 2494 N N . GLN A 1 316 ? 10.584 -10.706 6.360 1.00 59.91 316 GLN A N 1
ATOM 2495 C CA . GLN A 1 316 ? 9.589 -10.864 5.297 1.00 59.91 316 GLN A CA 1
ATOM 2496 C C . GLN A 1 316 ? 9.269 -9.538 4.602 1.00 59.91 316 GLN A C 1
ATOM 2498 O O . GLN A 1 316 ? 8.866 -9.554 3.448 1.00 59.91 316 GLN A O 1
ATOM 2503 N N . LEU A 1 317 ? 9.480 -8.388 5.244 1.00 71.31 317 LEU A N 1
ATOM 2504 C CA . LEU A 1 317 ? 9.185 -7.070 4.659 1.00 71.31 317 LEU A CA 1
ATOM 2505 C C . LEU A 1 317 ? 10.356 -6.495 3.859 1.00 71.31 317 LEU A C 1
ATOM 2507 O O . LEU A 1 317 ? 10.153 -5.769 2.886 1.00 71.31 317 LEU A O 1
ATOM 2511 N N . ARG A 1 318 ? 11.579 -6.881 4.236 1.00 75.12 318 ARG A N 1
ATOM 2512 C CA . ARG A 1 318 ? 12.811 -6.644 3.482 1.00 75.12 318 ARG A CA 1
ATOM 2513 C C . ARG A 1 318 ? 13.021 -7.799 2.498 1.00 75.12 318 ARG A C 1
ATOM 2515 O O . ARG A 1 318 ? 13.541 -8.842 2.872 1.00 75.12 318 ARG A O 1
ATOM 2522 N N . ASN A 1 319 ? 12.625 -7.617 1.242 1.00 82.88 319 ASN A N 1
ATOM 2523 C CA . ASN A 1 319 ? 12.643 -8.686 0.241 1.00 82.88 319 ASN A CA 1
ATOM 2524 C C . ASN A 1 319 ? 13.900 -8.682 -0.654 1.00 82.88 319 ASN A C 1
ATOM 2526 O O . ASN A 1 319 ? 14.766 -7.806 -0.574 1.00 82.88 319 ASN A O 1
ATOM 2530 N N . HIS A 1 320 ? 13.970 -9.667 -1.554 1.00 83.44 320 HIS A N 1
ATOM 2531 C CA . HIS A 1 320 ? 15.043 -9.799 -2.545 1.00 83.44 320 HIS A CA 1
ATOM 2532 C C . HIS A 1 320 ? 15.116 -8.607 -3.508 1.00 83.44 320 HIS A C 1
ATOM 2534 O O . HIS A 1 320 ? 16.207 -8.132 -3.818 1.00 83.44 320 HIS A O 1
ATOM 2540 N N . GLY A 1 321 ? 13.970 -8.041 -3.896 1.00 85.44 321 GLY A N 1
ATOM 2541 C CA . GLY A 1 321 ? 13.932 -6.842 -4.735 1.00 85.44 321 GLY A CA 1
ATOM 2542 C C . GLY A 1 321 ? 14.574 -5.617 -4.081 1.00 85.44 321 GLY A C 1
ATOM 2543 O O . GLY A 1 321 ? 15.288 -4.873 -4.752 1.00 85.44 321 GLY A O 1
ATOM 2544 N N . TRP A 1 322 ? 14.408 -5.429 -2.766 1.00 87.25 322 TRP A N 1
ATOM 2545 C CA . TRP A 1 322 ? 15.150 -4.405 -2.023 1.00 87.25 322 TRP A CA 1
ATOM 2546 C C . TRP A 1 322 ? 16.662 -4.643 -2.077 1.00 87.25 322 TRP A C 1
ATOM 2548 O O . TRP A 1 322 ? 17.421 -3.698 -2.282 1.00 87.25 322 TRP A O 1
ATOM 2558 N N . MET A 1 323 ? 17.114 -5.890 -1.920 1.00 83.62 323 MET A N 1
ATOM 2559 C CA . MET A 1 323 ? 18.546 -6.198 -1.985 1.00 83.62 323 MET A CA 1
ATOM 2560 C C . MET A 1 323 ? 19.129 -5.868 -3.361 1.00 83.62 323 MET A C 1
ATOM 2562 O O . MET A 1 323 ? 20.191 -5.257 -3.434 1.00 83.62 323 MET A O 1
ATOM 2566 N N . MET A 1 324 ? 18.416 -6.186 -4.445 1.00 83.44 324 MET A N 1
ATOM 2567 C CA . MET A 1 324 ? 18.820 -5.774 -5.792 1.00 83.44 324 MET A CA 1
ATOM 2568 C C . MET A 1 324 ? 18.882 -4.250 -5.915 1.00 83.44 324 MET A C 1
ATOM 2570 O O . MET A 1 324 ? 19.887 -3.712 -6.377 1.00 83.44 324 MET A O 1
ATOM 2574 N N . TYR A 1 325 ? 17.841 -3.553 -5.457 1.00 84.62 325 TYR A N 1
ATOM 2575 C CA . TYR A 1 325 ? 17.755 -2.095 -5.499 1.00 84.62 325 TYR A CA 1
ATOM 2576 C C . TYR A 1 325 ? 18.909 -1.401 -4.764 1.00 84.62 325 TYR A C 1
ATOM 2578 O O . TYR A 1 325 ? 19.466 -0.427 -5.271 1.00 84.62 325 TYR A O 1
ATOM 2586 N N . ASP A 1 326 ? 19.300 -1.913 -3.596 1.00 83.38 326 ASP A N 1
ATOM 2587 C CA . ASP A 1 326 ? 20.369 -1.333 -2.776 1.00 83.38 326 ASP A CA 1
ATOM 2588 C C . ASP A 1 326 ? 21.747 -1.415 -3.460 1.00 83.38 326 ASP A C 1
ATOM 2590 O O . ASP A 1 326 ? 22.593 -0.544 -3.266 1.00 83.38 326 ASP A O 1
ATOM 2594 N N . THR A 1 327 ? 21.958 -2.403 -4.339 1.00 82.31 327 THR A N 1
ATOM 2595 C CA . THR A 1 327 ? 23.193 -2.496 -5.144 1.00 82.31 327 THR A CA 1
ATOM 2596 C C . THR A 1 327 ? 23.240 -1.512 -6.316 1.00 82.31 327 THR A C 1
ATOM 2598 O O . THR A 1 327 ? 24.316 -1.254 -6.862 1.00 82.31 327 THR A O 1
ATOM 2601 N N . ILE A 1 328 ? 22.100 -0.935 -6.712 1.00 78.06 328 ILE A N 1
ATOM 2602 C CA . ILE A 1 328 ? 22.042 0.055 -7.787 1.00 78.06 328 ILE A CA 1
ATOM 2603 C C . ILE A 1 328 ? 22.540 1.394 -7.244 1.00 78.06 328 ILE A C 1
ATOM 2605 O O . ILE A 1 328 ? 21.995 1.931 -6.272 1.00 78.06 328 ILE A O 1
ATOM 2609 N N . SER A 1 329 ? 23.547 1.961 -7.916 1.00 76.62 329 SER A N 1
ATOM 2610 C CA . SER A 1 329 ? 24.112 3.270 -7.575 1.00 76.62 329 SER A CA 1
ATOM 2611 C C . SER A 1 329 ? 23.007 4.321 -7.386 1.00 76.62 329 SER A C 1
ATOM 2613 O O . SER A 1 329 ? 22.135 4.430 -8.250 1.00 76.62 329 SER A O 1
ATOM 2615 N N . PRO A 1 330 ? 23.047 5.139 -6.316 1.00 71.00 330 PRO A N 1
ATOM 2616 C CA . PRO A 1 330 ? 22.109 6.249 -6.130 1.00 71.00 330 PRO A CA 1
ATOM 2617 C C . PRO A 1 330 ? 22.083 7.245 -7.298 1.00 71.00 330 PRO A C 1
ATOM 2619 O O . PRO A 1 330 ? 21.080 7.910 -7.503 1.00 71.00 330 PRO A O 1
ATOM 2622 N N . GLY A 1 331 ? 23.162 7.342 -8.083 1.00 67.12 331 GLY A N 1
ATOM 2623 C CA . GLY A 1 331 ? 23.198 8.189 -9.281 1.00 67.12 331 GLY A CA 1
ATOM 2624 C C . GLY A 1 331 ? 22.509 7.583 -10.513 1.00 67.12 331 GLY A C 1
ATOM 2625 O O . GLY A 1 331 ? 22.275 8.295 -11.486 1.00 67.12 331 GLY A O 1
ATOM 2626 N N . ASP A 1 332 ? 22.182 6.287 -10.499 1.00 70.38 332 ASP A N 1
ATOM 2627 C CA . ASP A 1 332 ? 21.540 5.581 -11.615 1.00 70.38 332 ASP A CA 1
ATOM 2628 C C . ASP A 1 332 ? 20.011 5.581 -11.463 1.00 70.38 332 ASP A C 1
ATOM 2630 O O . ASP A 1 332 ? 19.352 4.559 -11.241 1.00 70.38 332 ASP A O 1
ATOM 2634 N N . MET A 1 333 ? 19.443 6.782 -11.579 1.00 71.12 333 MET A N 1
ATOM 2635 C CA . MET A 1 333 ? 18.006 7.017 -11.418 1.00 71.12 333 MET A CA 1
ATOM 2636 C C . MET A 1 333 ? 17.153 6.230 -12.403 1.00 71.12 333 MET A C 1
ATOM 2638 O O . MET A 1 333 ? 16.044 5.818 -12.075 1.00 71.12 333 MET A O 1
ATOM 2642 N N . MET A 1 334 ? 17.664 5.988 -13.610 1.00 70.00 334 MET A N 1
ATOM 2643 C CA . MET A 1 334 ? 16.929 5.256 -14.635 1.00 70.00 334 MET A CA 1
ATOM 2644 C C . MET A 1 334 ? 16.617 3.828 -14.173 1.00 70.00 334 MET A C 1
ATOM 2646 O O . MET A 1 334 ? 15.472 3.386 -14.278 1.00 70.00 334 MET A O 1
ATOM 2650 N N . ARG A 1 335 ? 17.612 3.114 -13.631 1.00 73.06 335 ARG A N 1
ATOM 2651 C CA . ARG A 1 335 ? 17.413 1.745 -13.135 1.00 73.06 335 ARG A CA 1
ATOM 2652 C C . ARG A 1 335 ? 16.620 1.716 -11.835 1.00 73.06 335 ARG A C 1
ATOM 2654 O O . ARG A 1 335 ? 15.755 0.862 -11.680 1.00 73.06 335 ARG A O 1
ATOM 2661 N N . ARG A 1 336 ? 16.844 2.676 -10.935 1.00 77.81 336 ARG A N 1
ATOM 2662 C CA . ARG A 1 336 ? 16.051 2.803 -9.701 1.00 77.81 336 ARG A CA 1
ATOM 2663 C C . ARG A 1 336 ? 14.563 3.009 -9.992 1.00 77.81 336 ARG A C 1
ATOM 2665 O O . ARG A 1 336 ? 13.731 2.288 -9.450 1.00 77.81 336 ARG A O 1
ATOM 2672 N N . HIS A 1 337 ? 14.231 3.900 -10.926 1.00 74.94 337 HIS A N 1
ATOM 2673 C CA . HIS A 1 337 ? 12.852 4.095 -11.369 1.00 74.94 337 HIS A CA 1
ATOM 2674 C C . HIS A 1 337 ? 12.257 2.859 -12.046 1.00 74.94 337 HIS A C 1
ATOM 2676 O O . HIS A 1 337 ? 11.061 2.623 -11.904 1.00 74.94 337 HIS A O 1
ATOM 2682 N N . LEU A 1 338 ? 13.055 2.069 -12.771 1.00 77.44 338 LEU A N 1
ATOM 2683 C CA . LEU A 1 338 ? 12.577 0.816 -13.356 1.00 77.44 338 LEU A CA 1
ATOM 2684 C C . LEU A 1 338 ? 12.124 -0.168 -12.271 1.00 77.44 338 LEU A C 1
ATOM 2686 O O . LEU A 1 338 ? 11.004 -0.666 -12.347 1.00 77.44 338 LEU A O 1
ATOM 2690 N N . VAL A 1 339 ? 12.956 -0.387 -11.246 1.00 83.12 339 VAL A N 1
ATOM 2691 C CA . VAL A 1 339 ? 12.634 -1.255 -10.098 1.00 83.12 339 VAL A CA 1
ATOM 2692 C C . VAL A 1 339 ? 11.335 -0.811 -9.425 1.00 83.12 339 VAL A C 1
ATOM 2694 O O . VAL A 1 339 ? 10.490 -1.649 -9.113 1.00 83.12 339 VAL A O 1
ATOM 2697 N N . TRP A 1 340 ? 11.162 0.501 -9.229 1.00 83.50 340 TRP A N 1
ATOM 2698 C CA . TRP A 1 340 ? 9.941 1.062 -8.651 1.00 83.50 340 TRP A CA 1
ATOM 2699 C C . TRP A 1 340 ? 8.715 0.808 -9.531 1.00 83.50 340 TRP A C 1
ATOM 2701 O O . TRP A 1 340 ? 7.683 0.342 -9.057 1.00 83.50 340 TRP A O 1
ATOM 2711 N N . ARG A 1 341 ? 8.823 1.082 -10.835 1.00 77.75 341 ARG A N 1
ATOM 2712 C CA . ARG A 1 341 ? 7.689 0.978 -11.764 1.00 77.75 341 ARG A CA 1
ATOM 2713 C C . ARG A 1 341 ? 7.137 -0.432 -11.886 1.00 77.75 341 ARG A C 1
ATOM 2715 O O . ARG A 1 341 ? 5.928 -0.593 -11.987 1.00 77.75 341 ARG A O 1
ATOM 2722 N N . VAL A 1 342 ? 8.010 -1.434 -11.892 1.00 85.00 342 VAL A N 1
ATOM 2723 C CA . VAL A 1 342 ? 7.595 -2.838 -12.030 1.00 85.00 342 VAL A CA 1
ATOM 2724 C C . VAL A 1 342 ? 7.352 -3.514 -10.675 1.00 85.00 342 VAL A C 1
ATOM 2726 O O . VAL A 1 342 ? 7.093 -4.711 -10.621 1.00 85.00 342 VAL A O 1
ATOM 2729 N N . GLY A 1 343 ? 7.441 -2.764 -9.570 1.00 87.75 343 GLY A N 1
ATOM 2730 C CA . GLY A 1 343 ? 7.092 -3.233 -8.229 1.00 87.75 343 GLY A CA 1
ATOM 2731 C C . GLY A 1 343 ? 8.044 -4.256 -7.613 1.00 87.75 343 GLY A C 1
ATOM 2732 O O . GLY A 1 343 ? 7.648 -4.957 -6.686 1.00 87.75 343 GLY A O 1
ATOM 2733 N N . MET A 1 344 ? 9.303 -4.358 -8.065 1.00 90.25 344 MET A N 1
ATOM 2734 C CA . MET A 1 344 ? 10.222 -5.414 -7.585 1.00 90.25 344 MET A CA 1
ATOM 2735 C C . MET A 1 344 ? 10.408 -5.407 -6.061 1.00 90.25 344 MET A C 1
ATOM 2737 O O . MET A 1 344 ? 10.646 -6.449 -5.456 1.00 90.25 344 MET A O 1
ATOM 2741 N N . LEU A 1 345 ? 10.269 -4.243 -5.422 1.00 91.12 345 LEU A N 1
ATOM 2742 C CA . LEU A 1 345 ? 10.362 -4.076 -3.968 1.00 91.12 345 LEU A CA 1
ATOM 2743 C C . LEU A 1 345 ? 9.246 -4.788 -3.180 1.00 91.12 345 LEU A C 1
ATOM 2745 O O . LEU A 1 345 ? 9.337 -4.874 -1.954 1.00 91.12 345 LEU A O 1
ATOM 2749 N N . PHE A 1 346 ? 8.214 -5.291 -3.862 1.00 93.50 346 PHE A N 1
ATOM 2750 C CA . PHE A 1 346 ? 7.054 -5.943 -3.253 1.00 93.50 346 PHE A CA 1
ATOM 2751 C C . PHE A 1 346 ? 6.997 -7.439 -3.510 1.00 93.50 346 PHE A C 1
ATOM 2753 O O . PHE A 1 346 ? 6.474 -8.152 -2.661 1.00 93.50 346 PHE A O 1
ATOM 2760 N N . TRP A 1 347 ? 7.553 -7.917 -4.621 1.00 93.19 347 TRP A N 1
ATOM 2761 C CA . TRP A 1 347 ? 7.419 -9.306 -5.055 1.00 93.19 347 TRP A CA 1
ATOM 2762 C C . TRP A 1 347 ? 8.260 -10.283 -4.242 1.00 93.19 347 TRP A C 1
ATOM 2764 O O . TRP A 1 347 ? 9.380 -9.977 -3.820 1.00 93.19 347 TRP A O 1
ATOM 2774 N N . ASP A 1 348 ? 7.723 -11.478 -4.021 1.00 90.88 348 ASP A N 1
ATOM 2775 C CA . ASP A 1 348 ? 8.475 -12.553 -3.389 1.00 90.88 348 ASP A CA 1
ATOM 2776 C C . ASP A 1 348 ? 9.605 -13.053 -4.291 1.00 90.88 348 ASP A C 1
ATOM 2778 O O . ASP A 1 348 ? 9.574 -12.928 -5.517 1.00 90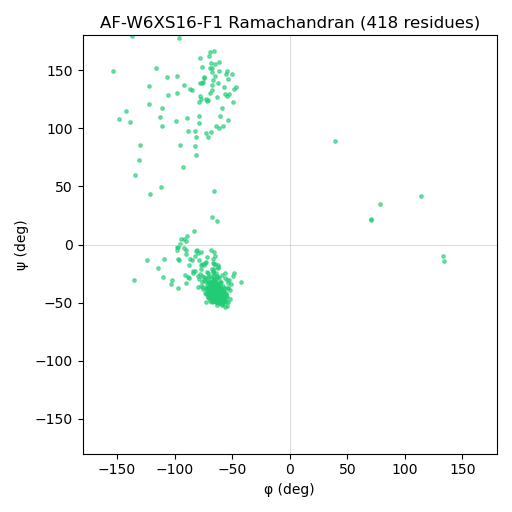.88 348 ASP A O 1
ATOM 2782 N N . GLN A 1 349 ? 10.628 -13.647 -3.671 1.00 88.31 349 GLN A N 1
ATOM 2783 C CA . GLN A 1 349 ? 11.802 -14.142 -4.388 1.00 88.31 349 GLN A CA 1
ATOM 2784 C C . GLN A 1 349 ? 11.438 -15.180 -5.457 1.00 88.31 349 GLN A C 1
ATOM 2786 O O . GLN A 1 349 ? 12.042 -15.173 -6.523 1.00 88.31 349 GLN A O 1
ATOM 2791 N N . SER A 1 350 ? 10.457 -16.048 -5.192 1.00 87.69 350 SER A N 1
ATOM 2792 C CA . SER A 1 350 ? 9.976 -17.031 -6.169 1.00 87.69 350 SER A CA 1
ATOM 2793 C C . SER A 1 350 ? 9.397 -16.353 -7.408 1.00 87.69 350 SER A C 1
ATOM 2795 O O . SER A 1 350 ? 9.829 -16.654 -8.513 1.00 87.69 350 SER A O 1
ATOM 2797 N N . ARG A 1 351 ? 8.510 -15.366 -7.229 1.00 90.25 351 ARG A N 1
ATOM 2798 C CA . ARG A 1 351 ? 7.908 -14.621 -8.344 1.00 90.25 351 ARG A CA 1
ATOM 2799 C C . ARG A 1 351 ? 8.957 -13.854 -9.148 1.00 90.25 351 ARG A C 1
ATOM 2801 O O . ARG A 1 351 ? 8.913 -13.838 -10.373 1.00 90.25 351 ARG A O 1
ATOM 2808 N N . LEU A 1 352 ? 9.919 -13.231 -8.466 1.00 89.62 352 LEU A N 1
ATOM 2809 C CA . LEU A 1 352 ? 11.046 -12.576 -9.132 1.00 89.62 352 LEU A CA 1
ATOM 2810 C C . LEU A 1 352 ? 11.867 -13.581 -9.954 1.00 89.62 352 LEU A C 1
ATOM 2812 O O . LEU A 1 352 ? 12.190 -13.297 -11.105 1.00 89.62 352 LEU A O 1
ATOM 2816 N N . ALA A 1 353 ? 12.148 -14.764 -9.404 1.00 86.06 353 ALA A N 1
ATOM 2817 C CA . ALA A 1 353 ? 12.866 -15.821 -10.108 1.00 86.06 353 ALA A CA 1
ATOM 2818 C C . ALA A 1 353 ? 12.097 -16.348 -11.333 1.00 86.06 353 ALA A C 1
ATOM 2820 O O . ALA A 1 353 ? 12.722 -16.584 -12.366 1.00 86.06 353 ALA A O 1
ATOM 2821 N N . ASP A 1 354 ? 10.765 -16.452 -11.265 1.00 87.12 354 ASP A N 1
ATOM 2822 C CA . ASP A 1 354 ? 9.916 -16.849 -12.402 1.00 87.12 354 ASP A CA 1
ATOM 2823 C C . ASP A 1 354 ? 10.018 -15.861 -13.576 1.00 87.12 354 ASP A C 1
ATOM 2825 O O . ASP A 1 354 ? 9.904 -16.240 -14.742 1.00 87.12 354 ASP A O 1
ATOM 2829 N N . TRP A 1 355 ? 10.298 -14.590 -13.283 1.00 86.88 355 TRP A N 1
ATOM 2830 C CA . TRP A 1 355 ? 10.585 -13.561 -14.284 1.00 86.88 355 TRP A CA 1
ATOM 2831 C C . TRP A 1 355 ? 12.065 -13.449 -14.665 1.00 86.88 355 TRP A C 1
ATOM 2833 O O . TRP A 1 355 ? 12.447 -12.526 -15.387 1.00 86.88 355 TRP A O 1
ATOM 2843 N N . GLY A 1 356 ? 12.910 -14.360 -14.182 1.00 85.06 356 GLY A N 1
ATOM 2844 C CA . GLY A 1 356 ? 14.350 -14.338 -14.422 1.00 85.06 356 GLY A CA 1
ATOM 2845 C C . GLY A 1 356 ? 15.082 -13.206 -13.698 1.00 85.06 356 GLY A C 1
ATOM 2846 O O . GLY A 1 356 ? 16.160 -12.823 -14.131 1.00 85.06 356 GLY A O 1
ATOM 2847 N N . MET A 1 357 ? 14.508 -12.655 -12.623 1.00 84.50 357 MET A N 1
ATOM 2848 C CA . MET A 1 357 ? 15.140 -11.642 -11.772 1.00 84.50 357 MET A CA 1
ATOM 2849 C C . MET A 1 357 ? 15.792 -12.326 -10.571 1.00 84.50 357 MET A C 1
ATOM 2851 O O . MET A 1 357 ? 15.197 -12.442 -9.495 1.00 84.50 357 MET A O 1
ATOM 2855 N N . VAL A 1 358 ? 17.024 -12.794 -10.751 1.00 81.06 358 VAL A N 1
ATOM 2856 C CA . VAL A 1 358 ? 17.784 -13.528 -9.731 1.00 81.06 358 VAL A CA 1
ATOM 2857 C C . VAL A 1 358 ? 18.835 -12.635 -9.075 1.00 81.06 358 VAL A C 1
ATOM 2859 O O . VAL A 1 358 ? 19.048 -12.745 -7.865 1.00 81.06 358 VAL A O 1
ATOM 2862 N N . ASP A 1 359 ? 19.428 -11.698 -9.814 1.00 78.25 359 ASP A N 1
ATOM 2863 C CA . ASP A 1 359 ? 20.406 -10.740 -9.303 1.00 78.25 359 ASP A CA 1
ATOM 2864 C C . ASP A 1 359 ? 20.203 -9.302 -9.824 1.00 78.25 359 ASP A C 1
ATOM 2866 O O . ASP A 1 359 ? 19.274 -8.984 -10.566 1.00 78.25 359 ASP A O 1
ATOM 2870 N N . SER A 1 360 ? 21.057 -8.375 -9.383 1.00 73.44 360 SER A N 1
ATOM 2871 C CA . SER A 1 360 ? 20.956 -6.969 -9.786 1.00 73.44 360 SER A CA 1
ATOM 2872 C C . SER A 1 360 ? 21.413 -6.690 -11.220 1.00 73.44 360 SER A C 1
ATOM 2874 O O . SER A 1 360 ? 21.061 -5.647 -11.778 1.00 73.44 360 SER A O 1
ATOM 2876 N N . SER A 1 361 ? 22.164 -7.601 -11.842 1.00 78.06 361 SER A N 1
ATOM 2877 C CA . SER A 1 361 ? 22.525 -7.512 -13.256 1.00 78.06 361 SER A CA 1
ATOM 2878 C C . SER A 1 361 ? 21.316 -7.781 -14.159 1.00 78.06 361 SER A C 1
ATOM 2880 O O . SER A 1 361 ? 21.201 -7.167 -15.223 1.00 78.06 361 SER A O 1
ATOM 2882 N N . ASP A 1 362 ? 20.339 -8.561 -13.693 1.00 82.19 362 ASP A N 1
ATOM 2883 C CA . ASP A 1 362 ? 19.079 -8.790 -14.409 1.00 82.19 362 ASP A CA 1
ATOM 2884 C C . ASP A 1 362 ? 18.259 -7.501 -14.563 1.00 82.19 362 ASP A C 1
ATOM 2886 O O . ASP A 1 362 ? 17.676 -7.253 -15.620 1.00 82.19 362 ASP A O 1
ATOM 2890 N N . VAL A 1 363 ? 18.313 -6.594 -13.578 1.00 78.50 363 VAL A N 1
ATOM 2891 C CA . VAL A 1 363 ? 17.701 -5.254 -13.678 1.00 78.50 363 VAL A CA 1
ATOM 2892 C C . VAL A 1 363 ? 18.342 -4.440 -14.808 1.00 78.50 363 VAL A C 1
ATOM 2894 O O . VAL A 1 363 ? 17.660 -3.718 -15.543 1.00 78.50 363 VAL A O 1
ATOM 2897 N N . VAL A 1 364 ? 19.663 -4.560 -14.980 1.00 74.56 364 VAL A N 1
ATOM 2898 C CA . VAL A 1 364 ? 20.394 -3.908 -16.078 1.00 74.56 364 VAL A CA 1
ATOM 2899 C C . VAL A 1 364 ? 19.962 -4.476 -17.424 1.00 74.56 364 VAL A C 1
ATOM 2901 O O . VAL A 1 364 ? 19.750 -3.718 -18.379 1.00 74.56 364 VAL A O 1
ATOM 2904 N N . THR A 1 365 ? 19.824 -5.796 -17.497 1.00 80.62 365 THR A N 1
ATOM 2905 C CA . THR A 1 365 ? 19.390 -6.505 -18.698 1.00 80.62 365 THR A CA 1
ATOM 2906 C C . THR A 1 365 ? 17.969 -6.103 -19.076 1.00 80.62 365 THR A C 1
ATOM 2908 O O . THR A 1 365 ? 17.751 -5.672 -20.211 1.00 80.62 365 THR A O 1
ATOM 2911 N N . LEU A 1 366 ? 17.032 -6.117 -18.122 1.00 79.31 366 LEU A N 1
ATOM 2912 C CA . LEU A 1 366 ? 15.654 -5.665 -18.315 1.00 79.31 366 LEU A CA 1
ATOM 2913 C C . LEU A 1 366 ? 15.613 -4.219 -18.813 1.00 79.31 366 LEU A C 1
ATOM 2915 O O . LEU A 1 366 ? 14.956 -3.924 -19.813 1.00 79.31 366 LEU A O 1
ATOM 2919 N N . GLY A 1 367 ? 16.359 -3.315 -18.171 1.00 71.62 367 GLY A N 1
ATOM 2920 C CA . GLY A 1 367 ? 16.429 -1.909 -18.572 1.00 71.62 367 GLY A CA 1
ATOM 2921 C C . GLY A 1 367 ? 16.965 -1.718 -19.991 1.00 71.62 367 GLY A C 1
ATOM 2922 O O . GLY A 1 367 ? 16.377 -0.979 -20.782 1.00 71.62 367 GLY A O 1
ATOM 2923 N N . THR A 1 368 ? 18.039 -2.426 -20.348 1.00 72.19 368 THR A N 1
ATOM 2924 C CA . THR A 1 368 ? 18.647 -2.373 -21.688 1.00 72.19 368 THR A CA 1
ATOM 2925 C C . THR A 1 368 ? 17.710 -2.926 -22.760 1.00 72.19 368 THR A C 1
ATOM 2927 O O . THR A 1 368 ? 17.510 -2.285 -23.793 1.00 72.19 368 THR A O 1
ATOM 2930 N N . GLN A 1 369 ? 17.099 -4.088 -22.517 1.00 73.50 369 GLN A N 1
ATOM 2931 C CA . GLN A 1 369 ? 16.146 -4.706 -23.441 1.00 73.50 369 GLN A CA 1
ATOM 2932 C C . GLN A 1 369 ? 14.920 -3.818 -23.645 1.00 73.50 369 GLN A C 1
ATOM 2934 O O . GLN A 1 369 ? 14.494 -3.601 -24.781 1.00 73.50 369 GLN A O 1
ATOM 2939 N N . THR A 1 370 ? 14.402 -3.235 -22.564 1.00 67.69 370 THR A N 1
ATOM 2940 C CA . THR A 1 370 ? 13.288 -2.285 -22.615 1.00 67.69 370 THR A CA 1
ATOM 2941 C C . THR A 1 370 ? 13.659 -1.056 -23.439 1.00 67.69 370 THR A C 1
ATOM 2943 O O . THR A 1 370 ? 12.920 -0.680 -24.346 1.00 67.69 370 THR A O 1
ATOM 2946 N N . ALA A 1 371 ? 14.813 -0.436 -23.174 1.00 66.00 371 ALA A N 1
ATOM 2947 C CA . ALA A 1 371 ? 15.270 0.741 -23.910 1.00 66.00 371 ALA A CA 1
ATOM 2948 C C . ALA A 1 371 ? 15.472 0.442 -25.405 1.00 66.00 371 ALA A C 1
ATOM 2950 O O . ALA A 1 371 ? 15.062 1.233 -26.259 1.00 66.00 371 ALA A O 1
ATOM 2951 N N . TRP A 1 372 ? 16.043 -0.721 -25.733 1.00 65.94 372 TRP A N 1
ATOM 2952 C CA . TRP A 1 372 ? 16.213 -1.168 -27.114 1.00 65.94 372 TRP A CA 1
ATOM 2953 C C . TRP A 1 372 ? 14.866 -1.383 -27.810 1.00 65.94 372 TRP A C 1
ATOM 2955 O O . TRP A 1 372 ? 14.650 -0.857 -28.902 1.00 65.94 372 TRP A O 1
ATOM 2965 N N . ARG A 1 373 ? 13.924 -2.076 -27.158 1.00 66.38 373 ARG A N 1
ATOM 2966 C CA . ARG A 1 373 ? 12.567 -2.299 -27.680 1.00 66.38 373 ARG A CA 1
ATOM 2967 C C . ARG A 1 373 ? 11.790 -0.994 -27.833 1.00 66.38 373 ARG A C 1
ATOM 2969 O O . ARG A 1 373 ? 11.129 -0.818 -28.850 1.00 66.38 373 ARG A O 1
ATOM 2976 N N . LEU A 1 374 ? 11.922 -0.043 -26.906 1.00 61.31 374 LEU A N 1
ATOM 2977 C CA . LEU A 1 374 ? 11.354 1.307 -27.033 1.00 61.31 374 LEU A CA 1
ATOM 2978 C C . LEU A 1 374 ? 11.920 2.046 -28.246 1.00 61.31 374 LEU A C 1
ATOM 2980 O O . LEU A 1 374 ? 11.167 2.635 -29.022 1.00 61.31 374 LEU A O 1
ATOM 2984 N N . GLY A 1 375 ? 13.242 1.999 -28.427 1.00 61.94 375 GLY A N 1
ATOM 2985 C CA . GLY A 1 375 ? 13.910 2.573 -29.592 1.00 61.94 375 GLY A CA 1
ATOM 2986 C C . GLY A 1 375 ? 13.455 1.922 -30.899 1.00 61.94 375 GLY A C 1
ATOM 2987 O O . GLY A 1 375 ? 13.219 2.617 -31.887 1.00 61.94 375 GLY A O 1
ATOM 2988 N N . TYR A 1 376 ? 13.272 0.603 -30.896 1.00 57.81 376 TYR A N 1
ATOM 2989 C CA . TYR A 1 376 ? 12.782 -0.165 -32.034 1.00 57.81 376 TYR A CA 1
ATOM 2990 C C . TYR A 1 376 ? 11.319 0.154 -32.372 1.00 57.81 376 TYR A C 1
ATOM 2992 O O . TYR A 1 376 ? 11.005 0.473 -33.518 1.00 57.81 376 TYR A O 1
ATOM 3000 N N . MET A 1 377 ? 10.433 0.142 -31.374 1.00 53.88 377 MET A N 1
ATOM 3001 C CA . MET A 1 377 ? 9.008 0.443 -31.528 1.00 53.88 377 MET A CA 1
ATOM 3002 C C . MET A 1 377 ? 8.791 1.864 -32.048 1.00 53.88 377 MET A C 1
ATOM 3004 O O . MET A 1 377 ? 8.042 2.039 -33.005 1.00 53.88 377 MET A O 1
ATOM 3008 N N . ARG A 1 378 ? 9.513 2.859 -31.509 1.00 59.62 378 ARG A N 1
ATOM 3009 C CA . ARG A 1 378 ? 9.465 4.252 -31.996 1.00 59.62 378 ARG A CA 1
ATOM 3010 C C . ARG A 1 378 ? 9.909 4.402 -33.452 1.00 59.62 378 ARG A C 1
ATOM 3012 O O . ARG A 1 378 ? 9.420 5.291 -34.140 1.00 59.62 378 ARG A O 1
ATOM 3019 N N . ARG A 1 379 ? 10.845 3.568 -33.918 1.00 57.88 379 ARG A N 1
ATOM 3020 C CA . ARG A 1 379 ? 11.329 3.584 -35.310 1.00 57.88 379 ARG A CA 1
ATOM 3021 C C . ARG A 1 379 ? 10.384 2.868 -36.272 1.00 57.88 379 ARG A C 1
ATOM 3023 O O . ARG A 1 379 ? 10.271 3.293 -37.415 1.00 57.88 379 ARG A O 1
ATOM 3030 N N . ARG A 1 380 ? 9.746 1.777 -35.836 1.00 49.09 380 ARG A N 1
ATOM 3031 C CA . ARG A 1 380 ? 8.914 0.921 -36.698 1.00 49.09 380 ARG A CA 1
ATOM 3032 C C . ARG A 1 380 ? 7.462 1.389 -36.793 1.00 49.09 380 ARG A C 1
ATOM 3034 O O . ARG A 1 380 ? 6.837 1.181 -37.826 1.00 49.09 380 ARG A O 1
ATOM 3041 N N . TYR A 1 381 ? 6.946 2.046 -35.757 1.00 51.25 381 TYR A N 1
ATOM 3042 C CA . TYR A 1 381 ? 5.589 2.575 -35.747 1.00 51.25 381 TYR A CA 1
ATOM 3043 C C . TYR A 1 381 ? 5.586 3.973 -35.103 1.00 51.25 381 TYR A C 1
ATOM 3045 O O . TYR A 1 381 ? 5.711 4.090 -33.884 1.00 51.25 381 TYR A O 1
ATOM 3053 N N . PRO A 1 382 ? 5.458 5.050 -35.896 1.00 51.00 382 PRO A N 1
ATOM 3054 C CA . PRO A 1 382 ? 5.237 6.385 -35.358 1.00 51.00 382 PRO A CA 1
ATOM 3055 C C . PRO A 1 382 ? 3.993 6.396 -34.456 1.00 51.00 382 PRO A C 1
ATOM 3057 O O . PRO A 1 382 ? 3.024 5.687 -34.729 1.00 51.00 382 PRO A O 1
ATOM 3060 N N . TYR A 1 383 ? 4.015 7.223 -33.407 1.00 46.94 383 TYR A N 1
ATOM 3061 C CA . TYR A 1 383 ? 3.014 7.298 -32.325 1.00 46.94 383 TYR A CA 1
ATOM 3062 C C . TYR A 1 383 ? 1.534 7.217 -32.773 1.00 46.94 383 TYR A C 1
ATOM 3064 O O . TYR A 1 383 ? 0.701 6.661 -32.060 1.00 46.94 383 TYR A O 1
ATOM 3072 N N . SER A 1 384 ? 1.192 7.732 -33.959 1.00 44.06 384 SER A N 1
ATOM 3073 C CA . SER A 1 384 ? -0.166 7.712 -34.521 1.00 44.06 384 SER A CA 1
ATOM 3074 C C . SER A 1 384 ? -0.652 6.329 -34.980 1.00 44.06 384 SER A C 1
ATOM 3076 O O . SER A 1 384 ? -1.835 6.034 -34.843 1.00 44.06 384 SER A O 1
ATOM 3078 N N . LEU A 1 385 ? 0.233 5.461 -35.482 1.00 43.28 385 LEU A N 1
ATOM 3079 C CA . LEU A 1 385 ? -0.113 4.117 -35.976 1.00 43.28 385 LEU A CA 1
ATOM 3080 C C . LEU A 1 385 ? -0.183 3.073 -34.848 1.00 43.28 385 LEU A C 1
ATOM 3082 O O . LEU A 1 385 ? -0.875 2.067 -34.974 1.00 43.28 385 LEU A O 1
ATOM 3086 N N . GLN A 1 386 ? 0.495 3.320 -33.724 1.00 46.62 386 GLN A N 1
ATOM 3087 C CA . GLN A 1 386 ? 0.460 2.436 -32.549 1.00 46.62 386 GLN A CA 1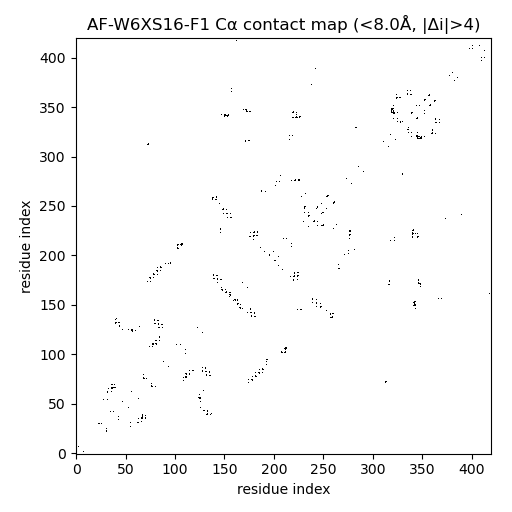
ATOM 3088 C C . GLN A 1 386 ? -0.833 2.588 -31.747 1.00 46.62 386 GLN A C 1
ATOM 3090 O O . GLN A 1 386 ? -1.365 1.597 -31.254 1.00 46.62 386 GLN A O 1
ATOM 3095 N N . ARG A 1 387 ? -1.368 3.815 -31.661 1.00 43.56 387 ARG A N 1
ATOM 3096 C CA . ARG A 1 387 ? -2.668 4.083 -31.033 1.00 43.56 387 ARG A CA 1
ATOM 3097 C C . ARG A 1 387 ? -3.798 3.335 -31.755 1.00 43.56 387 ARG A C 1
ATOM 3099 O O . ARG A 1 387 ? -4.591 2.687 -31.083 1.00 43.56 387 ARG A O 1
ATOM 3106 N N . GLY A 1 388 ? -3.775 3.337 -33.093 1.00 47.06 388 GLY A N 1
ATOM 3107 C CA . GLY A 1 388 ? -4.697 2.552 -33.921 1.00 47.06 388 GLY A CA 1
ATOM 3108 C C . GLY A 1 388 ? -4.567 1.046 -33.689 1.00 47.06 388 GLY A C 1
ATOM 3109 O O . GLY A 1 388 ? -5.562 0.385 -33.449 1.00 47.06 388 GLY A O 1
ATOM 3110 N N . HIS A 1 389 ? -3.348 0.500 -33.623 1.00 45.56 389 HIS A N 1
ATOM 3111 C CA . HIS A 1 389 ? -3.161 -0.948 -33.465 1.00 45.56 389 HIS A CA 1
ATOM 3112 C C . HIS A 1 389 ? -3.610 -1.499 -32.090 1.00 45.56 389 HIS A C 1
ATOM 3114 O O . HIS A 1 389 ? -4.082 -2.637 -31.992 1.00 45.56 389 HIS A O 1
ATOM 3120 N N . ILE A 1 390 ? -3.467 -0.706 -31.021 1.00 48.94 390 ILE A N 1
ATOM 3121 C CA . ILE A 1 390 ? -3.932 -1.052 -29.664 1.00 48.94 390 ILE A CA 1
ATOM 3122 C C . ILE A 1 390 ? -5.460 -0.996 -29.587 1.00 48.94 390 ILE A C 1
ATOM 3124 O O . ILE A 1 390 ? -6.066 -1.885 -28.990 1.00 48.94 390 ILE A O 1
ATOM 3128 N N . GLU A 1 391 ? -6.069 0.023 -30.198 1.00 51.56 391 GLU A N 1
ATOM 3129 C CA . GLU A 1 391 ? -7.525 0.158 -30.314 1.00 51.56 391 GLU A CA 1
ATOM 3130 C C . GLU A 1 391 ? -8.111 -0.947 -31.208 1.00 51.56 391 GLU A C 1
ATOM 3132 O O . GLU A 1 391 ? -9.136 -1.523 -30.854 1.00 51.56 391 GLU A O 1
ATOM 3137 N N . ASP A 1 392 ? -7.416 -1.336 -32.280 1.00 52.97 392 ASP A N 1
ATOM 3138 C CA . ASP A 1 392 ? -7.807 -2.421 -33.187 1.00 52.97 392 ASP A CA 1
ATOM 3139 C C . ASP A 1 392 ? -7.775 -3.791 -32.503 1.00 52.97 392 ASP A C 1
ATOM 3141 O O . ASP A 1 392 ? -8.677 -4.597 -32.710 1.00 52.97 392 ASP A O 1
ATOM 3145 N N . THR A 1 393 ? -6.782 -4.059 -31.647 1.00 54.62 393 THR A N 1
ATOM 3146 C CA . THR A 1 393 ? -6.683 -5.346 -30.932 1.00 54.62 393 THR A CA 1
ATOM 3147 C C . THR A 1 393 ? -7.723 -5.471 -29.820 1.00 54.62 393 THR A C 1
ATOM 3149 O O . THR A 1 393 ? -8.367 -6.512 -29.717 1.00 54.62 393 THR A O 1
ATOM 3152 N N . THR A 1 394 ? -7.973 -4.410 -29.045 1.00 56.88 394 THR A N 1
ATOM 3153 C CA . THR A 1 394 ? -9.064 -4.414 -28.053 1.00 56.88 394 THR A CA 1
ATOM 3154 C C . THR A 1 394 ? -10.433 -4.486 -28.741 1.00 56.88 394 THR A C 1
ATOM 3156 O O . THR A 1 394 ? -11.314 -5.216 -28.295 1.00 56.88 394 THR A O 1
ATOM 3159 N N . SER A 1 395 ? -10.612 -3.785 -29.867 1.00 56.31 395 SER A N 1
ATOM 3160 C CA . SER A 1 395 ? -11.848 -3.850 -30.658 1.00 56.31 395 SER A CA 1
ATOM 3161 C C . SER A 1 395 ? -12.062 -5.235 -31.263 1.00 56.31 395 SER A C 1
ATOM 3163 O O . SER A 1 395 ? -13.183 -5.731 -31.243 1.00 56.31 395 SER A O 1
ATOM 3165 N N . GLN A 1 396 ? -11.007 -5.897 -31.748 1.00 58.47 396 GLN A N 1
ATOM 3166 C CA . GLN A 1 396 ? -11.080 -7.282 -32.217 1.00 58.47 396 GLN A CA 1
ATOM 3167 C C . GLN A 1 396 ? -11.465 -8.241 -31.090 1.00 58.47 396 GLN A C 1
ATOM 3169 O O . GLN A 1 396 ? -12.385 -9.026 -31.280 1.00 58.47 396 GLN A O 1
ATOM 3174 N N . GLN A 1 397 ? -10.865 -8.122 -29.903 1.00 64.31 397 GLN A N 1
ATOM 3175 C CA . GLN A 1 397 ? -11.211 -8.962 -28.749 1.00 64.31 397 GLN A CA 1
ATOM 3176 C C . GLN A 1 397 ? -12.658 -8.751 -28.282 1.00 64.31 397 GLN A C 1
ATOM 3178 O O . GLN A 1 397 ? -13.353 -9.719 -27.985 1.00 64.31 397 GLN A O 1
ATOM 3183 N N . ILE A 1 398 ? -13.156 -7.509 -28.273 1.00 66.56 398 ILE A N 1
ATOM 3184 C CA . ILE A 1 398 ? -14.564 -7.207 -27.965 1.00 66.56 398 ILE A CA 1
ATOM 3185 C C . ILE A 1 398 ? -15.489 -7.766 -29.052 1.00 66.56 398 ILE A C 1
ATOM 3187 O O . ILE A 1 398 ? -16.550 -8.308 -28.745 1.00 66.56 398 ILE A O 1
ATOM 3191 N N . VAL A 1 399 ? -15.109 -7.659 -30.327 1.00 68.25 399 VAL A N 1
ATOM 3192 C CA . VAL A 1 399 ? -15.875 -8.233 -31.443 1.00 68.25 399 VAL A CA 1
ATOM 3193 C C . VAL A 1 399 ? -15.908 -9.759 -31.357 1.00 68.25 399 VAL A C 1
ATOM 3195 O O . VAL A 1 399 ? -16.953 -10.351 -31.604 1.00 68.25 399 VAL A O 1
ATOM 3198 N N . GLU A 1 400 ? -14.806 -10.405 -30.992 1.00 71.38 400 GLU A N 1
ATOM 3199 C CA . GLU A 1 400 ? -14.746 -11.854 -30.798 1.00 71.38 400 GLU A CA 1
ATOM 3200 C C . GLU A 1 400 ? -15.570 -12.295 -29.585 1.00 71.38 400 GLU A C 1
ATOM 3202 O O . GLU A 1 400 ? -16.351 -13.236 -29.698 1.00 71.38 400 GLU A O 1
ATOM 3207 N N . TRP A 1 401 ? -15.488 -11.568 -28.469 1.00 77.75 401 TRP A N 1
ATOM 3208 C CA . TRP A 1 401 ? -16.304 -11.816 -27.281 1.00 77.75 401 TRP A CA 1
ATOM 3209 C C . TRP A 1 401 ? -17.800 -11.663 -27.558 1.00 77.75 401 TRP A C 1
ATOM 3211 O O . TRP A 1 401 ? -18.580 -12.568 -27.283 1.00 77.75 401 TRP A O 1
ATOM 3221 N N . THR A 1 402 ? -18.213 -10.550 -28.167 1.00 70.75 402 THR A N 1
ATOM 3222 C CA . THR A 1 402 ? -19.630 -10.292 -28.492 1.00 70.75 402 THR A CA 1
ATOM 3223 C C . THR A 1 402 ? -20.188 -11.243 -29.551 1.00 70.75 402 THR A C 1
ATOM 3225 O O . THR A 1 402 ? -21.405 -11.353 -29.699 1.00 70.75 402 THR A O 1
ATOM 3228 N N . ARG A 1 403 ? -19.315 -11.940 -30.286 1.00 73.88 403 ARG A N 1
ATOM 3229 C CA . ARG A 1 403 ? -19.673 -13.006 -31.232 1.00 73.88 403 ARG A CA 1
ATOM 3230 C C . ARG A 1 403 ? -19.517 -14.409 -30.648 1.00 73.88 403 ARG A C 1
ATOM 3232 O O . ARG A 1 403 ? -19.886 -15.367 -31.327 1.00 73.88 403 ARG A O 1
ATOM 3239 N N . SER A 1 404 ? -19.004 -14.539 -29.427 1.00 70.81 404 SER A N 1
ATOM 3240 C CA . SER A 1 404 ? -18.954 -15.811 -28.717 1.00 70.81 404 SER A CA 1
ATOM 3241 C C . SER A 1 404 ? -20.373 -16.324 -28.475 1.00 70.81 404 SER A C 1
ATOM 3243 O O . SER A 1 404 ? -21.286 -15.566 -28.147 1.00 70.81 404 SER A O 1
ATOM 3245 N N . HIS A 1 405 ? -20.574 -17.630 -28.642 1.00 70.75 405 HIS A N 1
ATOM 3246 C CA . HIS A 1 405 ? -21.854 -18.281 -28.351 1.00 70.75 405 HIS A CA 1
ATOM 3247 C C . HIS A 1 405 ? -22.082 -18.504 -26.850 1.00 70.75 405 HIS A C 1
ATOM 3249 O O . HIS A 1 405 ? -23.167 -18.919 -26.444 1.00 70.75 405 HIS A O 1
ATOM 3255 N N . GLU A 1 406 ? -21.072 -18.223 -26.030 1.00 73.12 406 GLU A N 1
ATOM 3256 C CA . GLU A 1 406 ? -21.108 -18.389 -24.585 1.00 73.12 406 GLU A CA 1
ATOM 3257 C C . GLU A 1 406 ? -21.428 -17.055 -23.902 1.00 73.12 406 GLU A C 1
ATOM 3259 O O . GLU A 1 406 ? -20.795 -16.036 -24.172 1.00 73.12 406 GLU A O 1
ATOM 3264 N N . GLN A 1 407 ? -22.407 -17.058 -22.992 1.00 70.06 407 GLN A N 1
ATOM 3265 C CA . GLN A 1 407 ? -22.703 -15.905 -22.139 1.00 70.06 407 GLN A CA 1
ATOM 3266 C C . GLN A 1 407 ? -21.741 -15.877 -20.950 1.00 70.06 407 GLN A C 1
ATOM 3268 O O . GLN A 1 407 ? -22.097 -16.271 -19.843 1.00 70.06 407 GLN A O 1
ATOM 3273 N N . ILE A 1 408 ? -20.520 -15.432 -21.215 1.00 77.50 408 ILE A N 1
ATOM 3274 C CA . ILE A 1 408 ? -19.481 -15.178 -20.216 1.00 77.50 408 ILE A CA 1
ATOM 3275 C C . ILE A 1 408 ? -19.155 -13.688 -20.207 1.00 77.50 408 ILE A C 1
ATOM 3277 O O . ILE A 1 408 ? -19.343 -13.002 -21.220 1.00 77.50 408 ILE A O 1
ATOM 3281 N N . ASP A 1 409 ? -18.709 -13.161 -19.070 1.00 79.19 409 ASP A N 1
ATOM 3282 C CA . ASP A 1 409 ? -18.247 -11.777 -19.038 1.00 79.19 409 ASP A CA 1
ATOM 3283 C C . ASP A 1 409 ? -16.929 -11.620 -19.817 1.00 79.19 409 ASP A C 1
ATOM 3285 O O . ASP A 1 409 ? -16.290 -12.592 -20.232 1.00 79.19 409 ASP A O 1
ATOM 3289 N N . PHE A 1 410 ? -16.560 -10.373 -20.111 1.00 68.88 410 PHE A N 1
ATOM 3290 C CA . PHE A 1 410 ? -15.390 -10.107 -20.944 1.00 68.88 410 PHE A CA 1
ATOM 3291 C C . PHE A 1 410 ? -14.084 -10.546 -20.266 1.00 68.88 410 PHE A C 1
ATOM 3293 O O . PHE A 1 410 ? -13.148 -10.950 -20.952 1.00 68.88 410 PHE A O 1
ATOM 3300 N N . GLU A 1 411 ? -14.024 -10.512 -18.932 1.00 64.25 411 GLU A N 1
ATOM 3301 C CA . GLU A 1 411 ? -12.845 -10.940 -18.174 1.00 64.25 411 GLU A CA 1
ATOM 3302 C C . GLU A 1 411 ? -12.675 -12.466 -18.246 1.00 64.25 411 GLU A C 1
ATOM 3304 O O . GLU A 1 411 ? -11.575 -12.956 -18.510 1.00 64.25 411 GLU A O 1
ATOM 3309 N N . GLU A 1 412 ? -13.767 -13.223 -18.129 1.00 67.12 412 GLU A N 1
ATOM 3310 C CA . GLU A 1 412 ? -13.795 -14.678 -18.273 1.00 67.12 412 GLU A CA 1
ATOM 3311 C C . GLU A 1 412 ? -13.502 -15.116 -19.720 1.00 67.12 412 GLU A C 1
ATOM 3313 O O . GLU A 1 412 ? -12.789 -16.096 -19.947 1.00 67.12 412 GLU A O 1
ATOM 3318 N N . PHE A 1 413 ? -13.974 -14.363 -20.719 1.00 76.12 413 PHE A N 1
ATOM 3319 C CA . PHE A 1 413 ? -13.626 -14.595 -22.126 1.00 76.12 413 PHE A CA 1
ATOM 3320 C C . PHE A 1 413 ? -12.125 -14.441 -22.389 1.00 76.12 413 PHE A C 1
ATOM 3322 O O . PHE A 1 413 ? -11.521 -15.286 -23.057 1.00 76.12 413 PHE A O 1
ATOM 3329 N N . LEU A 1 414 ? -11.514 -13.389 -21.840 1.00 65.88 414 LEU A N 1
ATOM 3330 C CA . LEU A 1 414 ? -10.075 -13.175 -21.952 1.00 65.88 414 LEU A CA 1
ATOM 3331 C C . LEU A 1 414 ? -9.292 -14.287 -21.246 1.00 65.88 414 LEU A C 1
ATOM 3333 O O . LEU A 1 414 ? -8.323 -14.786 -21.813 1.00 65.88 414 LEU A O 1
ATOM 3337 N N . ALA A 1 415 ? -9.733 -14.733 -20.067 1.00 62.62 415 ALA A N 1
ATOM 3338 C CA . ALA A 1 415 ? -9.098 -15.837 -19.346 1.00 62.62 415 ALA A CA 1
ATOM 3339 C C . ALA A 1 415 ? -9.098 -17.151 -20.155 1.00 62.62 415 ALA A C 1
ATOM 3341 O O . ALA A 1 415 ? -8.082 -17.845 -20.207 1.00 62.62 415 ALA A O 1
ATOM 3342 N N . ARG A 1 416 ? -10.196 -17.462 -20.858 1.00 70.12 416 ARG A N 1
ATOM 3343 C CA . ARG A 1 416 ? -10.321 -18.687 -21.671 1.00 70.12 416 ARG A CA 1
ATOM 3344 C C . ARG A 1 416 ? -9.477 -18.672 -22.941 1.00 70.12 416 ARG A C 1
ATOM 3346 O O . ARG A 1 416 ? -8.902 -19.699 -23.296 1.00 70.12 416 ARG A O 1
ATOM 3353 N N . GLN A 1 417 ? -9.347 -17.528 -23.622 1.00 66.62 417 GLN A N 1
ATOM 3354 C CA . GLN A 1 417 ? -8.434 -17.432 -24.772 1.00 66.62 417 GLN A CA 1
ATOM 3355 C C . GLN A 1 417 ? -6.964 -17.670 -24.384 1.00 66.62 417 GLN A C 1
ATOM 3357 O O . GLN A 1 417 ? -6.153 -18.031 -25.237 1.00 66.62 417 GLN A O 1
ATOM 3362 N N . LEU A 1 418 ? -6.627 -17.516 -23.102 1.00 51.53 418 LEU A N 1
ATOM 3363 C CA . LEU A 1 418 ? -5.283 -17.704 -22.558 1.00 51.53 418 LEU A CA 1
ATOM 3364 C C . LEU A 1 418 ? -5.001 -19.141 -22.086 1.00 51.53 418 LEU A C 1
ATOM 3366 O O . LEU A 1 418 ? -3.897 -19.412 -21.616 1.00 51.53 418 LEU A O 1
ATOM 3370 N N . GLY A 1 419 ? -5.949 -20.071 -22.260 1.00 39.16 419 GLY A N 1
ATOM 3371 C CA . GLY A 1 419 ? -5.750 -21.494 -21.972 1.00 39.16 419 GLY A CA 1
ATOM 3372 C C . GLY A 1 419 ? -5.822 -21.864 -20.487 1.00 39.16 419 GLY A C 1
ATOM 3373 O O . GLY A 1 419 ? -5.078 -22.747 -20.058 1.00 39.16 419 GLY A O 1
ATOM 3374 N N . GLN A 1 420 ? -6.690 -21.195 -19.719 1.00 40.12 420 GLN A N 1
ATOM 3375 C CA . GLN A 1 420 ? -7.115 -21.640 -18.384 1.00 40.12 420 GLN A CA 1
ATOM 3376 C C . GLN A 1 420 ? -8.418 -22.433 -18.436 1.00 40.12 420 GLN A C 1
ATOM 3378 O O . GLN A 1 420 ? -9.335 -22.014 -19.181 1.00 40.12 420 GLN A O 1
#

Secondary structure (DSSP, 8-state):
-PPPHHHHHHHHHHHS-----GGGGS-HHHHHHHHTTS-HHHHHHHHHH-HHHHHHHHH-HHHHHHHHHHTSPTTHHHHHHHHHHHHHS-STT--SHHHHHHHHH--GGGHHHHHTT---TTS-HHHHHHHHHHHHHHHHHHHHHHHHHHHHHHHHHH-TTPPPPPP---HHHHHHHHHHHHHHHHHHHHHHHS-TTSSS-HHHHHHHHHHTS-HHHHHHHHHHHHHHHHHHSPP-SHHHHHHHHHT--HHHHHHH-HHHHHHHHHHHH-SS---TTT-TTSTT---HHHHHHHHHHHTT--SS--SSS---HHHHHS-HHHHHHHHS-TT-HHHHHHHHHTTTTTS-HHHHHHTT--SHHHHHHHHHHHHHHHHHHHHHS-HHHHHHHHHHHHHHHHHHHHT-SS---HHHHHHHHTT-

Mean predicted aligned error: 14.31 Å